Protein AF-A0A8B6GG76-F1 (afdb_monomer)

InterPro domains:
  IPR002126 Cadherin-like [PS50268] (18-123)
  IPR013320 Concanavalin A-like lectin/glucanase domain superfamily [SSF49899] (187-412)
  IPR015919 Cadherin-like superfamily [SSF49313] (5-104)
  IPR045588 Calsyntenin, C-terminal [PF19699] (426-519)

Nearest PDB structures (foldseek):
  3ppe-assembly1_B  TM=8.169E-01  e=1.247E-05  Gallus gallus
  7sgx-assembly1_A  TM=8.140E-01  e=2.370E-05  Chelonia mydas
  5czr-assembly4_D  TM=8.621E-01  e=3.088E-04  Homo sapiens
  5tpk-assembly1_A  TM=6.564E-01  e=1.121E-05  Mus musculus
  7n86-assembly2_C  TM=5.905E-01  e=3.635E-05  Homo sapiens

Foldseek 3Di:
DDDDDDDDDDLDWAWEWPDQEAEFEDEAPDKDPATDFTDTATPDPDPQQRAWQAKAWPDPPAQWGAGRRRGIIGNGGDACVVDQKDKIWMWIATNVGHIYDTRIYIYGYDYDFDFDKDQQDFEAEDEFPPFWFARRQPIATGDRPPFQFQKKKKKKFWQQQPAAQGHLQPPAALLVLCVVLVHDPLKAFQQADDDVVRPQNVPFDFDPDPDHFTKGFWAQPDDKTWRDCVRPVPDADQWKKWKWKWQADADPDPVCLVVFFKWWQKFKAFQADAGDTQWTFTDGRQKTKTFHAAAQPDPVLQVDWAFGMKIFRDCRNHPRHIWMWMWTGNPPDIWIDILLHTDDDDPVTIDTDTDGHDYDDPRGDDMIMMGQFGAGNHVRDTDNGGGTIIIRGIMGGPHGIDSSSSNSSRAHLKAKDADCPVPADPAKDWDADPNNRMIMIMHSDSVRVSNRSSRITIGRNDSFGDFAKIKMKMWMWTAGPNDIDTHDIDIHIYTYDGHDDKDKDWDFDPDDDDDPVDVQVDDDPGPPIDIDIHDPDPDPDDPLPNDADPDDKDADVQADDPVRDDDDDDVVVCVSNVHDWDWDQDPRHIMID

Sequence (593 aa):
AVVYVKVLDVDEFSPKFEKTNLFADLREGKVYDSLVKVQAIDQDESQQYGKICSYEVITPGVPFSVDNEGTVKNTRALYYNEMHSYIIQVVAKDCGGKKSKPISINIRVKEVCKNGWKDFPSAIEYLPQSGAQKIAPNARLDWCDGCVPEKVSLKMHLATKHIGKGCDRDTYSIASQRKLCGASGESIDLLPSPGVGTGWTKNLPTDDGKESDQIFFFDGKTNAVEVPKASFNHTLHKHFTISTWMKHTFSEDTEAKKKAQKEHILCNSDGDGMDRHHYSMFVHGEKFVFLLRREAEDETDMDVFKPAEWRWHIPQINDNQWHHYAVSVDFPEVRLYIDGMLLIPDTSNEEILDDWPIHNSKKVHFTKLVVGACWQGKENEFGKYFHGYLAGLSILKDKTESERVIRCLNDCKENLEFHALSEMESGTSVSFNSEMTEFSITSHNITEVERLLHEVSYINSRRYPTPGRRNVDMRTSILCKEKETILPLSESYIMVQQSTQPTLTIQGKSNIDASVKDLKAGRRVFEDIGINVDMHIQEKTVPDDALLLDRCTIKAEPPLDFHVEHMTVPVDIMTQFNMKLESSETNSGLQIT

Organism: Mytilus galloprovincialis (NCBI:txid29158)

pLDDT: mean 85.35, std 13.01, range [43.19, 98.31]

Radius of gyration: 40.09 Å; Cα contacts (8 Å, |Δi|>4): 1287; chains: 1; bounding box: 101×58×150 Å

Mean predicted aligned error: 13.46 Å

Secondary structure (DSSP, 8-state):
------PPP------EES-SEEEEEEETT---S-SEE--EE----STTTSSEEEEEE-STT-SEEE-TT-EEEESS---TTT-SEEEEEEEEEESS--BPPPEEEEEEEEPPP-SEEES--S-EEE-TT---EES-TT-EEE--S-S--SEEEEEEEEE-TTSSSSSS-TTS-HHHHHHHTT--TTEEESSPPS-SS-GGGTTS-EE---SS-PEEEEESSS--EEEPTTT------SEEEEEEEEEE-----HHHHHT--EEEEEEEEESSS---EEEEEEEETTEEEEEE-PBPSSTTGGG--EEEEEEEE-GGGSSS--EEEEEEEETTEEEEEETTEEPPP-TTTEEEEEEPPBPP-TT---EEEEESSEEETTTTEEES--EEEEEEEEEEESSPPPHHHHHHTT--SEEEE---GGGPPTT-EEEE-TTS-EEEEEES-HHHHHHHHTT-EEEE--SSPPPEEEEEEEEEEEEETTEEEEPPPEEEEEEEPPP---EEEEES-S-----HHHHHH---TTSS-EEEEE---SSS---GGG-------EE-SS---TTT------HHHHHHTT----EEEETTEEEE-

Structure (mmCIF, N/CA/C/O backbone):
data_AF-A0A8B6GG76-F1
#
_entry.id   AF-A0A8B6GG76-F1
#
loop_
_atom_site.group_PDB
_atom_site.id
_atom_site.type_symbol
_atom_site.label_atom_id
_atom_site.label_alt_id
_atom_site.label_comp_id
_atom_site.label_asym_id
_atom_site.label_entity_id
_atom_site.label_seq_id
_atom_site.pdbx_PDB_ins_code
_atom_site.Cartn_x
_atom_site.Cartn_y
_atom_site.Cartn_z
_atom_site.occupancy
_atom_site.B_iso_or_equiv
_atom_site.auth_seq_id
_atom_site.auth_comp_id
_atom_site.auth_asym_id
_atom_site.auth_atom_id
_atom_site.pdbx_PDB_model_num
ATOM 1 N N . ALA A 1 1 ? -59.629 -32.763 92.803 1.00 55.56 1 ALA A N 1
ATOM 2 C CA . ALA A 1 1 ? -58.786 -32.904 91.599 1.00 55.56 1 ALA A CA 1
ATOM 3 C C . ALA A 1 1 ? -58.404 -31.509 91.124 1.00 55.56 1 ALA A C 1
ATOM 5 O O . ALA A 1 1 ? -59.274 -30.648 91.126 1.00 55.56 1 ALA A O 1
ATOM 6 N N . VAL A 1 2 ? -57.134 -31.270 90.789 1.00 58.00 2 VAL A N 1
ATOM 7 C CA . VAL A 1 2 ? -56.667 -29.994 90.219 1.00 58.00 2 VAL A CA 1
ATOM 8 C C . VAL A 1 2 ? -56.506 -30.197 88.718 1.00 58.00 2 VAL A C 1
ATOM 10 O O . VAL A 1 2 ? -55.830 -31.135 88.302 1.00 58.00 2 VAL A O 1
ATOM 13 N N . VAL A 1 3 ? -57.156 -29.352 87.921 1.00 67.94 3 VAL A N 1
ATOM 14 C CA . VAL A 1 3 ? -57.007 -29.337 86.463 1.00 67.94 3 VAL A CA 1
ATOM 15 C C . VAL A 1 3 ? -56.025 -28.229 86.113 1.00 67.94 3 VAL A C 1
ATOM 17 O O . VAL A 1 3 ? -56.265 -27.065 86.425 1.00 67.94 3 VAL A O 1
ATOM 20 N N . TYR A 1 4 ? -54.926 -28.597 85.464 1.00 71.69 4 TYR A N 1
ATOM 21 C CA . TYR A 1 4 ? -54.005 -27.638 84.869 1.00 71.69 4 TYR A CA 1
ATOM 22 C C . TYR A 1 4 ? -54.467 -27.349 83.445 1.00 71.69 4 TYR A C 1
ATOM 24 O O . TYR A 1 4 ? -54.394 -28.215 82.575 1.00 71.69 4 TYR A O 1
ATOM 32 N N . VAL A 1 5 ? -54.959 -26.133 83.215 1.00 75.56 5 VAL A N 1
ATOM 33 C CA . VAL A 1 5 ? -55.271 -25.638 81.873 1.00 75.56 5 VAL A CA 1
ATOM 34 C C . VAL A 1 5 ? -54.051 -24.883 81.365 1.00 75.56 5 VAL A C 1
ATOM 36 O O . VAL A 1 5 ? -53.666 -23.862 81.929 1.00 75.56 5 VAL A O 1
ATOM 39 N N . LYS A 1 6 ? -53.429 -25.403 80.306 1.00 77.31 6 LYS A N 1
ATOM 40 C CA . LYS A 1 6 ? -52.373 -24.710 79.567 1.00 77.31 6 LYS A CA 1
ATOM 41 C C . LYS A 1 6 ? -53.007 -24.085 78.329 1.00 77.31 6 LYS A C 1
ATOM 43 O O . LYS A 1 6 ? -53.399 -24.809 77.419 1.00 77.31 6 LYS A O 1
ATOM 48 N N . VAL A 1 7 ? -53.126 -22.760 78.318 1.00 78.50 7 VAL A N 1
ATOM 49 C CA . VAL A 1 7 ? -53.517 -22.016 77.116 1.00 78.50 7 VAL A CA 1
ATOM 50 C C . VAL A 1 7 ? -52.309 -22.004 76.187 1.00 78.50 7 VAL A C 1
ATOM 52 O O . VAL A 1 7 ? -51.218 -21.600 76.590 1.00 78.50 7 VAL A O 1
ATOM 55 N N . LEU A 1 8 ? -52.487 -22.544 74.985 1.00 76.94 8 LEU A N 1
ATOM 56 C CA . LEU A 1 8 ? -51.490 -22.485 73.927 1.00 76.94 8 LEU A CA 1
ATOM 57 C C . LEU A 1 8 ? -51.841 -21.319 73.023 1.00 76.94 8 LEU A C 1
ATOM 59 O O . LEU A 1 8 ? -53.015 -21.096 72.735 1.00 76.94 8 LEU A O 1
ATOM 63 N N . ASP A 1 9 ? -50.815 -20.599 72.604 1.00 78.25 9 ASP A N 1
ATOM 64 C CA . ASP A 1 9 ? -50.995 -19.524 71.653 1.00 78.25 9 ASP A CA 1
ATOM 65 C C . ASP A 1 9 ? -51.284 -20.076 70.251 1.00 78.25 9 ASP A C 1
ATOM 67 O O . ASP A 1 9 ? -50.828 -21.174 69.896 1.00 78.25 9 ASP A O 1
ATOM 71 N N . VAL A 1 10 ? -52.038 -19.313 69.469 1.00 85.06 10 VAL A N 1
ATOM 72 C CA . VAL A 1 10 ? -52.389 -19.632 68.087 1.00 85.06 10 VAL A CA 1
ATOM 73 C C . VAL A 1 10 ? -51.760 -18.571 67.205 1.00 85.06 10 VAL A C 1
ATOM 75 O O . VAL A 1 10 ? -52.018 -17.392 67.384 1.00 85.06 10 VAL A O 1
ATOM 78 N N . ASP A 1 11 ? -50.966 -19.015 66.240 1.00 87.75 11 ASP A N 1
ATOM 79 C CA . ASP A 1 11 ? -50.487 -18.182 65.143 1.00 87.75 11 ASP A CA 1
ATOM 80 C C . ASP A 1 11 ? -51.722 -17.658 64.385 1.00 87.75 11 ASP A C 1
ATOM 82 O O . ASP A 1 11 ? -52.394 -18.433 63.687 1.00 87.75 11 ASP A O 1
ATOM 86 N N . GLU A 1 12 ? -52.090 -16.386 64.561 1.00 89.00 12 GLU A N 1
ATOM 87 C CA . GLU A 1 12 ? -53.291 -15.771 63.977 1.00 89.00 12 GLU A CA 1
ATOM 88 C C . GLU A 1 12 ? -52.918 -14.941 62.749 1.00 89.00 12 GLU A C 1
ATOM 90 O O . GLU A 1 12 ? -53.542 -15.079 61.687 1.00 89.00 12 GLU A O 1
ATOM 95 N N . PHE A 1 13 ? -51.846 -14.158 62.843 1.00 91.31 13 PHE A N 1
ATOM 96 C CA . PHE A 1 13 ? -51.420 -13.257 61.782 1.00 91.31 13 PHE A CA 1
ATOM 97 C C . PHE A 1 13 ? -50.419 -13.920 60.832 1.00 91.31 13 PHE A C 1
ATOM 99 O O . PHE A 1 13 ? -50.256 -15.130 60.791 1.00 91.31 13 PHE A O 1
ATOM 106 N N . SER A 1 14 ? -49.942 -13.179 59.844 1.00 92.75 14 SER A N 1
ATOM 107 C CA . SER A 1 14 ? -48.881 -13.652 58.955 1.00 92.75 14 SER A CA 1
ATOM 108 C C . SER A 1 14 ? -47.968 -12.474 58.701 1.00 92.75 14 SER A C 1
ATOM 110 O O . SER A 1 14 ? -48.481 -11.343 58.633 1.00 92.75 14 SER A O 1
ATOM 112 N N . PRO A 1 15 ? -46.671 -12.705 58.448 1.00 95.56 15 PRO A N 1
ATOM 113 C CA . PRO A 1 15 ? -45.741 -11.605 58.333 1.00 95.56 15 PRO A CA 1
ATOM 114 C C . PRO A 1 15 ? -46.148 -10.660 57.207 1.00 95.56 15 PRO A C 1
ATOM 116 O O . PRO A 1 15 ? -46.610 -11.083 56.140 1.00 95.56 15 PRO A O 1
ATOM 119 N N . LYS A 1 16 ? -45.970 -9.357 57.416 1.00 94.94 16 LYS A N 1
ATOM 120 C CA . LYS A 1 16 ? -46.259 -8.332 56.408 1.00 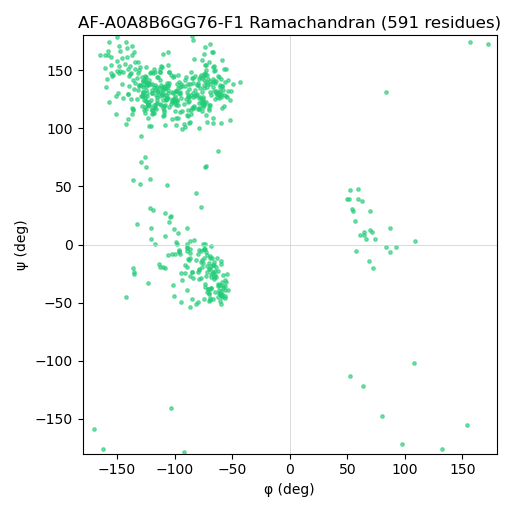94.94 16 LYS A CA 1
ATOM 121 C C . LYS A 1 16 ? -45.037 -7.466 56.169 1.00 94.94 16 LYS A C 1
ATOM 123 O O . LYS A 1 16 ? -44.405 -6.981 57.101 1.00 94.94 16 LYS A O 1
ATOM 128 N N . PHE A 1 17 ? -44.728 -7.256 54.896 1.00 95.31 17 PHE A N 1
ATOM 129 C CA . PHE A 1 17 ? -43.759 -6.252 54.478 1.00 95.31 17 PHE A CA 1
ATOM 130 C C . PHE A 1 17 ? -44.406 -4.864 54.505 1.00 95.31 17 PHE A C 1
ATOM 132 O O . PHE A 1 17 ? -45.562 -4.710 54.110 1.00 95.31 17 PHE A O 1
ATOM 139 N N . GLU A 1 18 ? -43.648 -3.843 54.904 1.00 90.75 18 GLU A N 1
ATOM 140 C CA . GLU A 1 18 ? -44.109 -2.445 54.853 1.00 90.75 18 GLU A CA 1
ATOM 141 C C . GLU A 1 18 ? -44.317 -1.947 53.414 1.00 90.75 18 GLU A C 1
ATOM 143 O O . GLU A 1 18 ? -45.153 -1.084 53.150 1.00 90.75 18 GLU A O 1
ATOM 148 N N . LYS A 1 19 ? -43.545 -2.496 52.469 1.00 91.81 19 LYS A N 1
ATOM 149 C CA . LYS A 1 19 ? -43.575 -2.146 51.045 1.00 91.81 19 LYS A CA 1
ATOM 150 C C . LYS A 1 19 ? -43.965 -3.360 50.214 1.00 91.81 19 LYS A C 1
ATOM 152 O O . LYS A 1 19 ? -43.609 -4.486 50.538 1.00 91.81 19 LYS A O 1
ATOM 157 N N . THR A 1 20 ? -44.653 -3.119 49.102 1.00 90.31 20 THR A N 1
ATOM 158 C CA . THR A 1 20 ? -45.022 -4.161 48.129 1.00 90.31 20 THR A CA 1
ATOM 159 C C . THR A 1 20 ? -43.983 -4.334 47.026 1.00 90.31 20 THR A C 1
ATOM 161 O O . THR A 1 20 ? -43.872 -5.424 46.468 1.00 90.31 20 THR A O 1
ATOM 164 N N . ASN A 1 21 ? -43.195 -3.286 46.751 1.00 94.69 21 ASN A N 1
ATOM 165 C CA . ASN A 1 21 ? -42.142 -3.282 45.742 1.00 94.69 21 ASN A CA 1
ATOM 166 C C . ASN A 1 21 ? -40.881 -2.550 46.227 1.00 94.69 21 ASN A C 1
ATOM 168 O O . ASN A 1 21 ? -40.973 -1.543 46.933 1.00 94.69 21 ASN A O 1
ATOM 172 N N . LEU A 1 22 ? -39.712 -3.019 45.791 1.00 95.75 22 LEU A N 1
ATOM 173 C CA . LEU A 1 22 ? -38.414 -2.373 46.001 1.00 95.75 22 LEU A CA 1
ATOM 174 C C . LEU A 1 22 ? -37.624 -2.290 44.695 1.00 95.75 22 LEU A C 1
ATOM 176 O O . LEU A 1 22 ? -37.840 -3.076 43.775 1.00 95.75 22 LEU A O 1
ATOM 180 N N . PHE A 1 23 ? -36.688 -1.346 44.641 1.00 96.06 23 PHE A N 1
ATOM 181 C CA . PHE A 1 23 ? -35.767 -1.174 43.524 1.00 96.06 23 PHE A CA 1
ATOM 182 C C . PHE A 1 23 ? -34.331 -1.245 44.029 1.00 96.06 23 PHE A C 1
ATOM 184 O O . PHE A 1 23 ? -34.020 -0.684 45.081 1.00 96.06 23 PHE A O 1
ATOM 191 N N . ALA A 1 24 ? -33.471 -1.917 43.273 1.00 95.12 24 ALA A N 1
ATOM 192 C CA . ALA A 1 24 ? -32.039 -1.964 43.522 1.00 95.12 24 ALA A CA 1
ATOM 193 C C . ALA A 1 24 ? -31.277 -1.838 42.201 1.00 95.12 24 ALA A C 1
ATOM 195 O O . ALA A 1 24 ? -31.728 -2.324 41.165 1.00 95.12 24 ALA A O 1
ATOM 196 N N . ASP A 1 25 ? -30.105 -1.216 42.251 1.00 94.25 25 ASP A N 1
ATOM 197 C CA . ASP A 1 25 ? -29.180 -1.159 41.126 1.00 94.25 25 ASP A CA 1
ATOM 198 C C . ASP A 1 25 ? -27.917 -1.942 41.484 1.00 94.25 25 ASP A C 1
ATOM 200 O O . ASP A 1 25 ? -27.355 -1.752 42.564 1.00 94.25 25 ASP A O 1
ATOM 204 N N . LEU A 1 26 ? -27.430 -2.766 40.560 1.00 93.50 26 LEU A N 1
ATOM 205 C CA . LEU A 1 26 ? -26.128 -3.424 40.678 1.00 93.50 26 LEU A CA 1
ATOM 206 C C . LEU A 1 26 ? -25.256 -3.076 39.479 1.00 93.50 26 LEU A C 1
ATOM 208 O O . LEU A 1 26 ? -25.733 -3.042 38.348 1.00 93.50 26 LEU A O 1
ATOM 212 N N . ARG A 1 27 ? -23.970 -2.814 39.714 1.00 92.19 27 ARG A N 1
ATOM 213 C CA . ARG A 1 27 ? -22.993 -2.675 38.628 1.00 92.19 27 ARG A CA 1
ATOM 214 C C . ARG A 1 27 ? -22.565 -4.062 38.177 1.00 92.19 27 ARG A C 1
ATOM 216 O O . ARG A 1 27 ? -22.330 -4.929 39.021 1.00 92.19 27 ARG A O 1
ATOM 223 N N . GLU A 1 28 ? -22.469 -4.261 36.869 1.00 92.94 28 GLU A N 1
ATOM 224 C CA . GLU A 1 28 ? -22.036 -5.545 36.327 1.00 92.94 28 GLU A CA 1
ATOM 225 C C . GLU A 1 28 ? -20.632 -5.964 36.801 1.00 92.94 28 GLU A C 1
ATOM 227 O O . GLU A 1 28 ? -19.823 -5.149 37.252 1.00 92.94 28 GLU A O 1
ATOM 232 N N . GLY A 1 29 ? -20.345 -7.263 36.716 1.00 90.12 29 GLY A N 1
ATOM 233 C CA . GLY A 1 29 ? -19.033 -7.830 37.037 1.00 90.12 29 GLY A CA 1
ATOM 234 C C . GLY A 1 29 ? -18.701 -7.904 38.532 1.00 90.12 29 GLY A C 1
ATOM 235 O O . GLY A 1 29 ? -17.586 -8.291 38.878 1.00 90.12 29 GLY A O 1
ATOM 236 N N . LYS A 1 30 ? -19.633 -7.554 39.430 1.00 91.50 30 LYS A N 1
ATOM 237 C CA . LYS A 1 30 ? -19.431 -7.605 40.889 1.00 91.50 30 LYS A CA 1
ATOM 238 C C . LYS A 1 30 ? -20.439 -8.506 41.597 1.00 91.50 30 LYS A C 1
ATOM 240 O O . LYS A 1 30 ? -21.601 -8.609 41.205 1.00 91.50 30 LYS A O 1
ATOM 245 N N . VAL A 1 31 ? -19.980 -9.132 42.679 1.00 93.50 31 VAL A N 1
ATOM 246 C CA . VAL A 1 31 ? -20.825 -9.793 43.680 1.00 93.50 31 VAL A CA 1
ATOM 247 C C . VAL A 1 31 ? -20.969 -8.851 44.867 1.00 93.50 31 VAL A C 1
ATOM 249 O O . VAL A 1 31 ? -19.976 -8.315 45.352 1.00 93.50 31 VAL A O 1
ATOM 252 N N . TYR A 1 32 ? -22.205 -8.598 45.276 1.00 93.88 32 TYR A N 1
ATOM 253 C CA . TYR A 1 32 ? -22.556 -7.689 46.357 1.00 93.88 32 TYR A CA 1
ATOM 254 C C . TYR A 1 32 ? -22.970 -8.491 47.584 1.00 93.88 32 TYR A C 1
ATOM 256 O O . TYR A 1 32 ? -23.861 -9.329 47.486 1.00 93.88 32 TYR A O 1
ATOM 264 N N . ASP A 1 33 ? -22.400 -8.174 48.745 1.00 91.94 33 ASP A N 1
ATOM 265 C CA . ASP A 1 33 ? -22.811 -8.785 50.017 1.00 91.94 33 ASP A CA 1
ATOM 266 C C . ASP A 1 33 ? -24.185 -8.287 50.494 1.00 91.94 33 ASP A C 1
ATOM 268 O O . ASP A 1 33 ? -24.878 -8.974 51.238 1.00 91.94 33 ASP A O 1
ATOM 272 N N . SER A 1 34 ? -24.595 -7.096 50.043 1.00 94.38 34 SER A N 1
ATOM 273 C CA . SER A 1 34 ? -25.890 -6.488 50.345 1.00 94.38 34 SER A CA 1
ATOM 274 C C . SER A 1 34 ? -26.327 -5.575 49.200 1.00 94.38 34 SER A C 1
ATOM 276 O O . SER A 1 34 ? -25.691 -4.554 48.936 1.00 94.38 34 SER A O 1
ATOM 278 N N . LEU A 1 35 ? -27.391 -5.959 48.491 1.00 94.12 35 LEU A N 1
ATOM 279 C CA . LEU A 1 35 ? -28.020 -5.152 47.436 1.00 94.12 35 LEU A CA 1
ATOM 280 C C . LEU A 1 35 ? -29.188 -4.340 47.984 1.00 94.12 35 LEU A C 1
ATOM 282 O O . LEU A 1 35 ? -29.312 -3.144 47.731 1.00 94.12 35 LEU A O 1
ATOM 286 N N . VAL A 1 36 ? -30.073 -5.013 48.713 1.00 95.06 36 VAL A N 1
ATOM 287 C CA . VAL A 1 36 ? -31.260 -4.421 49.322 1.00 95.06 36 VAL A CA 1
ATOM 288 C C . VAL A 1 36 ? -31.653 -5.249 50.534 1.00 95.06 36 VAL A C 1
ATOM 290 O O . VAL A 1 36 ? -31.500 -6.470 50.534 1.00 95.06 36 VAL A O 1
ATOM 293 N N . LYS A 1 37 ? -32.167 -4.587 51.569 1.00 94.62 37 LYS A N 1
ATOM 294 C CA . LYS A 1 37 ? -32.683 -5.246 52.765 1.00 94.62 37 LYS A CA 1
ATOM 295 C C . LYS A 1 37 ? -34.206 -5.199 52.769 1.00 94.62 37 LYS A C 1
ATOM 297 O O . LYS A 1 37 ? -34.790 -4.123 52.633 1.00 94.62 37 LYS A O 1
ATOM 302 N N . VAL A 1 38 ? -34.835 -6.358 52.915 1.00 94.69 38 VAL A N 1
ATOM 303 C CA . VAL A 1 38 ? -36.272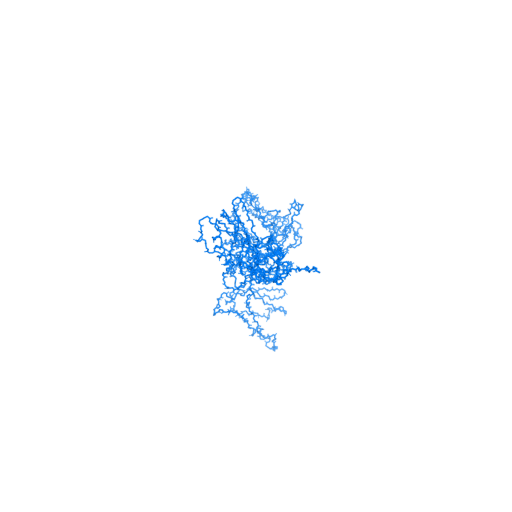 -6.496 53.150 1.00 94.69 38 VAL A CA 1
ATOM 304 C C . VAL A 1 38 ? -36.533 -6.673 54.638 1.00 94.69 38 VAL A C 1
ATOM 306 O O . VAL A 1 38 ? -35.737 -7.276 55.352 1.00 94.69 38 VAL A O 1
ATOM 309 N N . GLN A 1 39 ? -37.655 -6.140 55.110 1.00 94.25 39 GLN A N 1
ATOM 310 C CA . GLN A 1 39 ? -38.070 -6.277 56.499 1.00 94.25 39 GLN A CA 1
ATOM 311 C C . GLN A 1 39 ? -39.567 -6.560 56.550 1.00 94.25 39 GLN A C 1
ATOM 313 O O . GLN A 1 39 ? -40.367 -5.820 55.971 1.00 94.25 39 GLN A O 1
ATOM 318 N N . ALA A 1 40 ? -39.921 -7.650 57.224 1.00 94.19 40 ALA A N 1
ATOM 319 C CA . ALA A 1 40 ? -41.294 -8.002 57.546 1.00 94.19 40 ALA A CA 1
ATOM 320 C C . ALA A 1 40 ? -41.534 -7.873 59.054 1.00 94.19 40 ALA A C 1
ATOM 322 O O . ALA A 1 40 ? -40.607 -8.013 59.854 1.00 94.19 40 ALA A O 1
ATOM 323 N N . ILE A 1 41 ? -42.781 -7.602 59.423 1.00 92.94 41 ILE A N 1
ATOM 324 C CA . ILE A 1 41 ? -43.247 -7.504 60.806 1.00 92.94 41 ILE A CA 1
ATOM 325 C C . ILE A 1 41 ? -44.478 -8.402 60.933 1.00 92.94 41 ILE A C 1
ATOM 327 O O . ILE A 1 41 ? -45.328 -8.406 60.037 1.00 92.94 41 ILE A O 1
ATOM 331 N N . ASP A 1 42 ? -44.559 -9.160 62.022 1.00 92.56 42 ASP A N 1
ATOM 332 C CA . ASP A 1 42 ? -45.740 -9.937 62.391 1.00 92.56 42 ASP A CA 1
ATOM 333 C C . ASP A 1 42 ? -46.485 -9.249 63.551 1.00 92.56 42 ASP A C 1
ATOM 335 O O . ASP A 1 42 ? -45.878 -8.526 64.342 1.00 92.56 42 ASP A O 1
ATOM 339 N N . GLN A 1 43 ? -47.809 -9.392 63.585 1.00 91.81 43 GLN A N 1
ATOM 340 C CA . GLN A 1 43 ? -48.695 -8.770 64.570 1.00 91.81 43 GLN A CA 1
ATOM 341 C C . GLN A 1 43 ? -49.042 -9.709 65.737 1.00 91.81 43 GLN A C 1
ATOM 343 O O . GLN A 1 43 ? -49.677 -9.243 66.682 1.00 91.81 43 GLN A O 1
ATOM 348 N N . ASP A 1 44 ? -48.633 -10.982 65.702 1.00 88.50 44 ASP A N 1
ATOM 349 C CA . ASP A 1 44 ? -48.800 -11.898 66.834 1.00 88.50 44 ASP A CA 1
ATOM 350 C C . ASP A 1 44 ? -47.990 -11.424 68.058 1.00 88.50 44 ASP A C 1
ATOM 352 O O . ASP A 1 44 ? -46.794 -11.135 67.975 1.00 88.50 44 ASP A O 1
ATOM 356 N N . GLU A 1 45 ? -48.632 -11.353 69.229 1.00 83.06 45 GLU A N 1
ATOM 357 C CA . GLU A 1 45 ? -47.994 -10.862 70.463 1.00 83.06 45 GLU A CA 1
ATOM 358 C C . GLU A 1 45 ? -47.024 -11.877 71.087 1.00 83.06 45 GLU A C 1
ATOM 360 O O . GLU A 1 45 ? -46.202 -11.523 71.942 1.00 83.06 45 GLU A O 1
ATOM 365 N N . SER A 1 46 ? -47.095 -13.153 70.693 1.00 82.88 46 SER A N 1
ATOM 366 C CA . SER A 1 46 ? -46.196 -14.156 71.247 1.00 82.88 46 SER A CA 1
ATOM 367 C C . SER A 1 46 ? -44.788 -14.056 70.701 1.00 82.88 46 SER A C 1
ATOM 369 O O . SER A 1 46 ? -44.530 -13.784 69.532 1.00 82.88 46 SER A O 1
ATOM 371 N N . GLN A 1 47 ? -43.835 -14.397 71.565 1.00 80.00 47 GLN A N 1
ATOM 372 C CA . GLN A 1 47 ? -42.424 -14.440 71.192 1.00 80.00 47 GLN A CA 1
ATOM 373 C C . GLN A 1 47 ? -42.110 -15.493 70.122 1.00 80.00 47 GLN A C 1
ATOM 375 O O . GLN A 1 47 ? -41.053 -15.413 69.495 1.00 80.00 47 GLN A O 1
ATOM 380 N N . GLN A 1 48 ? -42.986 -16.487 69.938 1.00 83.31 48 GLN A N 1
ATOM 381 C CA . GLN A 1 48 ? -42.803 -17.529 68.938 1.00 83.31 48 GLN A CA 1
ATOM 382 C C . GLN A 1 48 ? -43.366 -17.105 67.579 1.00 83.31 48 GLN A C 1
ATOM 384 O O . GLN A 1 48 ? -42.622 -17.151 66.606 1.00 83.31 48 GLN A O 1
ATOM 389 N N . TYR A 1 49 ? -44.629 -16.686 67.491 1.00 86.69 49 TYR A N 1
ATOM 390 C CA . TYR A 1 49 ? -45.258 -16.390 66.197 1.00 86.69 49 TYR A CA 1
ATOM 391 C C . TYR A 1 49 ? -45.000 -14.949 65.732 1.00 86.69 49 TYR A C 1
ATOM 393 O O . TYR A 1 49 ? -44.809 -14.715 64.545 1.00 86.69 49 TYR A O 1
ATOM 401 N N . GLY A 1 50 ? -44.781 -14.010 66.660 1.00 85.50 50 GLY A N 1
ATOM 402 C CA . GLY A 1 50 ? -44.436 -12.619 66.343 1.00 85.50 50 GLY A CA 1
ATOM 403 C C . GLY A 1 50 ? -43.034 -12.408 65.745 1.00 85.50 50 GLY A C 1
ATOM 404 O O . GLY A 1 50 ? -42.701 -11.314 65.281 1.00 85.50 50 GLY A O 1
ATOM 405 N N . LYS A 1 51 ? -42.163 -13.430 65.770 1.00 90.50 51 LYS A N 1
ATOM 406 C CA . LYS A 1 51 ? -40.770 -13.333 65.305 1.00 90.50 51 LYS A CA 1
ATOM 407 C C . LYS A 1 51 ? -40.606 -13.889 63.889 1.00 90.50 51 LYS A C 1
ATOM 409 O O . LYS A 1 51 ? -40.962 -15.029 63.607 1.00 90.50 51 LYS A O 1
ATOM 414 N N . ILE A 1 52 ? -39.932 -13.121 63.030 1.00 93.69 52 ILE A N 1
ATOM 415 C CA . ILE A 1 52 ? -39.510 -13.581 61.701 1.00 93.69 52 ILE A CA 1
ATOM 416 C C . ILE A 1 52 ? -38.294 -14.499 61.831 1.00 93.69 52 ILE A C 1
ATOM 418 O O . ILE A 1 52 ? -37.275 -14.113 62.409 1.00 93.69 52 ILE A O 1
ATOM 422 N N . CYS A 1 53 ? -38.408 -15.712 61.294 1.00 92.31 53 CYS A N 1
ATOM 423 C CA . CYS A 1 53 ? -37.378 -16.743 61.392 1.00 92.31 53 CYS A CA 1
ATOM 424 C C . CYS A 1 53 ? -36.539 -16.874 60.118 1.00 92.31 53 CYS A C 1
ATOM 426 O O . CYS A 1 53 ? -35.348 -17.173 60.208 1.00 92.31 53 CYS A O 1
ATOM 428 N N . SER A 1 54 ? -37.133 -16.673 58.940 1.00 95.06 54 SER A N 1
ATOM 429 C CA . SER A 1 54 ? -36.390 -16.737 57.681 1.00 95.06 54 SER A CA 1
ATOM 430 C C . SER A 1 54 ? -37.034 -15.927 56.561 1.00 95.06 54 SER A C 1
ATOM 432 O O . SER A 1 54 ? -38.224 -15.603 56.588 1.00 95.06 54 SER A O 1
ATOM 434 N N . TYR A 1 55 ? -36.225 -15.641 55.546 1.00 97.12 55 TYR A N 1
ATOM 435 C CA . TYR A 1 55 ? -36.663 -15.107 54.264 1.00 97.12 55 TYR A CA 1
ATOM 436 C C . TYR A 1 55 ? -36.323 -16.110 53.160 1.00 97.12 55 TYR A C 1
ATOM 438 O O . TYR A 1 55 ? -35.367 -16.876 53.271 1.00 97.12 55 TYR A O 1
ATOM 446 N N . GLU A 1 56 ? -37.112 -16.121 52.092 1.00 96.00 56 GLU A N 1
ATOM 447 C CA . GLU A 1 56 ? -36.943 -17.055 50.978 1.00 96.00 56 GLU A CA 1
ATOM 448 C C . GLU A 1 56 ? -37.199 -16.337 49.647 1.00 96.00 56 GLU A C 1
ATOM 450 O O . GLU A 1 56 ? -38.226 -15.676 49.477 1.00 96.00 56 GLU A O 1
ATOM 455 N N . VAL A 1 57 ? -36.272 -16.471 48.691 1.00 97.19 57 VAL A N 1
ATOM 456 C CA . VAL A 1 57 ? -36.503 -16.064 47.297 1.00 97.19 57 VAL A CA 1
ATOM 457 C C . VAL A 1 57 ? -37.311 -17.169 46.623 1.00 97.19 57 VAL A C 1
ATOM 459 O O . VAL A 1 57 ? -36.825 -18.288 46.484 1.00 97.19 57 VAL A O 1
ATOM 462 N N . ILE A 1 58 ? -38.536 -16.864 46.194 1.00 96.81 58 ILE A N 1
ATOM 463 C CA . ILE A 1 58 ? -39.446 -17.854 45.588 1.00 96.81 58 ILE A CA 1
ATOM 464 C C . ILE A 1 58 ? -39.385 -17.875 44.057 1.00 96.81 58 ILE A C 1
ATOM 466 O O . ILE A 1 58 ? -39.982 -18.744 43.426 1.00 96.81 58 ILE A O 1
ATOM 470 N N . THR A 1 59 ? -38.681 -16.924 43.438 1.00 95.38 59 THR A N 1
ATOM 471 C CA . THR A 1 59 ? -38.504 -16.894 41.982 1.00 95.38 59 THR A CA 1
ATOM 472 C C . THR A 1 59 ? -37.482 -17.958 41.562 1.00 95.38 59 THR A C 1
ATOM 474 O O . THR A 1 59 ? -36.328 -17.876 41.980 1.00 95.38 59 THR A O 1
ATOM 477 N N . PRO A 1 60 ? -37.857 -18.958 40.746 1.00 93.56 60 PRO A N 1
ATOM 478 C CA . PRO A 1 60 ? -36.950 -20.039 40.372 1.00 93.56 60 PRO A CA 1
ATOM 479 C C . PRO A 1 60 ? -35.885 -19.572 39.371 1.00 93.56 60 PRO A C 1
ATOM 481 O O . PRO A 1 60 ? -36.148 -18.729 38.517 1.00 93.56 60 PRO A O 1
ATOM 484 N N . GLY A 1 61 ? -34.684 -20.155 39.451 1.00 91.69 61 GLY A N 1
ATOM 485 C CA . GLY A 1 61 ? -33.619 -19.966 38.455 1.00 91.69 61 GLY A CA 1
ATOM 486 C C . GLY A 1 61 ? -32.951 -18.588 38.448 1.00 91.69 61 GLY A C 1
ATOM 487 O O . GLY A 1 61 ? -32.193 -18.288 37.527 1.00 91.69 61 GLY A O 1
ATOM 488 N N . VAL A 1 62 ? -33.207 -17.744 39.451 1.00 95.12 62 VAL A N 1
ATOM 489 C CA . VAL A 1 62 ? -32.607 -16.407 39.531 1.00 95.12 62 VAL A CA 1
ATOM 490 C C . VAL A 1 62 ? -31.280 -16.434 40.299 1.00 95.12 62 VAL A C 1
ATOM 492 O O . VAL A 1 62 ? -31.151 -17.163 41.283 1.00 95.12 62 VAL A O 1
ATOM 495 N N . PRO A 1 63 ? -30.283 -15.624 39.906 1.00 96.12 63 PRO A N 1
ATOM 496 C CA . PRO A 1 63 ? -28.967 -15.601 40.544 1.00 96.12 63 PRO A CA 1
ATOM 497 C C . PRO A 1 63 ? -28.953 -14.744 41.826 1.00 96.12 63 PRO A C 1
ATOM 499 O O . PRO A 1 63 ? -28.037 -13.947 42.036 1.00 96.12 63 PRO A O 1
ATOM 502 N N . PHE A 1 64 ? -29.973 -14.880 42.678 1.00 97.06 64 PHE A N 1
ATOM 503 C CA . PHE A 1 64 ? -30.128 -14.112 43.915 1.00 97.06 64 PHE A CA 1
ATOM 504 C C . PHE A 1 64 ? -30.463 -15.018 45.094 1.00 97.06 64 PHE A C 1
ATOM 506 O O . PHE A 1 64 ? -31.155 -16.022 44.956 1.00 97.06 64 PHE A O 1
ATOM 513 N N . SER A 1 65 ? -29.984 -14.627 46.269 1.00 96.12 65 SER A N 1
ATOM 514 C CA . SER A 1 65 ? -30.292 -15.272 47.545 1.00 96.12 65 SER A CA 1
ATOM 515 C C . SER A 1 65 ? -30.612 -14.212 48.592 1.00 96.12 65 SER A C 1
ATOM 517 O O . SER A 1 65 ? -30.190 -13.062 48.454 1.00 96.12 65 SER A O 1
ATOM 519 N N . VAL A 1 66 ? -31.353 -14.599 49.626 1.00 97.00 66 VAL A N 1
ATOM 520 C CA . VAL A 1 66 ? -31.664 -13.757 50.784 1.00 97.00 66 VAL A CA 1
ATOM 521 C C . VAL A 1 66 ? -31.199 -14.474 52.050 1.00 97.00 66 VAL A C 1
ATOM 523 O O . VAL A 1 66 ? -31.343 -15.694 52.138 1.00 97.00 66 VAL A O 1
ATOM 526 N N . ASP A 1 67 ? -30.584 -13.751 52.984 1.00 95.25 67 ASP A N 1
ATOM 527 C CA . ASP A 1 67 ? -30.226 -14.292 54.301 1.00 95.25 67 ASP A CA 1
ATOM 528 C C . ASP A 1 67 ? -31.403 -14.231 55.297 1.00 95.25 67 ASP A C 1
ATOM 530 O O . ASP A 1 67 ? -32.488 -13.727 54.990 1.00 95.25 67 ASP A O 1
ATOM 534 N N . ASN A 1 68 ? -31.209 -14.773 56.503 1.00 93.56 68 ASN A N 1
ATOM 535 C CA . ASN A 1 68 ? -32.258 -14.809 57.528 1.00 93.56 68 ASN A CA 1
ATOM 536 C C . ASN A 1 68 ? -32.562 -13.418 58.109 1.00 93.56 68 ASN A C 1
ATOM 538 O O . ASN A 1 68 ? -33.610 -13.216 58.721 1.00 93.56 68 ASN A O 1
ATOM 542 N N . GLU A 1 69 ? -31.680 -12.450 57.887 1.00 93.50 69 GLU A N 1
ATOM 543 C CA . GLU A 1 69 ? -31.812 -11.053 58.283 1.00 93.50 69 GLU A CA 1
ATOM 544 C C . GLU A 1 69 ? -32.521 -10.196 57.217 1.00 93.50 69 GLU A C 1
ATOM 546 O O . GLU A 1 69 ? -32.761 -9.005 57.452 1.00 93.50 69 GLU A O 1
ATOM 551 N N . GLY A 1 70 ? -32.873 -10.784 56.067 1.00 93.12 70 GLY A N 1
ATOM 552 C CA . GLY A 1 70 ? -33.592 -10.132 54.972 1.00 93.12 70 GLY A CA 1
ATOM 553 C C . GLY A 1 70 ? -32.690 -9.408 53.970 1.00 93.12 70 GLY A C 1
ATOM 554 O O . GLY A 1 70 ? -33.172 -8.600 53.176 1.00 93.12 70 GLY A O 1
ATOM 555 N N . THR A 1 71 ? -31.383 -9.650 53.977 1.00 96.62 71 THR A N 1
ATOM 556 C CA . THR A 1 71 ? -30.432 -9.058 53.032 1.00 96.62 71 THR A CA 1
ATOM 557 C C . THR A 1 71 ? -30.395 -9.860 51.740 1.00 96.62 71 THR A C 1
ATOM 559 O O . THR A 1 71 ? -30.023 -11.033 51.722 1.00 96.62 71 THR A O 1
ATOM 562 N N . VAL A 1 72 ? -30.752 -9.215 50.634 1.00 96.62 72 VAL A N 1
ATOM 563 C CA . VAL A 1 72 ? -30.679 -9.793 49.292 1.00 96.62 72 VAL A CA 1
ATOM 564 C C . VAL A 1 72 ? -29.295 -9.551 48.699 1.00 96.62 72 VAL A C 1
ATOM 566 O O . VAL A 1 72 ? -28.794 -8.425 48.716 1.00 96.62 72 VAL A O 1
ATOM 569 N N . LYS A 1 73 ? -28.712 -10.594 48.107 1.00 96.31 73 LYS A N 1
ATOM 570 C CA . LYS A 1 73 ? -27.409 -10.583 47.428 1.00 96.31 73 LYS A CA 1
ATOM 571 C C . LYS A 1 73 ? -27.443 -11.391 46.136 1.00 96.31 73 LYS A C 1
ATOM 573 O O . LYS A 1 73 ? -28.235 -12.329 46.012 1.00 96.31 73 LYS A O 1
ATOM 578 N N . ASN A 1 74 ? -26.578 -11.060 45.180 1.00 96.38 74 ASN A N 1
ATOM 579 C CA . ASN A 1 74 ? -26.385 -11.888 43.989 1.00 96.38 74 ASN A CA 1
ATOM 580 C C . ASN A 1 74 ? -25.428 -13.053 44.276 1.00 96.38 74 ASN A C 1
ATOM 582 O O . ASN A 1 74 ? -24.483 -12.920 45.045 1.00 96.38 74 ASN A O 1
ATOM 586 N N . THR A 1 75 ? -25.673 -14.207 43.659 1.00 95.44 75 THR A N 1
ATOM 587 C CA . THR A 1 75 ? -24.883 -15.433 43.883 1.00 95.44 75 THR A CA 1
ATOM 588 C C . THR A 1 75 ? -23.679 -15.554 42.949 1.00 95.44 75 THR A C 1
ATOM 590 O O . THR A 1 75 ? -22.746 -16.298 43.237 1.00 95.44 75 THR A O 1
ATOM 593 N N . ARG A 1 76 ? -23.686 -14.815 41.834 1.00 95.25 76 ARG A N 1
ATOM 594 C CA . ARG A 1 76 ? -22.596 -14.711 40.855 1.00 95.25 76 ARG A CA 1
ATOM 595 C C . ARG A 1 76 ? -22.546 -13.306 40.262 1.00 95.25 76 ARG A C 1
ATOM 597 O O . ARG A 1 76 ? -23.542 -12.583 40.322 1.00 95.25 76 ARG A O 1
ATOM 604 N N . ALA A 1 77 ? -21.411 -12.926 39.676 1.00 94.38 77 ALA A N 1
ATOM 605 C CA . ALA A 1 77 ? -21.313 -11.693 38.901 1.00 94.38 77 ALA A CA 1
ATOM 606 C C . ALA A 1 77 ? -22.322 -11.722 37.740 1.00 94.38 77 ALA A C 1
ATOM 608 O O . ALA A 1 77 ? -22.490 -12.754 37.091 1.00 94.38 77 ALA A O 1
ATOM 609 N N . LEU A 1 78 ? -23.010 -10.603 37.523 1.00 94.00 78 LEU A N 1
ATOM 610 C CA . LEU A 1 78 ? -24.012 -10.434 36.467 1.00 94.00 78 LEU A CA 1
ATOM 611 C C . LEU A 1 78 ? -23.490 -9.437 35.438 1.00 94.00 78 LEU A C 1
ATOM 613 O O . LEU A 1 78 ? -22.765 -8.517 35.818 1.00 94.00 78 LEU A O 1
ATOM 617 N N . TYR A 1 79 ? -23.875 -9.600 34.174 1.00 91.00 79 TYR A N 1
ATOM 618 C CA . TYR A 1 79 ? -23.441 -8.739 33.074 1.00 91.00 79 TYR A CA 1
ATOM 619 C C . TYR A 1 79 ? -24.626 -8.104 32.358 1.00 91.00 79 TYR A C 1
ATOM 621 O O . TYR A 1 79 ? -25.673 -8.734 32.190 1.00 91.00 79 TYR A O 1
ATOM 629 N N . TYR A 1 80 ? -24.464 -6.843 31.961 1.00 89.56 80 TYR A N 1
ATOM 630 C CA . TYR A 1 80 ? -25.530 -6.060 31.341 1.00 89.56 80 TYR A CA 1
ATOM 631 C C . TYR A 1 80 ? -25.995 -6.686 30.021 1.00 89.56 80 TYR A C 1
ATOM 633 O O . TYR A 1 80 ? -27.193 -6.770 29.776 1.00 89.56 80 TYR A O 1
ATOM 641 N N . ASN A 1 81 ? -25.056 -7.206 29.225 1.00 85.50 81 ASN A N 1
ATOM 642 C CA . ASN A 1 81 ? -25.317 -7.866 27.943 1.00 85.50 81 ASN A CA 1
ATOM 643 C C . ASN A 1 81 ? -26.058 -9.215 28.054 1.00 85.50 81 ASN A C 1
ATOM 645 O O . ASN A 1 81 ? -26.613 -9.672 27.058 1.00 85.50 81 ASN A O 1
ATOM 649 N N . GLU A 1 82 ? -26.071 -9.856 29.228 1.00 90.44 82 GLU A N 1
ATOM 650 C CA . GLU A 1 82 ? -26.853 -11.074 29.469 1.00 90.44 82 GLU A CA 1
ATOM 651 C C . GLU A 1 82 ? -28.312 -10.729 29.785 1.00 90.44 82 GLU A C 1
ATOM 653 O O . GLU A 1 82 ? -29.236 -11.285 29.193 1.00 90.44 82 GLU A O 1
ATOM 658 N N . MET A 1 83 ? -28.529 -9.824 30.747 1.00 90.50 83 MET A N 1
ATOM 659 C CA . MET A 1 83 ? -29.867 -9.420 31.176 1.00 90.50 83 MET A CA 1
ATOM 660 C C . MET A 1 83 ? -29.838 -8.036 31.838 1.00 90.50 83 MET A C 1
ATOM 662 O O . MET A 1 83 ? -29.177 -7.829 32.855 1.00 90.50 83 MET A O 1
ATOM 666 N N . HIS A 1 84 ? -30.612 -7.092 31.295 1.00 92.81 84 HIS A N 1
ATOM 667 C CA . HIS A 1 84 ? -30.628 -5.696 31.754 1.00 92.81 84 HIS A CA 1
ATOM 668 C C . HIS A 1 84 ? -31.321 -5.492 33.115 1.00 92.81 84 HIS A C 1
ATOM 670 O O . HIS A 1 84 ? -31.025 -4.537 33.840 1.00 92.81 84 HIS A O 1
ATOM 676 N N . SER A 1 85 ? -32.266 -6.363 33.478 1.00 94.69 85 SER A N 1
ATOM 677 C CA . SER A 1 85 ? -32.982 -6.296 34.753 1.00 94.69 85 SER A CA 1
ATOM 678 C C . SER A 1 85 ? -33.538 -7.651 35.184 1.00 94.69 85 SER A C 1
ATOM 680 O O . SER A 1 85 ? -33.833 -8.515 34.363 1.00 94.69 85 SER A O 1
ATOM 682 N N . TYR A 1 86 ? -33.717 -7.808 36.493 1.00 95.94 86 TYR A N 1
ATOM 683 C CA . TYR A 1 86 ? -34.318 -8.970 37.132 1.00 95.94 86 TYR A CA 1
ATOM 684 C C . TYR A 1 86 ? -35.488 -8.532 38.009 1.00 95.94 86 TYR A C 1
ATOM 686 O O . TYR A 1 86 ? -35.428 -7.494 38.667 1.00 95.94 86 TYR A O 1
ATOM 694 N N . ILE A 1 87 ? -36.535 -9.352 38.058 1.00 96.19 87 ILE A N 1
ATOM 695 C CA . ILE A 1 87 ? -37.644 -9.189 38.999 1.00 96.19 87 ILE A CA 1
ATOM 696 C C . ILE A 1 87 ? -37.677 -10.434 39.870 1.00 96.19 87 ILE A C 1
ATOM 698 O O . ILE A 1 87 ? -37.958 -11.524 39.374 1.00 96.19 87 ILE A O 1
ATOM 702 N N . ILE A 1 88 ? -37.377 -10.274 41.156 1.00 96.69 88 ILE A N 1
ATOM 703 C CA . ILE A 1 88 ? -37.421 -11.374 42.125 1.00 96.69 88 ILE A CA 1
ATOM 704 C C . ILE A 1 88 ? -38.534 -11.151 43.141 1.00 96.69 88 ILE A C 1
ATOM 706 O O . ILE A 1 88 ? -38.878 -10.016 43.464 1.00 96.69 88 ILE A O 1
ATOM 710 N N . GLN A 1 89 ? -39.082 -12.240 43.660 1.00 97.19 89 GLN A N 1
ATOM 711 C CA . GLN A 1 89 ? -40.088 -12.241 44.709 1.00 97.19 89 GLN A CA 1
ATOM 712 C C . GLN A 1 89 ? -39.518 -12.879 45.970 1.00 97.19 89 GLN A C 1
ATOM 714 O O . GLN A 1 89 ? -38.935 -13.965 45.914 1.00 97.19 89 GLN A O 1
ATOM 719 N N . VAL A 1 90 ? -39.702 -12.202 47.101 1.00 97.00 90 VAL A N 1
ATOM 720 C CA . VAL A 1 90 ? -39.238 -12.657 48.416 1.00 97.00 90 VAL A CA 1
ATOM 721 C C . VAL A 1 90 ? -40.431 -12.815 49.349 1.00 97.00 90 VAL A C 1
ATOM 723 O O . VAL A 1 90 ? -41.333 -11.977 49.362 1.00 97.00 90 VAL A O 1
ATOM 726 N N . VAL A 1 91 ? -40.440 -13.885 50.138 1.00 97.06 91 VAL A N 1
ATOM 727 C CA . VAL A 1 91 ? -41.414 -14.112 51.215 1.00 97.06 91 VAL A CA 1
ATOM 728 C C . VAL A 1 91 ? -40.695 -14.163 52.557 1.00 97.06 91 VAL A C 1
ATOM 730 O O . VAL A 1 91 ? -39.542 -14.585 52.635 1.00 97.06 91 VAL A O 1
ATOM 733 N N . ALA A 1 92 ? -41.373 -13.717 53.608 1.00 96.62 92 ALA A N 1
ATOM 734 C CA . ALA A 1 92 ? -40.935 -13.853 54.989 1.00 96.62 92 ALA A CA 1
ATOM 735 C C . ALA A 1 92 ? -41.721 -14.986 55.649 1.00 96.62 92 ALA A C 1
ATOM 737 O O . ALA A 1 92 ? -42.898 -15.187 55.331 1.00 96.62 92 ALA A O 1
ATOM 738 N N . LYS A 1 93 ? -41.069 -15.712 56.552 1.00 95.19 93 LYS A N 1
ATOM 739 C CA . LYS A 1 93 ? -41.658 -16.813 57.307 1.00 95.19 93 LYS A CA 1
ATOM 740 C C . LYS A 1 93 ? -41.468 -16.560 58.799 1.00 95.19 93 LYS A C 1
ATOM 742 O O . LYS A 1 93 ? -40.334 -16.358 59.249 1.00 95.19 93 LYS A O 1
ATOM 747 N N . ASP A 1 94 ? -42.558 -16.546 59.553 1.00 93.31 94 ASP A N 1
ATOM 748 C CA . ASP A 1 94 ? -42.491 -16.543 61.016 1.00 93.31 94 ASP A CA 1
ATOM 749 C C . ASP A 1 94 ? -41.963 -17.891 61.540 1.00 93.31 94 ASP A C 1
ATOM 751 O O . ASP A 1 94 ? -41.743 -18.855 60.794 1.00 93.31 94 ASP A O 1
ATOM 755 N N . CYS A 1 95 ? -41.717 -17.969 62.845 1.00 89.38 95 CYS A N 1
ATOM 756 C CA . CYS A 1 95 ? -41.245 -19.203 63.465 1.00 89.38 95 CYS A CA 1
ATOM 757 C C . CYS A 1 95 ? -42.352 -20.263 63.679 1.00 89.38 95 CYS A C 1
ATOM 759 O O . CYS A 1 95 ? -42.027 -21.381 64.087 1.00 89.38 95 CYS A O 1
ATOM 761 N N . GLY A 1 96 ? -43.627 -19.954 63.402 1.00 87.94 96 GLY A N 1
ATOM 762 C CA . GLY A 1 96 ? -44.753 -20.906 63.350 1.00 87.94 96 GLY A CA 1
ATOM 763 C C . GLY A 1 96 ? -44.897 -21.597 61.990 1.00 87.94 96 GLY A C 1
ATOM 764 O O . GLY A 1 96 ? -45.363 -22.733 61.888 1.00 87.94 96 GLY A O 1
ATOM 765 N N . GLY A 1 97 ? -44.379 -20.960 60.948 1.00 88.25 97 GLY A N 1
ATOM 766 C CA . GLY A 1 97 ? -44.253 -21.455 59.599 1.00 88.25 97 GLY A CA 1
ATOM 767 C C . GLY A 1 97 ? -45.185 -20.821 58.571 1.00 88.25 97 GLY A C 1
ATOM 768 O O . GLY A 1 97 ? -45.116 -21.253 57.409 1.00 88.25 97 GLY A O 1
ATOM 769 N N . LYS A 1 98 ? -46.004 -19.824 58.927 1.00 93.00 98 LYS A N 1
ATOM 770 C CA . LYS A 1 98 ? -46.804 -19.103 57.929 1.00 93.00 98 LYS A CA 1
ATOM 771 C C . LYS A 1 98 ? -45.919 -18.189 57.084 1.00 93.00 98 LYS A C 1
ATOM 773 O O . LYS A 1 98 ? -44.811 -17.806 57.450 1.00 93.00 98 LYS A O 1
ATOM 778 N N . LYS A 1 99 ? -46.388 -17.915 55.864 1.00 95.19 99 LYS A N 1
ATOM 779 C CA . LYS A 1 99 ? -45.664 -17.123 54.861 1.00 95.19 99 LYS A CA 1
ATOM 780 C C . LYS A 1 99 ? -46.385 -15.808 54.600 1.00 95.19 99 LYS A C 1
ATOM 782 O O . LYS A 1 99 ? -47.611 -15.776 54.488 1.00 95.19 99 LYS A O 1
ATOM 787 N N . SER A 1 100 ? -45.615 -14.742 54.424 1.00 96.06 100 SER A N 1
ATOM 788 C CA . SER A 1 100 ? -46.132 -13.455 53.969 1.00 96.06 100 SER A CA 1
ATOM 789 C C . SER A 1 100 ? -46.638 -13.496 52.524 1.00 96.06 100 SER A C 1
ATOM 791 O O . SER A 1 100 ? -46.306 -14.384 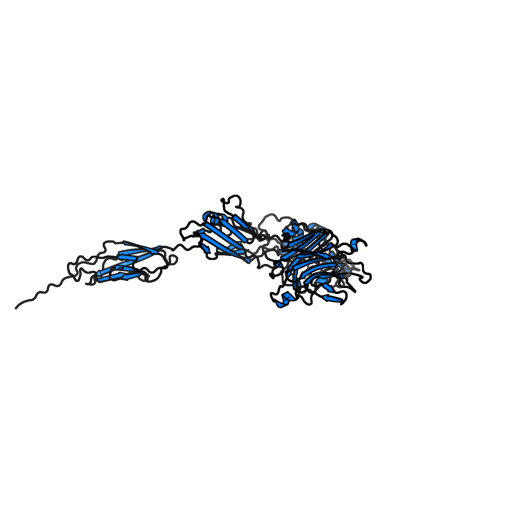51.733 1.00 96.06 100 SER A O 1
ATOM 793 N N . LYS A 1 101 ? -47.387 -12.454 52.136 1.00 95.81 101 LYS A N 1
ATOM 794 C CA . LYS A 1 101 ? -47.525 -12.112 50.714 1.00 95.81 101 LYS A CA 1
ATOM 795 C C . LYS A 1 101 ? -46.151 -11.707 50.153 1.00 95.81 101 LYS A C 1
ATOM 797 O O . LYS A 1 101 ? -45.415 -11.001 50.846 1.00 95.81 101 LYS A O 1
ATOM 802 N N . PRO A 1 102 ? -45.813 -12.103 48.914 1.00 96.12 102 PRO A N 1
ATOM 803 C CA . PRO A 1 102 ? -44.507 -11.812 48.340 1.00 96.12 102 PRO A CA 1
ATOM 804 C C . PRO A 1 102 ? -44.306 -10.313 48.093 1.00 96.12 102 PRO A C 1
ATOM 806 O O . PRO A 1 102 ? -45.213 -9.626 47.618 1.00 96.12 102 PRO A O 1
ATOM 809 N N . ILE A 1 103 ? -43.096 -9.828 48.370 1.00 96.50 103 ILE A N 1
ATOM 810 C CA . ILE A 1 103 ? -42.610 -8.512 47.936 1.00 96.50 103 ILE A CA 1
ATOM 811 C C . ILE A 1 103 ? -41.846 -8.672 46.619 1.00 96.50 103 ILE A C 1
ATOM 813 O O . ILE A 1 103 ? -41.050 -9.604 46.492 1.00 96.50 103 ILE A O 1
ATOM 817 N N . SER A 1 104 ? -42.068 -7.786 45.641 1.00 97.12 104 SER A N 1
ATOM 818 C CA . SER A 1 104 ? -41.314 -7.818 44.375 1.00 97.12 104 SER A CA 1
ATOM 819 C C . SER A 1 104 ? -40.143 -6.839 44.399 1.00 97.12 104 SER A C 1
ATOM 821 O O . SER A 1 104 ? -40.282 -5.684 44.792 1.00 97.12 104 SER A O 1
ATOM 823 N N . ILE A 1 105 ? -38.976 -7.274 43.946 1.00 97.19 105 ILE A N 1
ATOM 824 C CA . ILE A 1 105 ? -37.760 -6.464 43.907 1.00 97.19 105 ILE A CA 1
ATOM 825 C C . ILE A 1 105 ? -37.308 -6.364 42.453 1.00 97.19 105 ILE A C 1
ATOM 827 O O . ILE A 1 105 ? -36.966 -7.369 41.832 1.00 97.19 105 ILE A O 1
ATOM 831 N N . ASN A 1 106 ? -37.322 -5.145 41.917 1.00 96.81 106 ASN A N 1
ATOM 832 C CA . ASN A 1 106 ? -36.811 -4.815 40.593 1.00 96.81 106 ASN A CA 1
ATOM 833 C C . ASN A 1 106 ? -35.331 -4.458 40.697 1.00 96.81 106 ASN A C 1
ATOM 835 O O . ASN A 1 106 ? -34.965 -3.418 41.247 1.00 96.81 106 ASN A O 1
ATOM 839 N N . ILE A 1 107 ? -34.484 -5.317 40.153 1.00 96.81 107 ILE A N 1
ATOM 840 C CA . ILE A 1 107 ? -33.038 -5.184 40.210 1.00 96.81 107 ILE A CA 1
ATOM 841 C C . ILE A 1 107 ? -32.536 -4.825 38.814 1.00 96.81 107 ILE A C 1
ATOM 843 O O . ILE A 1 107 ? -32.646 -5.630 37.892 1.00 96.81 107 ILE A O 1
ATOM 847 N N . ARG A 1 108 ? -31.991 -3.623 38.633 1.00 95.94 108 ARG A N 1
ATOM 848 C CA . ARG A 1 108 ? -31.430 -3.177 37.353 1.00 95.94 108 ARG A CA 1
ATOM 849 C C . ARG A 1 108 ? -29.928 -3.429 37.327 1.00 95.94 108 ARG A C 1
ATOM 851 O O . ARG A 1 108 ? -29.207 -3.014 38.236 1.00 95.94 108 ARG A O 1
ATOM 858 N N . VAL A 1 109 ? -29.454 -4.075 36.268 1.00 95.00 109 VAL A N 1
ATOM 859 C CA . VAL A 1 109 ? -28.021 -4.192 35.997 1.00 95.00 109 VAL A CA 1
ATOM 860 C C . VAL A 1 109 ? -27.584 -2.909 35.300 1.00 95.00 109 VAL A C 1
ATOM 862 O O . VAL A 1 109 ? -28.211 -2.469 34.339 1.00 95.00 109 VAL A O 1
ATOM 865 N N . LYS A 1 110 ? -26.539 -2.266 35.813 1.00 91.06 110 LYS A N 1
ATOM 866 C CA . LYS A 1 110 ? -25.906 -1.095 35.205 1.00 91.06 110 LYS A CA 1
ATOM 867 C C . LYS A 1 110 ? -24.625 -1.538 34.516 1.00 91.06 110 LYS A C 1
ATOM 869 O O . LYS A 1 110 ? -23.748 -2.099 35.177 1.00 91.06 110 LYS A O 1
ATOM 874 N N . GLU A 1 111 ? -24.541 -1.269 33.216 1.00 87.38 111 GLU A N 1
ATOM 875 C CA . GLU A 1 111 ? -23.323 -1.446 32.426 1.00 87.38 111 GLU A CA 1
ATOM 876 C C . GLU A 1 111 ? -22.173 -0.641 33.045 1.00 87.38 111 GLU A C 1
ATOM 878 O O . GLU A 1 111 ? -22.367 0.481 33.534 1.00 87.38 111 GLU A O 1
ATOM 883 N N . VAL A 1 112 ? -20.974 -1.220 33.059 1.00 85.06 112 VAL A N 1
ATOM 884 C CA . VAL A 1 112 ? -19.761 -0.502 33.438 1.00 85.06 112 VAL A CA 1
ATOM 885 C C . VAL A 1 112 ? -19.171 0.067 32.156 1.00 85.06 112 VAL A C 1
ATOM 887 O O . VAL A 1 112 ? -18.845 -0.681 31.241 1.00 85.06 112 VAL A O 1
ATOM 890 N N . CYS A 1 113 ? -19.026 1.391 32.098 1.00 82.06 113 CYS A N 1
ATOM 891 C CA . CYS A 1 113 ? -18.356 2.067 30.991 1.00 82.06 113 CYS A CA 1
ATOM 892 C C . CYS A 1 113 ? -16.950 1.468 30.803 1.00 82.06 113 CYS A C 1
ATOM 894 O O . CYS A 1 113 ? -16.178 1.384 31.764 1.00 82.06 113 CYS A O 1
ATOM 896 N N . LYS A 1 114 ? -16.630 1.046 29.575 1.00 86.62 114 LYS A N 1
ATOM 897 C CA . LYS A 1 114 ? -15.313 0.531 29.181 1.00 86.62 114 LYS A CA 1
ATOM 898 C C . LYS A 1 114 ? -14.721 1.452 28.127 1.00 86.62 114 LYS A C 1
ATOM 900 O O . LYS A 1 114 ? -15.404 1.777 27.163 1.00 86.62 114 LYS A O 1
ATOM 905 N N . ASN A 1 115 ? -13.456 1.827 28.307 1.00 90.75 115 ASN A N 1
ATOM 906 C CA . ASN A 1 115 ? -12.756 2.661 27.338 1.00 90.75 115 ASN A CA 1
ATOM 907 C C . ASN A 1 115 ? -12.631 1.915 25.999 1.00 90.75 115 ASN A C 1
ATOM 909 O O . ASN A 1 115 ? -12.116 0.792 25.975 1.00 90.75 115 ASN A O 1
ATOM 913 N N . GLY A 1 116 ? -13.060 2.531 24.900 1.00 93.31 116 GLY A N 1
ATOM 914 C CA . GLY A 1 116 ? -12.952 1.937 23.567 1.00 93.31 116 GLY A CA 1
ATOM 915 C C . GLY A 1 116 ? -13.955 2.493 22.563 1.00 93.31 116 GLY A C 1
ATOM 916 O O . GLY A 1 116 ? -14.840 3.275 22.903 1.00 93.31 116 GLY A O 1
ATOM 917 N N . TRP A 1 117 ? -13.808 2.068 21.312 1.00 95.25 117 TRP A N 1
ATOM 918 C CA . TRP A 1 117 ? -14.718 2.448 20.238 1.00 95.25 117 TRP A CA 1
ATOM 919 C C . TRP A 1 117 ? -15.980 1.579 20.242 1.00 95.25 117 TRP A C 1
ATOM 921 O O . TRP A 1 117 ? -15.912 0.351 20.309 1.00 95.25 117 TRP A O 1
ATOM 931 N N . LYS A 1 118 ? -17.136 2.231 20.141 1.00 93.25 118 LYS A N 1
ATOM 932 C CA . LYS A 1 118 ? -18.449 1.649 19.857 1.00 93.25 118 LYS A CA 1
ATOM 933 C C . LYS A 1 118 ? -18.848 1.970 18.424 1.00 93.25 118 LYS A C 1
ATOM 935 O O . LYS A 1 118 ? -18.398 2.962 17.859 1.00 93.25 118 LYS A O 1
ATOM 940 N N . ASP A 1 119 ? -19.698 1.126 17.847 1.00 94.44 119 ASP A N 1
ATOM 941 C CA . ASP A 1 119 ? -20.230 1.290 16.487 1.00 94.44 119 ASP A CA 1
ATOM 942 C C . ASP A 1 119 ? -19.141 1.389 15.389 1.00 94.44 119 ASP A C 1
ATOM 944 O O . ASP A 1 119 ? -19.403 1.856 14.281 1.00 94.44 119 ASP A O 1
ATOM 948 N N . PHE A 1 120 ? -17.919 0.919 15.674 1.00 95.56 120 PHE A N 1
ATOM 949 C CA . PHE A 1 120 ? -16.893 0.691 14.658 1.00 95.56 120 PHE A CA 1
ATOM 950 C C . PHE A 1 120 ? -17.244 -0.600 13.900 1.00 95.56 120 PHE A C 1
ATOM 952 O O . PHE A 1 120 ? -17.391 -1.650 14.536 1.00 95.56 120 PHE A O 1
ATOM 959 N N . PRO A 1 121 ? -17.452 -0.553 12.574 1.00 95.94 121 PRO A N 1
ATOM 960 C CA . PRO A 1 121 ? -17.959 -1.705 11.839 1.00 95.94 121 PRO A CA 1
ATOM 961 C C . PRO A 1 121 ? -16.920 -2.821 11.782 1.00 95.94 121 PRO A C 1
ATOM 963 O O . PRO A 1 121 ? -15.745 -2.567 11.551 1.00 95.94 121 PRO A O 1
ATOM 966 N N . SER A 1 122 ? -17.357 -4.073 11.918 1.00 94.62 122 SER A N 1
ATOM 967 C CA . SER A 1 122 ? -16.478 -5.244 11.786 1.00 94.62 122 SER A CA 1
ATOM 968 C C . SER A 1 122 ? -16.174 -5.615 10.331 1.00 94.62 122 SER A C 1
ATOM 970 O O . SER A 1 122 ? -15.190 -6.306 10.072 1.00 94.62 122 SER A O 1
ATOM 972 N N . ALA A 1 123 ? -17.019 -5.179 9.393 1.00 96.25 123 ALA A N 1
ATOM 973 C CA . ALA A 1 123 ? -16.886 -5.416 7.963 1.00 96.25 123 ALA A CA 1
ATOM 974 C C . ALA A 1 123 ? -17.572 -4.301 7.162 1.00 96.25 123 ALA A C 1
ATOM 976 O O . ALA A 1 123 ? -18.618 -3.793 7.572 1.00 96.25 123 ALA A O 1
ATOM 977 N N . ILE A 1 124 ? -17.010 -3.962 6.005 1.00 96.62 124 ILE A N 1
ATOM 978 C CA . ILE A 1 124 ? -17.543 -2.982 5.055 1.00 96.62 124 ILE A CA 1
ATOM 979 C C . ILE A 1 124 ? -17.581 -3.642 3.680 1.00 96.62 124 ILE A C 1
ATOM 981 O O . ILE A 1 124 ? -16.578 -4.181 3.220 1.00 96.62 124 ILE A O 1
ATOM 985 N N . GLU A 1 125 ? -18.725 -3.607 3.011 1.00 95.50 125 GLU A N 1
ATOM 986 C CA . GLU A 1 125 ? -18.834 -4.065 1.628 1.00 95.50 125 GLU A CA 1
ATOM 987 C C . GLU A 1 125 ? -18.517 -2.912 0.672 1.00 95.50 125 GLU A C 1
ATOM 989 O O . GLU A 1 125 ? -19.077 -1.823 0.806 1.00 95.50 125 GLU A O 1
ATOM 994 N N . TYR A 1 126 ? -17.616 -3.145 -0.283 1.00 94.62 126 TYR A N 1
ATOM 995 C CA . TYR A 1 126 ? -17.261 -2.172 -1.310 1.00 94.62 126 TYR A CA 1
ATOM 996 C C . TYR A 1 126 ? -17.640 -2.692 -2.693 1.00 94.62 126 TYR A C 1
ATOM 998 O O . TYR A 1 126 ? -17.102 -3.701 -3.161 1.00 94.62 126 TYR A O 1
ATOM 1006 N N . LEU A 1 127 ? -18.557 -1.986 -3.351 1.00 91.56 127 LEU A N 1
ATOM 1007 C CA . LEU A 1 127 ? -18.984 -2.294 -4.709 1.00 91.56 127 LEU A CA 1
ATOM 1008 C C . LEU A 1 127 ? -18.079 -1.559 -5.710 1.00 91.56 127 LEU A C 1
ATOM 1010 O O . LEU A 1 127 ? -17.866 -0.355 -5.566 1.00 91.56 127 LEU A O 1
ATOM 1014 N N . PRO A 1 128 ? -17.549 -2.238 -6.742 1.00 86.44 128 PRO A N 1
ATOM 1015 C CA . PRO A 1 128 ? -16.809 -1.577 -7.811 1.00 86.44 128 PRO A CA 1
ATOM 1016 C C . PRO A 1 128 ? -17.566 -0.366 -8.366 1.00 86.44 128 PRO A C 1
ATOM 1018 O O . PRO A 1 128 ? -18.773 -0.433 -8.581 1.00 86.44 128 PRO A O 1
ATOM 1021 N N . GLN A 1 129 ? -16.844 0.730 -8.613 1.00 82.25 129 GLN A N 1
ATOM 1022 C CA . GLN A 1 129 ? -17.389 1.987 -9.145 1.00 82.25 129 GLN A CA 1
ATOM 1023 C C . GLN A 1 129 ? -18.397 2.722 -8.238 1.00 82.25 129 GLN A C 1
ATOM 1025 O O . GLN A 1 129 ? -18.984 3.709 -8.676 1.00 82.25 129 GLN A O 1
ATOM 1030 N N . SER A 1 130 ? -18.569 2.329 -6.970 1.00 89.12 130 SER A N 1
ATOM 1031 C CA . SER A 1 130 ? -19.441 3.062 -6.036 1.00 89.12 130 SER A CA 1
ATOM 1032 C C . SER A 1 130 ? -18.866 4.405 -5.565 1.00 89.12 130 SER A C 1
ATOM 1034 O O . SER A 1 130 ? -19.552 5.148 -4.868 1.00 89.12 130 SER A O 1
ATOM 1036 N N . GLY A 1 131 ? -17.615 4.722 -5.918 1.00 90.75 131 GLY A N 1
ATOM 1037 C CA . GLY A 1 131 ? -16.907 5.914 -5.448 1.00 90.75 131 GLY A CA 1
ATOM 1038 C C . GLY A 1 131 ? -16.329 5.732 -4.043 1.00 90.75 131 GLY A C 1
ATOM 1039 O O . GLY A 1 131 ? -15.907 4.632 -3.684 1.00 90.75 131 GLY A O 1
ATOM 1040 N N . ALA A 1 132 ? -16.269 6.817 -3.270 1.00 94.38 132 ALA A N 1
ATOM 1041 C CA . ALA A 1 132 ? -15.771 6.814 -1.897 1.00 94.38 132 ALA A CA 1
ATOM 1042 C C . ALA A 1 132 ? -16.804 6.216 -0.926 1.00 94.38 132 ALA A C 1
ATOM 1044 O O . ALA A 1 132 ? -17.970 6.610 -0.923 1.00 94.38 132 ALA A O 1
ATOM 1045 N N . GLN A 1 133 ? -16.367 5.288 -0.076 1.00 95.62 133 GLN A N 1
ATOM 1046 C CA . GLN A 1 133 ? -17.191 4.596 0.913 1.00 95.62 133 GLN A CA 1
ATOM 1047 C C . GLN A 1 133 ? -16.682 4.899 2.324 1.00 95.62 133 GLN A C 1
ATOM 1049 O O . GLN A 1 133 ? -15.564 4.525 2.678 1.00 95.62 133 GLN A O 1
ATOM 1054 N N . LYS A 1 134 ? -17.509 5.536 3.159 1.00 95.88 134 LYS A N 1
ATOM 1055 C CA . LYS A 1 134 ? -17.143 5.867 4.547 1.00 95.88 134 LYS A CA 1
ATOM 1056 C C . LYS A 1 134 ? -16.840 4.612 5.367 1.00 95.88 134 LYS A C 1
ATOM 1058 O O . LYS A 1 134 ? -17.634 3.671 5.370 1.00 95.88 134 LYS A O 1
ATOM 1063 N N . ILE A 1 135 ? -15.719 4.626 6.092 1.00 96.19 135 ILE A N 1
ATOM 1064 C CA . ILE A 1 135 ? -15.250 3.470 6.872 1.00 96.19 135 ILE A CA 1
ATOM 1065 C C . ILE A 1 135 ? -15.994 3.365 8.198 1.00 96.19 135 ILE A C 1
ATOM 1067 O O . ILE A 1 135 ? -16.498 2.303 8.531 1.00 96.19 135 ILE A O 1
ATOM 1071 N N . ALA A 1 136 ? -16.080 4.455 8.959 1.00 96.12 136 ALA A N 1
ATOM 1072 C CA . ALA A 1 136 ? -16.611 4.430 10.322 1.00 96.12 136 ALA A CA 1
ATOM 1073 C C . ALA A 1 136 ? -17.575 5.602 10.605 1.00 96.12 136 ALA A C 1
ATOM 1075 O O . ALA A 1 136 ? -17.370 6.337 11.566 1.00 96.12 136 ALA A O 1
ATOM 1076 N N . PRO A 1 137 ? -18.649 5.789 9.809 1.00 95.62 137 PRO A N 1
ATOM 1077 C CA . PRO A 1 137 ? -19.504 6.984 9.866 1.00 95.62 137 PRO A CA 1
ATOM 1078 C C . PRO A 1 137 ? -20.298 7.157 11.170 1.00 95.62 137 PRO A C 1
ATOM 1080 O O . PRO A 1 137 ? -20.843 8.227 11.405 1.00 95.62 137 PRO A O 1
ATOM 1083 N N . ASN A 1 138 ? -20.409 6.110 11.991 1.00 96.06 138 ASN A N 1
ATOM 1084 C CA . ASN A 1 138 ? -21.188 6.121 13.233 1.00 96.06 138 ASN A CA 1
ATOM 1085 C C . ASN A 1 138 ? -20.339 5.817 14.476 1.00 96.06 138 ASN A C 1
ATOM 1087 O O . ASN A 1 138 ? -20.898 5.683 15.565 1.00 96.06 138 ASN A O 1
ATOM 1091 N N . ALA A 1 139 ? -19.019 5.671 14.324 1.00 96.81 139 ALA A N 1
ATOM 1092 C CA . ALA A 1 139 ? -18.155 5.242 15.414 1.00 96.81 139 ALA A CA 1
ATOM 1093 C C . ALA A 1 139 ? -18.095 6.302 16.521 1.00 96.81 139 ALA A C 1
ATOM 1095 O O . ALA A 1 139 ? -17.954 7.493 16.246 1.00 96.81 139 ALA A O 1
ATOM 1096 N N . ARG A 1 140 ? -18.197 5.861 17.775 1.00 95.88 140 ARG A N 1
ATOM 1097 C CA . ARG A 1 140 ? -18.130 6.723 18.963 1.00 95.88 140 ARG A CA 1
ATOM 1098 C C . ARG A 1 140 ? -17.113 6.189 19.954 1.00 95.88 140 ARG A C 1
ATOM 1100 O O . ARG A 1 140 ? -16.975 4.978 20.105 1.00 95.88 140 ARG A O 1
ATOM 1107 N N . LEU A 1 141 ? -16.416 7.079 20.632 1.00 94.75 141 LEU A N 1
ATOM 1108 C CA . LEU A 1 141 ? -15.370 6.773 21.584 1.00 94.75 141 LEU A CA 1
ATOM 1109 C C . LEU A 1 141 ? -15.901 6.919 23.012 1.00 94.75 141 LEU A C 1
ATOM 1111 O O . LEU A 1 141 ? -16.074 8.023 23.527 1.00 94.75 141 LEU A O 1
ATOM 1115 N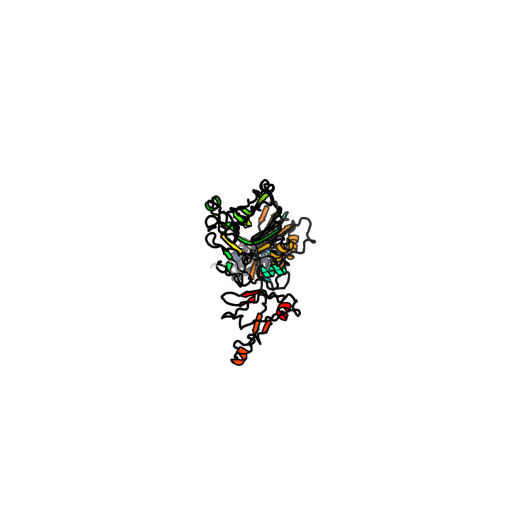 N . ASP A 1 142 ? -16.094 5.788 23.689 1.00 92.25 142 ASP A N 1
ATOM 1116 C CA . ASP A 1 142 ? -16.414 5.785 25.112 1.00 92.25 142 ASP A CA 1
ATOM 1117 C C . ASP A 1 142 ? -15.129 6.023 25.918 1.00 92.25 142 ASP A C 1
ATOM 1119 O O . ASP A 1 142 ? -14.190 5.222 25.882 1.00 92.25 142 ASP A O 1
ATOM 1123 N N . TRP A 1 143 ? -15.093 7.128 26.669 1.00 91.88 143 TRP A N 1
ATOM 1124 C CA . TRP A 1 143 ? -14.011 7.477 27.593 1.00 91.88 143 TRP A CA 1
ATOM 1125 C C . TRP A 1 143 ? -14.535 7.609 29.024 1.00 91.88 143 TRP A C 1
ATOM 1127 O O . TRP A 1 143 ? -15.292 8.520 29.362 1.00 91.88 143 TRP A O 1
ATOM 1137 N N . CYS A 1 144 ? -14.123 6.681 29.883 1.00 87.25 144 CYS A N 1
ATOM 1138 C CA . CYS A 1 144 ? -14.728 6.436 31.191 1.00 87.25 144 CYS A CA 1
ATOM 1139 C C . CYS A 1 144 ? -13.887 6.948 32.369 1.00 87.25 144 CYS A C 1
ATOM 1141 O O . CYS A 1 144 ? -14.373 6.968 33.499 1.00 87.25 144 CYS A O 1
ATOM 1143 N N . ASP A 1 145 ? -12.644 7.379 32.130 1.00 79.88 145 ASP A N 1
ATOM 1144 C CA . ASP A 1 145 ? -11.710 7.841 33.172 1.00 79.88 145 ASP A CA 1
ATOM 1145 C C . ASP A 1 145 ? -12.060 9.232 33.747 1.00 79.88 145 ASP A C 1
ATOM 1147 O O . ASP A 1 145 ? -11.379 9.739 34.644 1.00 79.88 145 ASP A O 1
ATOM 1151 N N . GLY A 1 146 ? -13.145 9.858 33.269 1.00 75.81 146 GLY A N 1
ATOM 1152 C CA . GLY A 1 146 ? -13.749 11.066 33.850 1.00 75.81 146 GLY A CA 1
ATOM 1153 C C . GLY A 1 146 ? -12.868 12.318 33.804 1.00 75.81 146 GLY A C 1
ATOM 1154 O O . GLY A 1 146 ? -13.199 13.333 34.415 1.00 75.81 146 GLY A O 1
ATOM 1155 N N . CYS A 1 147 ? -11.734 12.251 33.112 1.00 88.50 147 CYS A N 1
ATOM 1156 C CA . CYS A 1 147 ? -10.813 13.355 32.931 1.00 88.50 147 CYS A CA 1
ATOM 1157 C C . CYS A 1 147 ? -10.928 13.928 31.515 1.00 88.50 147 CYS A C 1
ATOM 1159 O O . CYS A 1 147 ? -11.227 13.196 30.571 1.00 88.50 147 CYS A O 1
ATOM 1161 N N . VAL A 1 148 ? -10.688 15.232 31.376 1.00 89.94 148 VAL A N 1
ATOM 1162 C CA . VAL A 1 148 ? -10.641 15.894 30.067 1.00 89.94 148 VAL A CA 1
ATOM 1163 C C . VAL A 1 148 ? -9.313 15.525 29.398 1.00 89.94 148 VAL A C 1
ATOM 1165 O O . VAL A 1 148 ? -8.271 15.774 30.009 1.00 89.94 148 VAL A O 1
ATOM 1168 N N . PRO A 1 149 ? -9.322 14.908 28.204 1.00 92.19 149 PRO A N 1
ATOM 1169 C CA . PRO A 1 149 ? -8.098 14.544 27.501 1.00 92.19 149 PRO A CA 1
ATOM 1170 C C . PRO A 1 149 ? -7.206 15.750 27.212 1.00 92.19 149 PRO A C 1
ATOM 1172 O O . PRO A 1 149 ? -7.672 16.785 26.746 1.00 92.19 149 PRO A O 1
ATOM 1175 N N . GLU A 1 150 ? -5.907 15.588 27.439 1.00 94.44 150 GLU A N 1
ATOM 1176 C CA . GLU A 1 150 ? -4.889 16.544 26.998 1.00 94.44 150 GLU A CA 1
ATOM 1177 C C . GLU A 1 150 ? -4.490 16.289 25.552 1.00 94.44 150 GLU A C 1
ATOM 1179 O O . GLU A 1 150 ? -4.067 17.211 24.873 1.00 94.44 150 GLU A O 1
ATOM 1184 N N . LYS A 1 151 ? -4.584 15.048 25.072 1.00 95.69 151 LYS A N 1
ATOM 1185 C CA . LYS A 1 151 ? -4.331 14.683 23.676 1.00 95.69 151 LYS A CA 1
ATOM 1186 C C . LYS A 1 151 ? -5.001 13.351 23.369 1.00 95.69 151 LYS A C 1
ATOM 1188 O O . LYS A 1 151 ? -4.876 12.400 24.134 1.00 95.69 151 LYS A O 1
ATOM 1193 N N . VAL A 1 152 ? -5.665 13.273 22.229 1.00 96.56 152 VAL A N 1
ATOM 1194 C CA . VAL A 1 152 ? -6.230 12.059 21.647 1.00 96.56 152 VAL A CA 1
ATOM 1195 C C . VAL A 1 152 ? -5.499 11.825 20.336 1.00 96.56 152 VAL A C 1
ATOM 1197 O O . VAL A 1 152 ? -5.495 12.696 19.466 1.00 96.56 152 VAL A O 1
ATOM 1200 N N . SER A 1 153 ? -4.850 10.671 20.215 1.00 97.56 153 SER A N 1
ATOM 1201 C CA . SER A 1 153 ? -4.129 10.265 19.010 1.00 97.56 153 SER A CA 1
ATOM 1202 C C . SER A 1 153 ? -4.819 9.048 18.421 1.00 97.56 153 SER A C 1
ATOM 1204 O O . SER A 1 153 ? -4.949 8.025 19.094 1.00 97.56 153 SER A O 1
ATOM 1206 N N . LEU A 1 154 ? -5.255 9.147 17.173 1.00 97.44 154 LEU A N 1
ATOM 1207 C CA . LEU A 1 154 ? -5.835 8.051 16.410 1.00 97.44 154 LEU A CA 1
ATOM 1208 C C . LEU A 1 154 ? -4.950 7.771 15.207 1.00 97.44 154 LEU A C 1
ATOM 1210 O O . LEU A 1 154 ? -4.505 8.696 14.533 1.00 97.44 154 LEU A O 1
ATOM 1214 N N . LYS A 1 155 ? -4.719 6.492 14.931 1.00 98.00 155 LYS A N 1
ATOM 1215 C CA . LYS A 1 155 ? -3.970 6.025 13.773 1.00 98.00 155 LYS A CA 1
ATOM 1216 C C . LYS A 1 155 ? -4.697 4.845 13.139 1.00 98.00 155 LYS A C 1
ATOM 1218 O O . LYS A 1 155 ? -4.851 3.809 13.784 1.00 98.00 155 LYS A O 1
ATOM 1223 N N . MET A 1 156 ? -5.141 5.010 11.899 1.00 97.25 156 MET A N 1
ATOM 1224 C CA . MET A 1 156 ? -5.788 3.987 11.081 1.00 97.25 156 MET A CA 1
ATOM 1225 C C . MET A 1 156 ? -4.821 3.493 10.004 1.00 97.25 156 MET A C 1
ATOM 1227 O O . MET A 1 156 ? -4.141 4.295 9.366 1.00 97.25 156 MET A O 1
ATOM 1231 N N . HIS A 1 157 ? -4.775 2.182 9.796 1.00 95.19 157 HIS A N 1
ATOM 1232 C CA . HIS A 1 157 ? -3.947 1.528 8.792 1.00 95.19 157 HIS A CA 1
ATOM 1233 C C . HIS A 1 157 ? -4.799 0.617 7.907 1.00 95.19 157 HIS A C 1
ATOM 1235 O O . HIS A 1 157 ? -5.479 -0.275 8.411 1.00 95.19 157 HIS A O 1
ATOM 1241 N N . LEU A 1 158 ? -4.737 0.836 6.595 1.00 92.69 158 LEU A N 1
ATOM 1242 C CA . LEU A 1 158 ? -5.324 -0.008 5.561 1.00 92.69 158 LEU A CA 1
ATOM 1243 C C . LEU A 1 158 ? -4.258 -0.979 5.038 1.00 92.69 158 LEU A C 1
ATOM 1245 O O . LEU A 1 158 ? -3.290 -0.579 4.389 1.00 92.69 158 LEU A O 1
ATOM 1249 N N . ALA A 1 159 ? -4.452 -2.270 5.288 1.00 87.50 159 ALA A N 1
ATOM 1250 C CA . ALA A 1 159 ? -3.574 -3.319 4.797 1.00 87.50 159 ALA A CA 1
ATOM 1251 C C . ALA A 1 159 ? -3.879 -3.628 3.324 1.00 87.50 159 ALA A C 1
ATOM 1253 O O . ALA A 1 159 ? -4.818 -4.363 3.006 1.00 87.50 159 ALA A O 1
ATOM 1254 N N . THR A 1 160 ? -3.057 -3.081 2.428 1.00 75.81 160 THR A N 1
ATOM 1255 C CA . THR A 1 160 ? -3.164 -3.287 0.974 1.00 75.81 160 THR A CA 1
ATOM 1256 C C . THR A 1 160 ? -2.142 -4.284 0.413 1.00 75.81 160 THR A C 1
ATOM 1258 O O . THR A 1 160 ? -2.284 -4.686 -0.732 1.00 75.81 160 THR A O 1
ATOM 1261 N N . LYS A 1 161 ? -1.168 -4.728 1.229 1.00 64.31 161 LYS A N 1
ATOM 1262 C CA . LYS A 1 161 ? 0.066 -5.449 0.835 1.00 64.31 161 LYS A CA 1
ATOM 1263 C C . LYS A 1 161 ? -0.086 -6.879 0.278 1.00 64.31 161 LYS A C 1
ATOM 1265 O O . LYS A 1 161 ? 0.919 -7.511 -0.033 1.00 64.31 161 LYS A O 1
ATOM 1270 N N . HIS A 1 162 ? -1.288 -7.445 0.181 1.00 54.84 162 HIS A N 1
ATOM 1271 C CA . HIS A 1 162 ? -1.513 -8.848 -0.225 1.00 54.84 162 HIS A CA 1
ATOM 1272 C C . HIS A 1 162 ? -1.676 -9.045 -1.745 1.00 54.84 162 HIS A C 1
ATOM 1274 O O . HIS A 1 162 ? -2.100 -10.122 -2.165 1.00 54.84 162 HIS A O 1
ATOM 1280 N N . ILE A 1 163 ? -1.334 -8.049 -2.573 1.00 51.41 163 ILE A N 1
ATOM 1281 C CA . ILE A 1 163 ? -1.429 -8.113 -4.042 1.00 51.41 163 ILE A CA 1
ATOM 1282 C C . ILE A 1 163 ? -0.092 -7.673 -4.651 1.00 51.41 163 ILE A C 1
ATOM 1284 O O . ILE A 1 163 ? 0.139 -6.486 -4.848 1.00 51.41 163 ILE A O 1
ATOM 1288 N N . GLY A 1 164 ? 0.808 -8.618 -4.933 1.00 58.84 164 GLY A N 1
ATOM 1289 C CA . GLY A 1 164 ? 1.993 -8.352 -5.760 1.00 58.84 164 GLY A CA 1
ATOM 1290 C C . GLY A 1 164 ? 2.835 -7.153 -5.295 1.00 58.84 164 GLY A C 1
ATOM 1291 O O . GLY A 1 164 ? 3.449 -7.195 -4.228 1.00 58.84 164 GLY A O 1
ATOM 1292 N N . LYS A 1 165 ? 2.873 -6.090 -6.107 1.00 65.56 165 LYS A N 1
ATOM 1293 C CA . LYS A 1 165 ? 3.730 -4.896 -5.950 1.00 65.56 165 LYS A CA 1
ATOM 1294 C C . LYS A 1 165 ? 3.262 -3.892 -4.876 1.00 65.56 165 LYS A C 1
ATOM 1296 O O . LYS A 1 165 ? 3.456 -2.684 -5.028 1.00 65.56 165 LYS A O 1
ATOM 1301 N N . GLY A 1 166 ? 2.635 -4.347 -3.793 1.00 62.88 166 GLY A N 1
ATOM 1302 C CA . GLY A 1 166 ? 2.147 -3.491 -2.706 1.00 62.88 166 GLY A CA 1
ATOM 1303 C C . GLY A 1 166 ? 0.625 -3.382 -2.703 1.00 62.88 166 GLY A C 1
ATOM 1304 O O . GLY A 1 166 ? -0.015 -4.295 -2.205 1.00 62.88 166 GLY A O 1
ATOM 1305 N N . CYS A 1 167 ? 0.055 -2.277 -3.201 1.00 68.19 167 CYS A N 1
ATOM 1306 C CA . CYS A 1 167 ? -1.398 -2.045 -3.258 1.00 68.19 167 CYS A CA 1
ATOM 1307 C C . CYS A 1 167 ? -2.054 -2.655 -4.514 1.00 68.19 167 CYS A C 1
ATOM 1309 O O . CYS A 1 167 ? -1.365 -3.239 -5.346 1.00 68.19 167 CYS A O 1
ATOM 1311 N N . ASP A 1 168 ? -3.381 -2.511 -4.676 1.00 66.88 168 ASP A N 1
ATOM 1312 C CA . ASP A 1 168 ? -4.104 -2.860 -5.911 1.00 66.88 168 ASP A CA 1
ATOM 1313 C C . ASP A 1 168 ? -3.582 -1.976 -7.067 1.00 66.88 168 ASP A C 1
ATOM 1315 O O . ASP A 1 168 ? -4.142 -0.921 -7.379 1.00 66.88 168 ASP A O 1
ATOM 1319 N N . ARG A 1 169 ? -2.429 -2.377 -7.629 1.00 67.38 169 ARG A N 1
ATOM 1320 C CA . ARG A 1 169 ? -1.664 -1.772 -8.738 1.00 67.38 169 ARG A CA 1
ATOM 1321 C C . ARG A 1 169 ? -1.767 -2.613 -10.017 1.00 67.38 169 ARG A C 1
ATOM 1323 O O . ARG A 1 169 ? -1.726 -2.053 -11.108 1.00 67.38 169 ARG A O 1
ATOM 1330 N N . ASP A 1 170 ? -2.120 -3.892 -9.920 1.00 60.25 170 ASP A N 1
ATOM 1331 C CA . ASP A 1 170 ? -1.909 -4.874 -10.997 1.00 60.25 170 ASP A CA 1
ATOM 1332 C C . ASP A 1 170 ? -3.194 -5.298 -11.752 1.00 60.25 170 ASP A C 1
ATOM 1334 O O . ASP A 1 170 ? -3.484 -6.479 -11.885 1.00 60.25 170 ASP A O 1
ATOM 1338 N N . THR A 1 171 ? -4.005 -4.347 -12.246 1.00 58.38 171 THR A N 1
ATOM 1339 C CA . THR A 1 171 ? -5.119 -4.682 -13.177 1.00 58.38 171 THR A CA 1
ATOM 1340 C C . THR A 1 171 ? -4.689 -4.551 -14.638 1.00 58.38 171 THR A C 1
ATOM 1342 O O . THR A 1 171 ? -5.208 -5.246 -15.503 1.00 58.38 171 THR A O 1
ATOM 1345 N N . TYR A 1 172 ? -3.758 -3.638 -14.921 1.00 65.94 172 TYR A N 1
ATOM 1346 C CA . TYR A 1 172 ? -3.247 -3.373 -16.264 1.00 65.94 172 TYR A CA 1
ATOM 1347 C C . TYR A 1 172 ? -1.787 -3.790 -16.346 1.00 65.94 172 TYR A C 1
ATOM 1349 O O . TYR A 1 172 ? -1.058 -3.618 -15.367 1.00 65.94 172 TYR A O 1
ATOM 1357 N N . SER A 1 173 ? -1.358 -4.239 -17.526 1.00 72.56 173 SER A N 1
ATOM 1358 C CA . SER A 1 173 ? 0.062 -4.430 -17.822 1.00 72.56 173 SER A CA 1
ATOM 1359 C C . SER A 1 173 ? 0.838 -3.124 -17.613 1.00 72.56 173 SER A C 1
ATOM 1361 O O . SER A 1 173 ? 0.292 -2.033 -17.811 1.00 72.56 173 SER A O 1
ATOM 1363 N N . ILE A 1 174 ? 2.119 -3.194 -17.258 1.00 76.19 174 ILE A N 1
ATOM 1364 C CA . ILE A 1 174 ? 3.029 -2.049 -17.130 1.00 76.19 174 ILE A CA 1
ATOM 1365 C C . ILE A 1 174 ? 3.009 -1.250 -18.436 1.00 76.19 174 ILE A C 1
ATOM 1367 O O . ILE A 1 174 ? 2.975 -0.020 -18.411 1.00 76.19 174 ILE A O 1
ATOM 1371 N N . ALA A 1 175 ? 2.958 -1.936 -19.582 1.00 76.56 175 ALA A N 1
ATOM 1372 C CA . ALA A 1 175 ? 2.837 -1.305 -20.892 1.00 76.56 175 ALA A CA 1
ATOM 1373 C C . ALA A 1 175 ? 1.562 -0.447 -21.014 1.00 76.56 175 ALA A C 1
ATOM 1375 O O . ALA A 1 175 ? 1.625 0.695 -21.481 1.00 76.56 175 ALA A O 1
ATOM 1376 N N . SER A 1 176 ? 0.414 -0.952 -20.562 1.00 76.56 176 SER A N 1
ATOM 1377 C CA . SER A 1 176 ? -0.858 -0.219 -20.600 1.00 76.56 176 SER A CA 1
ATOM 1378 C C . SER A 1 176 ? -0.925 0.894 -19.556 1.00 76.56 176 SER A C 1
ATOM 1380 O O . SER A 1 176 ? -1.394 1.990 -19.866 1.00 76.56 176 SER A O 1
ATOM 1382 N N . GLN A 1 177 ? -0.362 0.693 -18.363 1.00 78.56 177 GLN A N 1
ATOM 1383 C CA . GLN A 1 177 ? -0.225 1.755 -17.356 1.00 78.56 177 GLN A CA 1
ATOM 1384 C C . GLN A 1 177 ? 0.616 2.923 -17.877 1.00 78.56 177 GLN A C 1
ATOM 1386 O O . GLN A 1 177 ? 0.227 4.081 -17.727 1.00 78.56 177 GLN A O 1
ATOM 1391 N N . ARG A 1 178 ? 1.728 2.633 -18.565 1.00 85.12 178 ARG A N 1
ATOM 1392 C CA . ARG A 1 178 ? 2.557 3.642 -19.240 1.00 85.12 178 ARG A CA 1
ATOM 1393 C C . ARG A 1 178 ? 1.746 4.463 -20.238 1.00 85.12 178 ARG A C 1
ATOM 1395 O O . ARG A 1 178 ? 1.816 5.689 -20.193 1.00 85.12 178 ARG A O 1
ATOM 1402 N N . LYS A 1 179 ? 0.925 3.823 -21.078 1.00 83.38 179 LYS A N 1
ATOM 1403 C CA . LYS A 1 179 ? 0.033 4.533 -22.014 1.00 83.38 179 LYS A CA 1
ATOM 1404 C C . LYS A 1 179 ? -0.972 5.429 -21.278 1.00 83.38 179 LYS A C 1
ATOM 1406 O O . LYS A 1 179 ? -1.078 6.606 -21.610 1.00 83.38 179 LYS A O 1
ATOM 1411 N N . LEU A 1 180 ? -1.651 4.906 -20.254 1.00 80.44 180 LEU A N 1
ATOM 1412 C CA . LEU A 1 180 ? -2.647 5.648 -19.464 1.00 80.44 180 LEU A CA 1
ATOM 1413 C C . LEU A 1 180 ? -2.046 6.855 -18.729 1.00 80.44 180 LEU A C 1
ATOM 1415 O O . LEU A 1 180 ? -2.688 7.896 -18.612 1.00 80.44 180 LEU A O 1
ATOM 1419 N N . CYS A 1 181 ? -0.806 6.734 -18.260 1.00 85.62 181 CYS A N 1
ATOM 1420 C CA . CYS A 1 181 ? -0.089 7.820 -17.600 1.00 85.62 181 CYS A CA 1
ATOM 1421 C C . CYS A 1 181 ? 0.509 8.850 -18.569 1.00 85.62 181 CYS A C 1
ATOM 1423 O O . CYS A 1 181 ? 1.060 9.851 -18.112 1.00 85.62 181 CYS A O 1
ATOM 1425 N N . GLY A 1 182 ? 0.409 8.634 -19.886 1.00 87.88 182 GLY A N 1
ATOM 1426 C CA . GLY A 1 182 ? 1.038 9.494 -20.889 1.00 87.88 182 GLY A CA 1
ATOM 1427 C C . GLY A 1 182 ? 2.563 9.374 -20.911 1.00 87.88 182 GLY A C 1
ATOM 1428 O O . GLY A 1 182 ? 3.248 10.341 -21.238 1.00 87.88 182 GLY A O 1
ATOM 1429 N N . ALA A 1 183 ? 3.097 8.211 -20.531 1.00 90.12 183 ALA A N 1
ATOM 1430 C CA . ALA A 1 183 ? 4.524 7.929 -20.589 1.00 90.12 183 ALA A CA 1
ATOM 1431 C C . ALA A 1 183 ? 5.024 7.894 -22.036 1.00 90.12 183 ALA A C 1
ATOM 1433 O O . ALA A 1 183 ? 4.285 7.554 -22.966 1.00 90.12 183 ALA A O 1
ATOM 1434 N N . SER A 1 184 ? 6.309 8.186 -22.232 1.00 90.06 184 SER A N 1
ATOM 1435 C CA . SER A 1 184 ? 6.907 8.117 -23.566 1.00 90.06 184 SER A CA 1
ATOM 1436 C C . SER A 1 184 ? 6.832 6.695 -24.141 1.00 90.06 184 SER A C 1
ATOM 1438 O O . SER A 1 184 ? 7.286 5.730 -23.515 1.00 90.06 184 SER A O 1
ATOM 1440 N N . GLY A 1 185 ? 6.315 6.582 -25.369 1.00 86.06 185 GLY A N 1
ATOM 1441 C CA . GLY A 1 185 ? 6.266 5.332 -26.139 1.00 86.06 185 GLY A CA 1
ATOM 1442 C C . GLY A 1 185 ? 7.613 4.889 -26.723 1.00 86.06 185 GLY A C 1
ATOM 1443 O O . GLY A 1 185 ? 7.688 3.825 -27.319 1.00 86.06 185 GLY A O 1
ATOM 1444 N N . GLU A 1 186 ? 8.666 5.694 -26.561 1.00 90.19 186 GLU A N 1
ATOM 1445 C CA . GLU A 1 186 ? 10.044 5.360 -26.962 1.00 90.19 186 GLU A CA 1
ATOM 1446 C C . GLU A 1 186 ? 10.841 4.644 -25.859 1.00 90.19 186 GLU A C 1
ATOM 1448 O O . GLU A 1 186 ? 12.019 4.352 -26.048 1.00 90.19 186 GLU A O 1
ATOM 1453 N N . SER A 1 187 ? 10.236 4.392 -24.691 1.00 91.88 187 SER A N 1
ATOM 1454 C C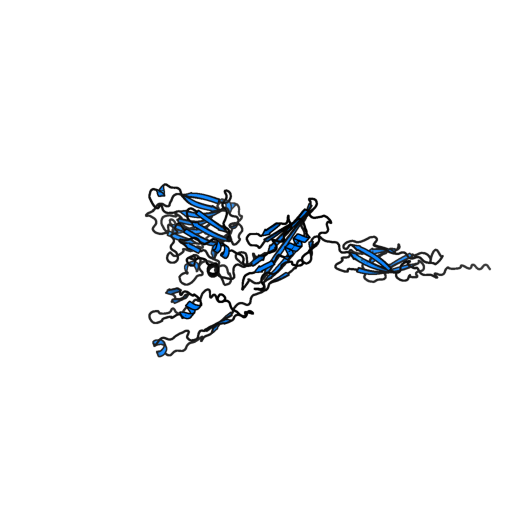A . SER A 1 187 ? 10.893 3.572 -23.671 1.00 91.88 187 SER A CA 1
ATOM 1455 C C . SER A 1 187 ? 10.974 2.125 -24.142 1.00 91.88 187 SER A C 1
ATOM 1457 O O . SER A 1 187 ? 9.975 1.562 -24.592 1.00 91.88 187 SER A O 1
ATOM 1459 N N . ILE A 1 188 ? 12.157 1.532 -24.027 1.00 92.62 188 ILE A N 1
ATOM 1460 C CA . ILE A 1 188 ? 12.431 0.165 -24.464 1.00 92.62 188 ILE A CA 1
ATOM 1461 C C . ILE A 1 188 ? 12.430 -0.746 -23.241 1.00 92.62 188 ILE A C 1
ATOM 1463 O O . ILE A 1 188 ? 13.185 -0.521 -22.295 1.00 92.62 188 ILE A O 1
ATOM 1467 N N . ASP A 1 189 ? 11.584 -1.774 -23.271 1.00 91.44 189 ASP A N 1
ATOM 1468 C CA . ASP A 1 189 ? 11.536 -2.823 -22.254 1.00 91.44 189 ASP A CA 1
ATOM 1469 C C . ASP A 1 189 ? 12.698 -3.807 -22.457 1.00 91.44 189 ASP A C 1
ATOM 1471 O O . ASP A 1 189 ? 12.868 -4.389 -23.532 1.00 91.44 189 ASP A O 1
ATOM 1475 N N . LEU A 1 190 ? 13.522 -3.972 -21.425 1.00 94.69 190 LEU A N 1
ATOM 1476 C CA . LEU A 1 190 ? 14.659 -4.892 -21.410 1.00 94.69 190 LEU A CA 1
ATOM 1477 C C . LEU A 1 190 ? 14.278 -6.277 -20.873 1.00 94.69 190 LEU A C 1
ATOM 1479 O O . LEU A 1 190 ? 15.009 -7.244 -21.112 1.00 94.69 190 LEU A O 1
ATOM 1483 N N . LEU A 1 191 ? 13.138 -6.380 -20.182 1.00 91.75 191 LEU A N 1
ATOM 1484 C CA . LEU A 1 191 ? 12.547 -7.621 -19.684 1.00 91.75 191 LEU A CA 1
ATOM 1485 C C . LEU A 1 191 ? 11.123 -7.828 -20.247 1.00 91.75 191 LEU A C 1
ATOM 1487 O O . LEU A 1 191 ? 10.178 -7.998 -19.475 1.00 91.75 191 LEU A O 1
ATOM 1491 N N . PRO A 1 192 ? 10.940 -7.848 -21.581 1.00 88.56 192 PRO A N 1
ATOM 1492 C CA . PRO A 1 192 ? 9.629 -8.067 -22.173 1.00 88.56 192 PRO A CA 1
ATOM 1493 C C . PRO A 1 192 ? 9.157 -9.509 -21.980 1.00 88.56 192 PRO A C 1
ATOM 1495 O O . PRO A 1 192 ? 9.954 -10.450 -21.882 1.00 88.56 192 PRO A O 1
ATOM 1498 N N . SER A 1 193 ? 7.839 -9.702 -22.042 1.00 83.19 193 SER A N 1
ATOM 1499 C CA . SER A 1 193 ? 7.265 -11.043 -22.175 1.00 83.19 193 SER A CA 1
ATOM 1500 C C . SER A 1 193 ? 7.810 -11.734 -23.442 1.00 83.19 193 SER A C 1
ATOM 1502 O O . SER A 1 193 ? 7.798 -11.117 -24.516 1.00 83.19 193 SER A O 1
ATOM 1504 N N . PRO A 1 194 ? 8.249 -13.006 -23.363 1.00 81.44 194 PRO A N 1
ATOM 1505 C CA . PRO A 1 194 ? 8.764 -13.754 -24.498 1.00 81.44 194 PRO A CA 1
ATOM 1506 C C . PRO A 1 194 ? 7.764 -13.792 -25.652 1.00 81.44 194 PRO A C 1
ATOM 1508 O O . PRO A 1 194 ? 6.600 -14.167 -25.491 1.00 81.44 194 PRO A O 1
ATOM 1511 N N . GLY A 1 195 ? 8.230 -13.415 -26.834 1.00 74.25 195 GLY A N 1
ATOM 1512 C CA . GLY A 1 195 ? 7.417 -13.300 -28.034 1.00 74.25 195 GLY A CA 1
ATOM 1513 C C . GLY A 1 195 ? 8.272 -13.080 -29.276 1.00 74.25 195 GLY A C 1
ATOM 1514 O O . GLY A 1 195 ? 9.461 -13.409 -29.311 1.00 74.25 195 GLY A O 1
ATOM 1515 N N . VAL A 1 196 ? 7.641 -12.536 -30.313 1.00 67.19 196 VAL A N 1
ATOM 1516 C CA . VAL A 1 196 ? 8.294 -12.193 -31.581 1.00 67.19 196 VAL A CA 1
ATOM 1517 C C . VAL A 1 196 ? 9.370 -11.158 -31.349 1.00 67.19 196 VAL A C 1
ATOM 1519 O O . VAL A 1 196 ? 9.095 -10.122 -30.762 1.00 67.19 196 VAL A O 1
ATOM 1522 N N . GLY A 1 197 ? 10.596 -11.420 -31.796 1.00 72.06 197 GLY A N 1
ATOM 1523 C CA . GLY A 1 197 ? 11.697 -10.474 -31.615 1.00 72.06 197 GLY A CA 1
ATOM 1524 C C . GLY A 1 197 ? 12.163 -10.311 -30.163 1.00 72.06 197 GLY A C 1
ATOM 1525 O O . GLY A 1 197 ? 13.273 -9.838 -29.970 1.00 72.06 197 GLY A O 1
ATOM 1526 N N . THR A 1 198 ? 11.407 -10.781 -29.161 1.00 82.25 198 THR A N 1
ATOM 1527 C CA . THR A 1 198 ? 11.683 -10.657 -27.717 1.00 82.25 198 THR A CA 1
ATOM 1528 C C . THR A 1 198 ? 12.098 -11.970 -27.047 1.00 82.25 198 THR A C 1
ATOM 1530 O O . THR A 1 198 ? 11.896 -12.188 -25.857 1.00 82.25 198 THR A O 1
ATOM 1533 N N . GLY A 1 199 ? 12.699 -12.889 -27.806 1.00 83.69 199 GLY A N 1
ATOM 1534 C CA . GLY A 1 199 ? 13.003 -14.245 -27.335 1.00 83.69 199 GLY A CA 1
ATOM 1535 C C . GLY A 1 199 ? 14.095 -14.365 -26.259 1.00 83.69 199 GLY A C 1
ATOM 1536 O O . GLY A 1 199 ? 14.261 -15.455 -25.711 1.00 83.69 199 GLY A O 1
ATOM 1537 N N . TRP A 1 200 ? 14.841 -13.298 -25.943 1.00 92.00 200 TRP A N 1
ATOM 1538 C CA . TRP A 1 200 ? 15.977 -13.365 -25.006 1.00 92.00 200 TRP A CA 1
ATOM 1539 C C . TRP A 1 200 ? 15.557 -13.604 -23.548 1.00 92.00 200 TRP A C 1
ATOM 1541 O O . TRP A 1 200 ? 16.353 -14.121 -22.770 1.00 92.00 200 TRP A O 1
ATOM 1551 N N . THR A 1 201 ? 14.305 -13.311 -23.183 1.00 91.19 201 THR A N 1
ATOM 1552 C CA . THR A 1 201 ? 13.754 -13.547 -21.836 1.00 91.19 201 THR A CA 1
ATOM 1553 C C . THR A 1 201 ? 13.126 -14.931 -21.658 1.00 91.19 201 THR A C 1
ATOM 1555 O O . THR A 1 201 ? 12.768 -15.299 -20.544 1.00 91.19 201 THR A O 1
ATOM 1558 N N . LYS A 1 202 ? 13.026 -15.746 -22.721 1.00 87.25 202 LYS A N 1
ATOM 1559 C CA . LYS A 1 202 ? 12.277 -17.021 -22.733 1.00 87.25 202 LYS A CA 1
ATOM 1560 C C . LYS A 1 202 ? 12.681 -18.020 -21.643 1.00 87.25 202 LYS A C 1
ATOM 1562 O O . LYS A 1 202 ? 11.847 -18.806 -21.208 1.00 87.25 202 LYS A O 1
ATOM 1567 N N . ASN A 1 203 ? 13.953 -18.024 -21.251 1.00 88.44 203 ASN A N 1
ATOM 1568 C CA . ASN A 1 203 ? 14.502 -19.000 -20.307 1.00 88.44 203 ASN A CA 1
ATOM 1569 C C . ASN A 1 203 ? 14.577 -18.475 -18.867 1.00 88.44 203 ASN A C 1
ATOM 1571 O O . ASN A 1 203 ? 15.069 -19.189 -17.994 1.00 88.44 203 ASN A O 1
ATOM 1575 N N . LEU A 1 204 ? 14.149 -17.235 -18.616 1.00 90.25 204 LEU A N 1
ATOM 1576 C CA . LEU A 1 204 ? 14.110 -16.709 -17.259 1.00 90.25 204 LEU A CA 1
ATOM 1577 C C . LEU A 1 204 ? 12.941 -17.340 -16.488 1.00 90.25 204 LEU A C 1
ATOM 1579 O O . LEU A 1 204 ? 11.833 -17.405 -17.023 1.00 90.25 204 LEU A O 1
ATOM 1583 N N . PRO A 1 205 ? 13.157 -17.785 -15.237 1.00 89.56 205 PRO A N 1
ATOM 1584 C CA . PRO A 1 205 ? 12.067 -18.213 -14.372 1.00 89.56 205 PRO A CA 1
ATOM 1585 C C . PRO A 1 205 ? 11.091 -17.059 -14.127 1.00 89.56 205 PRO A C 1
ATOM 1587 O O . PRO A 1 205 ? 11.517 -15.940 -13.830 1.00 89.56 205 PRO A O 1
ATOM 1590 N N . THR A 1 206 ? 9.794 -17.342 -14.214 1.00 84.31 206 THR A N 1
ATOM 1591 C CA . THR A 1 206 ? 8.727 -16.389 -13.897 1.00 84.31 206 THR A CA 1
ATOM 1592 C C . THR A 1 206 ? 7.941 -16.844 -12.678 1.00 84.31 206 THR A C 1
ATOM 1594 O O . THR A 1 206 ? 7.731 -18.043 -12.502 1.00 84.31 206 THR A O 1
ATOM 1597 N N . ASP A 1 207 ? 7.502 -15.900 -11.850 1.00 70.31 207 ASP A N 1
ATOM 1598 C CA . ASP A 1 207 ? 6.506 -16.172 -10.808 1.00 70.31 207 ASP A CA 1
ATOM 1599 C C . ASP A 1 207 ? 5.105 -16.238 -11.448 1.00 70.31 207 ASP A C 1
ATOM 1601 O O . ASP A 1 207 ? 4.833 -15.505 -12.405 1.00 70.31 207 ASP A O 1
ATOM 1605 N N . ASP A 1 208 ? 4.230 -17.117 -10.952 1.00 52.19 208 ASP A N 1
ATOM 1606 C CA . ASP A 1 208 ? 2.874 -17.356 -11.477 1.00 52.19 208 ASP A CA 1
ATOM 1607 C C . ASP A 1 208 ? 1.934 -16.179 -11.121 1.00 52.19 208 ASP A C 1
ATOM 1609 O O . ASP A 1 208 ? 1.003 -16.287 -10.320 1.00 52.19 208 ASP A O 1
ATOM 1613 N N . GLY A 1 209 ? 2.186 -15.011 -11.716 1.00 49.66 209 GLY A N 1
ATOM 1614 C CA . GLY A 1 209 ? 1.322 -13.834 -11.658 1.00 49.66 209 GLY A CA 1
ATOM 1615 C C . GLY A 1 209 ? 0.277 -13.867 -12.771 1.00 49.66 209 GLY A C 1
ATOM 1616 O O . GLY A 1 209 ? 0.611 -13.951 -13.952 1.00 49.66 209 GLY A O 1
ATOM 1617 N N . LYS A 1 210 ? -1.009 -13.803 -12.408 1.00 50.66 210 LYS A N 1
ATOM 1618 C CA . LYS A 1 210 ? -2.117 -13.761 -13.372 1.00 50.66 210 LYS A CA 1
ATOM 1619 C C . LYS A 1 210 ? -2.025 -12.539 -14.305 1.00 50.66 210 LYS A C 1
ATOM 1621 O O . LYS A 1 210 ? -1.980 -11.402 -13.860 1.00 50.66 210 LYS A O 1
ATOM 1626 N N . GLU A 1 211 ? -2.080 -12.839 -15.600 1.00 51.25 211 GLU A N 1
ATOM 1627 C CA . GLU A 1 211 ? -2.662 -12.089 -16.727 1.00 51.25 211 GLU A CA 1
ATOM 1628 C C . GLU A 1 211 ? -2.234 -10.656 -17.094 1.00 51.25 211 GLU A C 1
ATOM 1630 O O . GLU A 1 211 ? -2.652 -10.242 -18.174 1.00 51.25 211 GLU A O 1
ATOM 1635 N N . SER A 1 212 ? -1.378 -9.918 -16.371 1.00 55.53 212 SER A N 1
ATOM 1636 C CA . SER A 1 212 ? -1.001 -8.571 -16.863 1.00 55.53 212 SER A CA 1
ATOM 1637 C C . SER A 1 212 ? 0.491 -8.274 -17.072 1.00 55.53 212 SER A C 1
ATOM 1639 O O . SER A 1 212 ? 0.789 -7.603 -18.051 1.00 55.53 212 SER A O 1
ATOM 1641 N N . ASP A 1 213 ? 1.446 -8.811 -16.299 1.00 63.16 213 ASP A N 1
ATOM 1642 C CA . ASP A 1 213 ? 2.892 -8.692 -16.605 1.00 63.16 213 ASP A CA 1
ATOM 1643 C C . ASP A 1 213 ? 3.709 -9.881 -16.095 1.00 63.16 213 ASP A C 1
ATOM 1645 O O . ASP A 1 213 ? 3.416 -10.442 -15.040 1.00 63.16 213 ASP A O 1
ATOM 1649 N N . GLN A 1 214 ? 4.793 -10.217 -16.801 1.00 77.50 214 GLN A N 1
ATOM 1650 C CA . GLN A 1 214 ? 5.748 -11.212 -16.317 1.00 77.50 214 GLN A CA 1
ATOM 1651 C C . GLN A 1 214 ? 6.641 -10.642 -15.213 1.00 77.50 214 GLN A C 1
ATOM 1653 O O . GLN A 1 214 ? 7.302 -9.615 -15.375 1.00 77.50 214 GLN A O 1
ATOM 1658 N N . ILE A 1 215 ? 6.672 -11.352 -14.089 1.00 86.31 215 ILE A N 1
ATOM 1659 C CA . ILE A 1 215 ? 7.610 -11.135 -12.992 1.00 86.31 215 ILE A CA 1
ATOM 1660 C C . ILE A 1 215 ? 8.744 -12.135 -13.174 1.00 86.31 215 ILE A C 1
ATOM 1662 O O . ILE A 1 215 ? 8.496 -13.338 -13.149 1.00 86.31 215 ILE A O 1
ATOM 1666 N N . PHE A 1 216 ? 9.975 -11.653 -13.330 1.00 90.62 216 PHE A N 1
ATOM 1667 C CA . PHE A 1 216 ? 11.149 -12.503 -13.518 1.00 90.62 216 PHE A CA 1
ATOM 1668 C C . PHE A 1 216 ? 11.903 -12.686 -12.206 1.00 90.62 216 PHE A C 1
ATOM 1670 O O . PHE A 1 216 ? 12.199 -11.709 -11.515 1.00 90.62 216 PHE A O 1
ATOM 1677 N N . PHE A 1 217 ? 12.237 -13.933 -11.885 1.00 93.62 217 PHE A N 1
ATOM 1678 C CA . PHE A 1 217 ? 13.018 -14.296 -10.709 1.00 93.62 217 PHE A CA 1
ATOM 1679 C C . PHE A 1 217 ? 14.493 -14.516 -11.065 1.00 93.62 217 PHE A C 1
ATOM 1681 O O . PHE A 1 217 ? 14.820 -15.266 -11.988 1.00 93.62 217 PHE A O 1
ATOM 1688 N N . PHE A 1 218 ? 15.381 -13.907 -10.283 1.00 95.38 218 PHE A N 1
ATOM 1689 C CA . PHE A 1 218 ? 16.832 -14.022 -10.373 1.00 95.38 218 PHE A CA 1
ATOM 1690 C C . PHE A 1 218 ? 17.388 -14.671 -9.101 1.00 95.38 218 PHE A C 1
ATOM 1692 O O . PHE A 1 218 ? 17.075 -14.246 -7.989 1.00 95.38 218 PHE A O 1
ATOM 1699 N N . ASP A 1 219 ? 18.198 -15.717 -9.256 1.00 93.50 219 ASP A N 1
ATOM 1700 C CA . ASP A 1 219 ? 18.609 -16.635 -8.185 1.00 93.50 219 ASP A CA 1
ATOM 1701 C C . ASP A 1 219 ? 19.885 -16.205 -7.439 1.00 93.50 219 ASP A C 1
ATOM 1703 O O . ASP A 1 219 ? 20.335 -16.899 -6.521 1.00 93.50 219 ASP A O 1
ATOM 1707 N N . GLY A 1 220 ? 20.500 -15.092 -7.849 1.00 93.56 220 GLY A N 1
ATOM 1708 C CA . GLY A 1 220 ? 21.770 -14.611 -7.309 1.00 93.56 220 GLY A CA 1
ATOM 1709 C C . GLY A 1 220 ? 22.983 -15.467 -7.672 1.00 93.56 220 GLY A C 1
ATOM 1710 O O . GLY A 1 220 ? 24.035 -15.310 -7.047 1.00 93.56 220 GLY A O 1
ATOM 1711 N N . LYS A 1 221 ? 22.873 -16.402 -8.628 1.00 93.06 221 LYS A N 1
ATOM 1712 C CA . LYS A 1 221 ? 23.932 -17.391 -8.904 1.00 93.06 221 LYS A CA 1
ATOM 1713 C C . LYS A 1 221 ? 24.150 -17.736 -10.370 1.00 93.06 221 LYS A C 1
ATOM 1715 O O . LYS A 1 221 ? 25.305 -17.901 -10.753 1.00 93.06 221 LYS A O 1
ATOM 1720 N N . THR A 1 222 ? 23.093 -17.962 -11.145 1.00 92.88 222 THR A N 1
ATOM 1721 C CA . THR A 1 222 ? 23.207 -18.615 -12.458 1.00 92.88 222 THR A CA 1
ATOM 1722 C C . THR A 1 222 ? 22.405 -17.957 -13.565 1.00 92.88 222 THR A C 1
ATOM 1724 O O . THR A 1 222 ? 22.778 -18.106 -14.730 1.00 92.88 222 THR A O 1
ATOM 1727 N N . ASN A 1 223 ? 21.329 -17.235 -13.253 1.00 94.38 223 ASN A N 1
ATOM 1728 C CA . ASN A 1 223 ? 20.447 -16.705 -14.284 1.00 94.38 223 ASN A CA 1
ATOM 1729 C C . ASN A 1 223 ? 20.675 -15.210 -14.556 1.00 94.38 223 ASN A C 1
ATOM 1731 O O . ASN A 1 223 ? 20.751 -14.371 -13.666 1.00 94.38 223 ASN A O 1
ATOM 1735 N N . ALA A 1 224 ? 20.800 -14.889 -15.840 1.00 96.75 224 ALA A N 1
ATOM 1736 C CA . ALA A 1 224 ? 20.942 -13.544 -16.377 1.00 96.75 224 ALA A CA 1
ATOM 1737 C C . ALA A 1 224 ? 20.578 -13.575 -17.866 1.00 96.75 224 ALA A C 1
ATOM 1739 O O . ALA A 1 224 ? 20.567 -14.645 -18.483 1.00 96.75 224 ALA A O 1
ATOM 1740 N N . VAL A 1 225 ? 20.308 -12.413 -18.457 1.00 96.12 225 VAL A N 1
ATOM 1741 C CA . VAL A 1 225 ? 20.043 -12.300 -19.899 1.00 96.12 225 VAL A CA 1
ATOM 1742 C C . VAL A 1 225 ? 20.870 -11.195 -20.530 1.00 96.12 225 VAL A C 1
ATOM 1744 O O . VAL A 1 225 ? 20.987 -10.099 -19.988 1.00 96.12 225 VAL A O 1
ATOM 1747 N N . GLU A 1 226 ? 21.435 -11.488 -21.699 1.00 96.56 226 GLU A N 1
ATOM 1748 C CA . GLU A 1 226 ? 22.055 -10.486 -22.562 1.00 96.56 226 GLU A CA 1
ATOM 1749 C C . GLU A 1 226 ? 20.967 -9.823 -23.411 1.00 96.56 226 GLU A C 1
ATOM 1751 O O . GLU A 1 226 ? 20.198 -10.505 -24.092 1.00 96.56 226 GLU A O 1
ATOM 1756 N N . VAL A 1 227 ? 20.908 -8.493 -23.375 1.00 96.44 227 VAL A N 1
ATOM 1757 C CA . VAL A 1 227 ? 19.993 -7.724 -24.218 1.00 96.44 227 VAL A CA 1
ATOM 1758 C C . VAL A 1 227 ? 20.591 -7.626 -25.626 1.00 96.44 227 VAL A C 1
ATOM 1760 O O . VAL A 1 227 ? 21.735 -7.191 -25.770 1.00 96.44 227 VAL A O 1
ATOM 1763 N N . PRO A 1 228 ? 19.857 -8.008 -26.686 1.00 94.56 228 PRO A N 1
ATOM 1764 C CA . PRO A 1 228 ? 20.369 -7.902 -28.046 1.00 94.56 228 PRO A CA 1
ATOM 1765 C C . PRO A 1 228 ? 20.502 -6.447 -28.512 1.00 94.56 228 PRO A C 1
ATOM 1767 O O . PRO A 1 228 ? 19.568 -5.654 -28.390 1.00 94.56 228 PRO A O 1
ATOM 1770 N N . LYS A 1 229 ? 21.611 -6.128 -29.196 1.00 90.81 229 LYS A N 1
ATOM 1771 C CA . LYS A 1 229 ? 21.833 -4.806 -29.820 1.00 90.81 229 LYS A CA 1
ATOM 1772 C C . LYS A 1 229 ? 20.760 -4.406 -30.839 1.00 90.81 229 LYS A C 1
ATOM 1774 O O . LYS A 1 229 ? 20.563 -3.221 -31.086 1.00 90.81 229 LYS A O 1
ATOM 1779 N N . ALA A 1 230 ? 20.109 -5.393 -31.457 1.00 88.06 230 ALA A N 1
ATOM 1780 C CA . ALA A 1 230 ? 19.003 -5.172 -32.385 1.00 88.06 230 ALA A CA 1
ATOM 1781 C C . ALA A 1 230 ? 17.749 -4.626 -31.679 1.00 88.06 230 ALA A C 1
ATOM 1783 O O . ALA A 1 230 ? 16.974 -3.908 -32.300 1.00 88.06 230 ALA A O 1
ATOM 1784 N N . SER A 1 231 ? 17.578 -4.946 -30.394 1.00 88.69 231 SER A N 1
ATOM 1785 C CA . SER A 1 231 ? 16.449 -4.498 -29.575 1.00 88.69 231 SER A CA 1
ATOM 1786 C C . SER A 1 231 ? 16.742 -3.166 -28.892 1.00 88.69 231 SER A C 1
ATOM 1788 O O . SER A 1 231 ? 15.872 -2.307 -28.804 1.00 88.69 231 SER A O 1
ATOM 1790 N N . PHE A 1 232 ? 17.976 -2.977 -28.417 1.00 91.75 232 PHE A N 1
ATOM 1791 C CA . PHE A 1 232 ? 18.392 -1.755 -27.741 1.00 91.75 232 PHE A CA 1
ATOM 1792 C C . PHE A 1 232 ? 19.812 -1.364 -28.148 1.00 91.75 232 PHE A C 1
ATOM 1794 O O . PHE A 1 232 ? 20.745 -2.156 -28.043 1.00 91.75 232 PHE A O 1
ATOM 1801 N N . ASN A 1 233 ? 20.013 -0.111 -28.560 1.00 91.44 233 ASN A N 1
ATOM 1802 C CA . ASN A 1 233 ? 21.364 0.416 -28.719 1.00 91.44 233 ASN A CA 1
ATOM 1803 C C . ASN A 1 233 ? 21.972 0.663 -27.333 1.00 91.44 233 ASN A C 1
ATOM 1805 O O . ASN A 1 233 ? 21.576 1.596 -26.640 1.00 91.44 233 ASN A O 1
ATOM 1809 N N . HIS A 1 234 ? 22.977 -0.140 -26.987 1.00 92.12 234 HIS A N 1
ATOM 1810 C CA . HIS A 1 234 ? 23.600 -0.171 -25.667 1.00 92.12 234 HIS A CA 1
ATOM 1811 C C . HIS A 1 234 ? 24.224 1.155 -25.211 1.00 92.12 234 HIS A C 1
ATOM 1813 O O . HIS A 1 234 ? 24.495 1.291 -24.023 1.00 92.12 234 HIS A O 1
ATOM 1819 N N . THR A 1 235 ? 24.475 2.121 -26.097 1.00 88.50 235 THR A N 1
ATOM 1820 C CA . THR A 1 235 ? 25.067 3.412 -25.723 1.00 88.50 235 THR A CA 1
ATOM 1821 C C . THR A 1 235 ? 24.034 4.344 -25.088 1.00 88.50 235 THR A C 1
ATOM 1823 O O . THR A 1 235 ? 23.007 4.641 -25.703 1.00 88.50 235 THR A O 1
ATOM 1826 N N . LEU A 1 236 ? 24.357 4.869 -23.902 1.00 90.75 236 LEU A N 1
ATOM 1827 C CA . LEU A 1 236 ? 23.615 5.929 -23.218 1.00 90.75 236 LEU A CA 1
ATOM 1828 C C . LEU A 1 236 ? 24.383 7.256 -23.286 1.00 90.75 236 LEU A C 1
ATOM 1830 O O . LEU A 1 236 ? 25.607 7.279 -23.16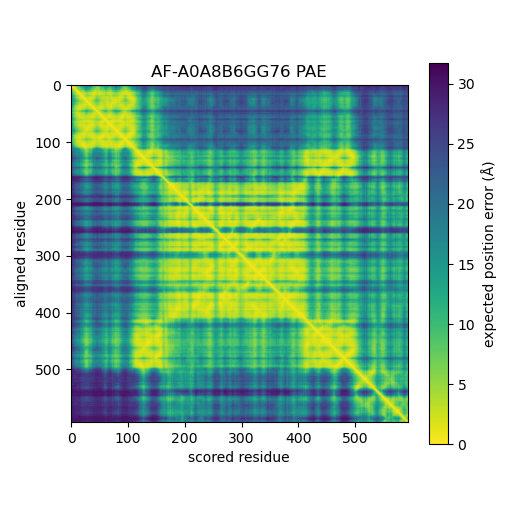0 1.00 90.75 236 LEU A O 1
ATOM 1834 N N . HIS A 1 237 ? 23.658 8.353 -23.510 1.00 84.38 237 HIS A N 1
ATOM 1835 C CA . HIS A 1 237 ? 24.217 9.704 -23.607 1.00 84.38 237 HIS A CA 1
ATOM 1836 C C . HIS A 1 237 ? 23.960 10.500 -22.315 1.00 84.38 237 HIS A C 1
ATOM 1838 O O . HIS A 1 237 ? 24.105 9.961 -21.223 1.00 84.38 237 HIS A O 1
ATOM 1844 N N . LYS A 1 238 ? 23.638 11.797 -22.415 1.00 90.19 238 LYS A N 1
ATOM 1845 C CA . LYS A 1 238 ? 23.482 12.694 -21.256 1.00 90.19 238 LYS A CA 1
ATOM 1846 C C . LYS A 1 238 ? 22.092 12.648 -20.620 1.00 90.19 238 LYS A C 1
ATOM 1848 O O . LYS A 1 238 ? 21.976 12.971 -19.445 1.00 90.19 238 LYS A O 1
ATOM 1853 N N . HIS A 1 239 ? 21.078 12.238 -21.382 1.00 95.81 239 HIS A N 1
ATOM 1854 C CA . HIS A 1 239 ? 19.679 12.266 -20.964 1.00 95.81 239 HIS A CA 1
ATOM 1855 C C . HIS A 1 239 ? 19.075 10.876 -21.119 1.00 95.81 239 HIS A C 1
ATOM 1857 O O . HIS A 1 239 ? 19.057 10.343 -22.229 1.00 95.81 239 HIS A O 1
ATOM 1863 N N . PHE A 1 240 ? 18.626 10.271 -20.025 1.00 97.31 240 PHE A N 1
ATOM 1864 C CA . PHE A 1 240 ? 17.885 9.009 -20.055 1.00 97.31 240 PHE A CA 1
ATOM 1865 C C . PHE A 1 240 ? 17.182 8.744 -18.721 1.00 97.31 240 PHE A C 1
ATOM 1867 O O . PHE A 1 240 ? 17.542 9.305 -17.686 1.00 97.31 240 PHE A O 1
ATOM 1874 N N . THR A 1 241 ? 16.211 7.836 -18.723 1.00 98.00 241 THR A N 1
ATOM 1875 C CA . THR A 1 241 ? 15.616 7.291 -17.496 1.00 98.00 241 THR A CA 1
ATOM 1876 C C . THR A 1 241 ? 15.650 5.773 -17.531 1.00 98.00 241 THR A C 1
ATOM 1878 O O . THR A 1 241 ? 15.238 5.171 -18.518 1.00 98.00 241 THR A O 1
ATOM 1881 N N . ILE A 1 242 ? 16.116 5.152 -16.450 1.00 98.06 242 ILE A N 1
ATOM 1882 C CA . ILE A 1 242 ? 16.012 3.708 -16.219 1.00 98.06 242 ILE A CA 1
ATOM 1883 C C . ILE A 1 242 ? 14.963 3.494 -15.134 1.00 98.06 242 ILE A C 1
ATOM 1885 O O . ILE A 1 242 ? 15.070 4.113 -14.078 1.00 98.06 242 ILE A O 1
ATOM 1889 N N . SER A 1 243 ? 13.978 2.628 -15.359 1.00 96.12 243 SER A N 1
ATOM 1890 C CA . SER A 1 243 ? 12.953 2.312 -14.357 1.00 96.12 243 SER A CA 1
ATOM 1891 C C . SER A 1 243 ? 12.728 0.814 -14.223 1.00 96.12 243 SER A C 1
ATOM 1893 O O . SER A 1 243 ? 12.738 0.113 -15.229 1.00 96.12 243 SER A O 1
ATOM 1895 N N . THR A 1 244 ? 12.479 0.320 -13.012 1.00 94.69 244 THR A N 1
ATOM 1896 C CA . THR A 1 244 ? 12.082 -1.075 -12.774 1.00 94.69 244 THR A CA 1
ATOM 1897 C C . THR A 1 244 ? 11.306 -1.208 -11.474 1.00 94.69 244 THR A C 1
ATOM 1899 O O . THR A 1 244 ? 11.605 -0.534 -10.487 1.00 94.69 244 THR A O 1
ATOM 1902 N N . TRP A 1 245 ? 10.362 -2.144 -11.441 1.00 91.00 245 TRP A N 1
ATOM 1903 C CA . TRP A 1 245 ? 9.913 -2.726 -10.182 1.00 91.00 245 TRP A CA 1
ATOM 1904 C C . TRP A 1 245 ? 10.948 -3.745 -9.730 1.00 91.00 245 TRP A C 1
ATOM 1906 O O . TRP A 1 245 ? 11.414 -4.550 -10.541 1.00 91.00 245 TRP A O 1
ATOM 1916 N N . MET A 1 246 ? 11.309 -3.708 -8.454 1.00 93.62 246 MET A N 1
ATOM 1917 C CA . MET A 1 246 ? 12.281 -4.617 -7.869 1.00 93.62 246 MET A CA 1
ATOM 1918 C C . MET A 1 246 ? 11.837 -5.053 -6.476 1.00 93.62 246 MET A C 1
ATOM 1920 O O . MET A 1 246 ? 11.434 -4.231 -5.657 1.00 93.62 246 MET A O 1
ATOM 1924 N N . LYS A 1 247 ? 11.974 -6.350 -6.205 1.00 92.44 247 LYS A N 1
ATOM 1925 C CA . LYS A 1 247 ? 11.971 -6.922 -4.859 1.00 92.44 247 LYS A CA 1
ATOM 1926 C C . LYS A 1 247 ? 13.300 -7.629 -4.644 1.00 92.44 247 LYS A C 1
ATOM 1928 O O . LYS A 1 247 ? 13.518 -8.718 -5.174 1.00 92.44 247 LYS A O 1
ATOM 1933 N N . HIS A 1 248 ? 14.200 -6.985 -3.912 1.00 94.00 248 HIS A N 1
ATOM 1934 C CA . HIS A 1 248 ? 15.514 -7.539 -3.598 1.00 94.00 248 HIS A CA 1
ATOM 1935 C C . HIS A 1 248 ? 15.403 -8.550 -2.451 1.00 94.00 248 HIS A C 1
ATOM 1937 O O . HIS A 1 248 ? 14.673 -8.316 -1.486 1.00 94.00 248 HIS A O 1
ATOM 1943 N N . THR A 1 249 ? 16.099 -9.684 -2.563 1.00 90.81 249 THR A N 1
ATOM 1944 C CA . THR A 1 249 ? 16.111 -10.704 -1.508 1.00 90.81 249 THR A CA 1
ATOM 1945 C C . THR A 1 249 ? 17.295 -10.471 -0.583 1.00 90.81 249 THR A C 1
ATOM 1947 O O . THR A 1 249 ? 18.423 -10.869 -0.872 1.00 90.81 249 THR A O 1
ATOM 1950 N N . PHE A 1 250 ? 17.025 -9.848 0.557 1.00 84.88 250 PHE A N 1
ATOM 1951 C CA . PHE A 1 250 ? 18.031 -9.491 1.546 1.00 84.88 250 PHE A CA 1
ATOM 1952 C C . PHE A 1 250 ? 18.130 -10.542 2.659 1.00 84.88 250 PHE A C 1
ATOM 1954 O O . PHE A 1 250 ? 17.124 -10.919 3.262 1.00 84.88 250 PHE A O 1
ATOM 1961 N N . SER A 1 251 ? 19.357 -10.983 2.962 1.00 77.25 251 SER A N 1
ATOM 1962 C CA . SER A 1 251 ? 19.655 -11.865 4.098 1.00 77.25 251 SER A CA 1
ATOM 1963 C C . SER A 1 251 ? 20.248 -11.074 5.266 1.00 77.25 251 SER A C 1
ATOM 1965 O O . SER A 1 251 ? 21.224 -10.342 5.101 1.00 77.25 251 SER A O 1
ATOM 1967 N N . GLU A 1 252 ? 19.697 -11.263 6.468 1.00 69.50 252 GLU A N 1
ATOM 1968 C CA . GLU A 1 252 ? 20.177 -10.613 7.697 1.00 69.50 252 GLU A CA 1
ATOM 1969 C C . GLU A 1 252 ? 21.491 -11.208 8.246 1.00 69.50 252 GLU A C 1
ATOM 1971 O O . GLU A 1 252 ? 22.046 -10.678 9.213 1.00 69.50 252 GLU A O 1
ATOM 1976 N N . ASP A 1 253 ? 22.028 -12.271 7.633 1.00 70.75 253 ASP A N 1
ATOM 1977 C CA . ASP A 1 253 ? 23.247 -12.935 8.100 1.00 70.75 253 ASP A CA 1
ATOM 1978 C C . ASP A 1 253 ? 24.454 -11.979 8.142 1.00 70.75 253 ASP A C 1
ATOM 1980 O O . ASP A 1 253 ? 24.959 -11.478 7.134 1.00 70.75 253 ASP A O 1
ATOM 1984 N N . THR A 1 254 ? 24.983 -11.770 9.347 1.00 57.25 254 THR A N 1
ATOM 1985 C CA . THR A 1 254 ? 26.043 -10.789 9.642 1.00 57.25 254 THR A CA 1
ATOM 1986 C C . THR A 1 254 ? 27.376 -11.095 8.953 1.00 57.25 254 THR A C 1
ATOM 1988 O O . THR A 1 254 ? 28.143 -10.176 8.664 1.00 57.25 254 THR A O 1
ATOM 1991 N N . GLU A 1 255 ? 27.657 -12.362 8.641 1.00 54.41 255 GLU A N 1
ATOM 1992 C CA . GLU A 1 255 ? 28.844 -12.760 7.870 1.00 54.41 255 GLU A CA 1
ATOM 1993 C C . GLU A 1 255 ? 28.674 -12.521 6.359 1.00 54.41 255 GLU A C 1
ATOM 1995 O O . GLU A 1 255 ? 29.650 -12.191 5.680 1.00 54.41 255 GLU A O 1
ATOM 2000 N N . ALA A 1 256 ? 27.442 -12.590 5.836 1.00 57.81 256 ALA A N 1
ATOM 2001 C CA . ALA A 1 256 ? 27.132 -12.207 4.458 1.00 57.81 256 ALA A CA 1
ATOM 2002 C C . ALA A 1 256 ? 27.258 -10.684 4.266 1.00 57.81 256 ALA A C 1
ATOM 2004 O O . ALA A 1 256 ? 27.847 -10.241 3.277 1.00 57.81 256 ALA A O 1
ATOM 2005 N N . LYS A 1 257 ? 26.844 -9.882 5.263 1.00 57.59 257 LYS A N 1
ATOM 2006 C CA . LYS A 1 257 ? 27.011 -8.413 5.258 1.00 57.59 257 LYS A CA 1
ATOM 2007 C C . LYS A 1 257 ? 28.476 -7.963 5.134 1.00 57.59 257 LYS A C 1
ATOM 2009 O O . LYS A 1 257 ? 28.764 -6.998 4.434 1.00 57.59 257 LYS A O 1
ATOM 2014 N N . LYS A 1 258 ? 29.427 -8.670 5.762 1.00 52.16 258 LYS A N 1
ATOM 2015 C CA . LYS A 1 258 ? 30.869 -8.324 5.727 1.00 52.16 258 LYS A CA 1
ATOM 2016 C C . LYS A 1 258 ? 31.552 -8.597 4.381 1.00 52.16 258 LYS A C 1
ATOM 2018 O O . LYS A 1 258 ? 32.627 -8.058 4.130 1.00 52.16 258 LYS A O 1
ATOM 2023 N N . LYS A 1 259 ? 30.958 -9.436 3.526 1.00 58.34 259 LYS A N 1
ATOM 2024 C CA . LYS A 1 259 ? 31.452 -9.779 2.180 1.00 58.34 259 LYS A CA 1
ATOM 2025 C C . LYS A 1 259 ? 30.452 -9.386 1.092 1.00 58.34 259 LYS A C 1
ATOM 2027 O O . LYS A 1 259 ? 30.402 -10.065 0.067 1.00 58.34 259 LYS A O 1
ATOM 2032 N N . ALA A 1 260 ? 29.650 -8.342 1.323 1.00 68.06 260 ALA A N 1
ATOM 2033 C CA . ALA A 1 260 ? 28.579 -7.951 0.417 1.00 68.06 260 ALA A CA 1
ATOM 2034 C C . ALA A 1 260 ? 29.112 -7.813 -1.015 1.00 68.06 260 ALA A C 1
ATOM 2036 O O . ALA A 1 260 ? 29.892 -6.912 -1.334 1.00 68.06 260 ALA A O 1
ATOM 2037 N N . GLN A 1 261 ? 28.756 -8.770 -1.870 1.00 84.25 261 GLN A N 1
ATOM 2038 C CA . GLN A 1 261 ? 29.148 -8.723 -3.268 1.00 84.25 261 GLN A CA 1
ATOM 2039 C C . GLN A 1 261 ? 28.298 -7.672 -3.981 1.00 84.25 261 GLN A C 1
ATOM 2041 O O . GLN A 1 261 ? 27.312 -7.174 -3.446 1.00 84.25 261 GLN A O 1
ATOM 2046 N N . LYS A 1 262 ? 28.732 -7.268 -5.174 1.00 92.94 262 LYS A N 1
ATOM 2047 C CA . LYS A 1 262 ? 27.871 -6.482 -6.055 1.00 92.94 262 LYS A CA 1
ATOM 2048 C C . LYS A 1 262 ? 26.819 -7.418 -6.640 1.00 92.94 262 LYS A C 1
ATOM 2050 O O . LYS A 1 262 ? 27.174 -8.523 -7.050 1.00 92.94 262 LYS A O 1
ATOM 2055 N N . GLU A 1 263 ? 25.581 -6.958 -6.688 1.00 95.50 263 GLU A N 1
ATOM 2056 C CA . GLU A 1 263 ? 24.438 -7.667 -7.262 1.00 95.50 263 GLU A CA 1
ATOM 2057 C C . GLU A 1 263 ? 23.832 -6.789 -8.355 1.00 95.50 263 GLU A C 1
ATOM 2059 O O . GLU A 1 263 ? 23.179 -5.782 -8.074 1.00 95.50 263 GLU A O 1
ATOM 2064 N N . HIS A 1 264 ? 24.128 -7.107 -9.616 1.00 97.69 264 HIS A N 1
ATOM 2065 C CA . HIS A 1 264 ? 23.804 -6.233 -10.741 1.00 97.69 264 HIS A CA 1
ATOM 2066 C C . HIS A 1 264 ? 22.382 -6.451 -11.249 1.00 97.69 264 HIS A C 1
ATOM 2068 O O . HIS A 1 264 ? 22.067 -7.490 -11.822 1.00 97.69 264 HIS A O 1
ATOM 2074 N N . ILE A 1 265 ? 21.555 -5.413 -11.122 1.00 98.31 265 ILE A N 1
ATOM 2075 C CA . ILE A 1 265 ? 20.222 -5.353 -11.726 1.00 98.31 265 ILE A CA 1
ATOM 2076 C C . ILE A 1 265 ? 20.378 -5.229 -13.244 1.00 98.31 265 ILE A C 1
ATOM 2078 O O . ILE A 1 265 ? 19.792 -6.002 -13.997 1.00 98.31 265 ILE A O 1
ATOM 2082 N N . LEU A 1 266 ? 21.231 -4.301 -13.693 1.00 98.06 266 LEU A N 1
ATOM 2083 C CA . LEU A 1 266 ? 21.676 -4.199 -15.084 1.00 98.06 266 LEU A CA 1
ATOM 2084 C C . LEU A 1 266 ? 23.132 -3.736 -15.170 1.00 98.06 266 LEU A C 1
ATOM 2086 O O . LEU A 1 266 ? 23.600 -2.939 -14.350 1.00 98.06 266 LEU A O 1
ATOM 2090 N N . CYS A 1 267 ? 23.853 -4.191 -16.186 1.00 98.00 267 CYS A N 1
ATOM 2091 C CA . CYS A 1 267 ? 25.247 -3.830 -16.406 1.00 98.00 267 CYS A CA 1
ATOM 2092 C C . CYS A 1 267 ? 25.558 -3.720 -17.895 1.00 98.00 267 CYS A C 1
ATOM 2094 O O . CYS A 1 267 ? 25.365 -4.679 -18.641 1.00 98.00 267 CYS A O 1
ATOM 2096 N N . ASN A 1 268 ? 26.105 -2.583 -18.318 1.00 97.19 268 ASN A N 1
ATOM 2097 C CA . ASN A 1 268 ? 26.818 -2.477 -19.579 1.00 97.19 268 ASN A CA 1
ATOM 2098 C C . ASN A 1 268 ? 28.322 -2.481 -19.329 1.00 97.19 268 ASN A C 1
ATOM 2100 O O . ASN A 1 268 ? 28.841 -1.667 -18.563 1.00 97.19 268 ASN A O 1
ATOM 2104 N N . SER A 1 269 ? 29.015 -3.406 -19.976 1.00 95.50 269 SER A N 1
ATOM 2105 C CA . SER A 1 269 ? 30.451 -3.617 -19.804 1.00 95.50 269 SER A CA 1
ATOM 2106 C C . SER A 1 269 ? 31.123 -3.934 -21.133 1.00 95.50 269 SER A C 1
ATOM 2108 O O . SER A 1 269 ? 30.456 -4.292 -22.110 1.00 95.50 269 SER A O 1
ATOM 2110 N N . ASP A 1 270 ? 32.443 -3.775 -21.172 1.00 93.94 270 ASP A N 1
ATOM 2111 C CA . ASP A 1 270 ? 33.276 -4.251 -22.275 1.00 93.94 270 ASP A CA 1
ATOM 2112 C C . ASP A 1 270 ? 32.979 -5.729 -22.577 1.00 93.94 270 ASP A C 1
ATOM 2114 O O . ASP A 1 270 ? 32.906 -6.569 -21.684 1.00 93.94 270 ASP A O 1
ATOM 2118 N N . GLY A 1 271 ? 32.788 -6.046 -23.852 1.00 91.12 271 GLY A N 1
ATOM 2119 C CA . GLY A 1 271 ? 32.413 -7.379 -24.306 1.00 91.12 271 GLY A CA 1
ATOM 2120 C C . GLY A 1 271 ? 33.583 -8.356 -24.380 1.00 91.12 271 GLY A C 1
ATOM 2121 O O . GLY A 1 271 ? 33.359 -9.563 -24.298 1.00 91.12 271 GLY A O 1
ATOM 2122 N N . ASP A 1 272 ? 34.807 -7.851 -24.516 1.00 92.19 272 ASP A N 1
ATOM 2123 C CA . ASP A 1 272 ? 36.021 -8.638 -24.680 1.00 92.19 272 ASP A CA 1
ATOM 2124 C C . ASP A 1 272 ? 37.257 -7.966 -24.063 1.00 92.19 272 ASP A C 1
ATOM 2126 O O . ASP A 1 272 ? 37.389 -6.745 -24.016 1.00 92.19 272 ASP A O 1
ATOM 2130 N N . GLY A 1 273 ? 38.185 -8.785 -23.563 1.00 87.75 273 GLY A N 1
ATOM 2131 C CA . GLY A 1 273 ? 39.541 -8.386 -23.171 1.00 87.75 273 GLY A CA 1
ATOM 2132 C C . GLY A 1 273 ? 39.669 -7.543 -21.894 1.00 87.75 273 GLY A C 1
ATOM 2133 O O . GLY A 1 273 ? 40.761 -7.491 -21.319 1.00 87.75 273 GLY A O 1
ATOM 2134 N N . MET A 1 274 ? 38.600 -6.885 -21.444 1.00 90.31 274 MET A N 1
ATOM 2135 C CA . MET A 1 274 ? 38.538 -6.045 -20.243 1.00 90.31 274 MET A CA 1
ATOM 2136 C C . MET A 1 274 ? 37.150 -6.116 -19.581 1.00 90.31 274 MET A C 1
ATOM 2138 O O . MET A 1 274 ? 36.199 -6.578 -20.195 1.00 90.31 274 MET A O 1
ATOM 2142 N N . ASP A 1 275 ? 37.043 -5.622 -18.339 1.00 90.81 275 ASP A N 1
ATOM 2143 C CA . ASP A 1 275 ? 35.812 -5.670 -17.521 1.00 90.81 275 ASP A CA 1
ATOM 2144 C C . ASP A 1 275 ? 35.348 -4.261 -17.123 1.00 90.81 275 ASP A C 1
ATOM 2146 O O . ASP A 1 275 ? 34.845 -4.020 -16.021 1.00 90.81 275 ASP A O 1
ATOM 2150 N N . ARG A 1 276 ? 35.598 -3.253 -17.968 1.00 91.69 276 ARG A N 1
ATOM 2151 C CA . ARG A 1 276 ? 35.202 -1.883 -17.621 1.00 91.69 276 ARG A CA 1
ATOM 2152 C C . ARG A 1 276 ? 33.692 -1.768 -17.788 1.00 91.69 276 ARG A C 1
ATOM 2154 O O . ARG A 1 276 ? 33.158 -1.964 -18.871 1.00 91.69 276 ARG A O 1
ATOM 2161 N N . HIS A 1 277 ? 33.006 -1.441 -16.700 1.00 93.44 277 HIS A N 1
ATOM 2162 C CA . HIS A 1 277 ? 31.592 -1.073 -16.705 1.00 93.44 277 HIS A CA 1
ATOM 2163 C C . HIS A 1 277 ? 31.418 0.348 -17.256 1.00 93.44 277 HIS A C 1
ATOM 2165 O O . HIS A 1 277 ? 32.033 1.276 -16.728 1.00 93.44 277 HIS A O 1
ATOM 2171 N N . HIS A 1 278 ? 30.590 0.517 -18.278 1.00 93.25 278 HIS A N 1
ATOM 2172 C CA . HIS A 1 278 ? 30.244 1.818 -18.859 1.00 93.25 278 HIS A CA 1
ATOM 2173 C C . HIS A 1 278 ? 29.097 2.442 -18.070 1.00 93.25 278 HIS A C 1
ATOM 2175 O O . HIS A 1 278 ? 29.188 3.575 -17.623 1.00 93.25 278 HIS A O 1
ATOM 2181 N N . TYR A 1 279 ? 28.052 1.667 -17.790 1.00 96.12 279 TYR A N 1
ATOM 2182 C CA . TYR A 1 279 ? 27.031 2.033 -16.814 1.00 96.12 279 TYR A CA 1
ATOM 2183 C C . TYR A 1 279 ? 26.469 0.794 -16.136 1.00 96.12 279 TYR A C 1
ATOM 2185 O O . TYR A 1 279 ? 26.492 -0.303 -16.697 1.00 96.12 279 TYR A O 1
ATOM 2193 N N . SER A 1 280 ? 25.966 0.947 -14.917 1.00 97.31 280 SER A N 1
ATOM 2194 C CA . SER A 1 280 ? 25.342 -0.152 -14.195 1.00 97.31 280 SER A CA 1
ATOM 2195 C C . SER A 1 280 ? 24.443 0.334 -13.066 1.00 97.31 280 SER A C 1
ATOM 2197 O O . SER A 1 280 ? 24.692 1.377 -12.476 1.00 97.31 280 SER A O 1
ATOM 2199 N N . MET A 1 281 ? 23.428 -0.462 -12.747 1.00 98.06 281 MET A N 1
ATOM 2200 C CA . MET A 1 281 ? 22.568 -0.299 -11.581 1.00 98.06 281 MET A CA 1
ATOM 2201 C C . MET A 1 281 ? 22.685 -1.576 -10.749 1.00 98.06 281 MET A C 1
ATOM 2203 O O . MET A 1 281 ? 22.431 -2.667 -11.269 1.00 98.06 281 MET A O 1
ATOM 2207 N N . PHE A 1 282 ? 23.140 -1.472 -9.502 1.00 97.56 282 PHE A N 1
ATOM 2208 C CA . PHE A 1 282 ? 23.436 -2.637 -8.666 1.00 97.56 282 PHE A CA 1
ATOM 2209 C C . PHE A 1 282 ? 23.228 -2.357 -7.179 1.00 97.56 282 PHE A C 1
ATOM 2211 O O . PHE A 1 282 ? 23.281 -1.213 -6.729 1.00 97.56 282 PHE A O 1
ATOM 2218 N N . VAL A 1 283 ? 23.022 -3.420 -6.408 1.00 95.81 283 VAL A N 1
ATOM 2219 C CA . VAL A 1 283 ? 23.026 -3.374 -4.944 1.00 95.81 283 VAL A CA 1
ATOM 2220 C C . VAL A 1 283 ? 24.421 -3.740 -4.443 1.00 95.81 283 VAL A C 1
ATOM 2222 O O . VAL A 1 283 ? 25.080 -4.638 -4.978 1.00 95.81 283 VAL A O 1
ATOM 2225 N N . HIS A 1 284 ? 24.907 -3.019 -3.434 1.00 92.06 284 HIS A N 1
ATOM 2226 C CA . HIS A 1 284 ? 26.162 -3.327 -2.760 1.00 92.06 284 HIS A CA 1
ATOM 2227 C C . HIS A 1 284 ? 26.047 -3.062 -1.260 1.00 92.06 284 HIS A C 1
ATOM 2229 O O . HIS A 1 284 ? 26.078 -1.918 -0.802 1.00 92.06 284 HIS A O 1
ATOM 2235 N N . GLY A 1 285 ? 25.919 -4.140 -0.486 1.00 86.50 285 GLY A N 1
ATOM 2236 C CA . GLY A 1 285 ? 25.633 -4.042 0.942 1.00 86.50 285 GLY A CA 1
ATOM 2237 C C . GLY A 1 285 ? 24.267 -3.402 1.158 1.00 86.50 285 GLY A C 1
ATOM 2238 O O . GLY A 1 285 ? 23.272 -3.895 0.648 1.00 86.50 285 GLY A O 1
ATOM 2239 N N . GLU A 1 286 ? 24.234 -2.287 1.881 1.00 88.38 286 GLU A N 1
ATOM 2240 C CA . GLU A 1 286 ? 23.009 -1.526 2.163 1.00 88.38 286 GLU A CA 1
ATOM 2241 C C . GLU A 1 286 ? 22.907 -0.265 1.286 1.00 88.38 286 GLU A C 1
ATOM 2243 O O . GLU A 1 286 ? 22.288 0.725 1.678 1.00 88.38 286 GLU A O 1
ATOM 2248 N N . LYS A 1 287 ? 23.564 -0.268 0.117 1.00 93.00 287 LYS A N 1
ATOM 2249 C CA . LYS A 1 287 ? 23.541 0.839 -0.843 1.00 93.00 287 LYS A CA 1
ATOM 2250 C C . LYS A 1 287 ? 22.969 0.390 -2.185 1.00 93.00 287 LYS A C 1
ATOM 2252 O O . LYS A 1 287 ? 23.394 -0.624 -2.741 1.00 93.00 287 LYS A O 1
ATOM 2257 N N . PHE A 1 288 ? 22.048 1.183 -2.718 1.00 96.94 288 PHE A N 1
ATOM 2258 C CA . PHE A 1 288 ? 21.649 1.148 -4.119 1.00 96.94 288 PHE A CA 1
ATOM 2259 C C . PHE A 1 288 ? 22.609 2.039 -4.901 1.00 96.94 288 PHE A C 1
ATOM 2261 O O . PHE A 1 288 ? 22.854 3.176 -4.500 1.00 96.94 288 PHE A O 1
ATOM 2268 N N . VAL A 1 289 ? 23.198 1.526 -5.976 1.00 97.56 289 VAL A N 1
ATOM 2269 C CA . VAL A 1 289 ? 24.280 2.215 -6.678 1.00 97.56 289 VAL A CA 1
ATOM 2270 C C . VAL A 1 289 ? 23.976 2.330 -8.158 1.00 97.56 289 VAL A C 1
ATOM 2272 O O . VAL A 1 289 ? 23.694 1.335 -8.830 1.00 97.56 289 VAL A O 1
ATOM 2275 N N . PHE A 1 290 ? 24.106 3.549 -8.669 1.00 97.88 290 PHE A N 1
ATOM 2276 C CA . PHE A 1 290 ? 24.150 3.824 -10.093 1.00 97.88 290 PHE A CA 1
ATOM 2277 C C . PHE A 1 290 ? 25.560 4.258 -10.492 1.00 97.88 290 PHE A C 1
ATOM 2279 O O . PHE A 1 290 ? 26.114 5.202 -9.936 1.00 97.88 290 PHE A O 1
ATOM 2286 N N . LEU A 1 291 ? 26.143 3.560 -11.461 1.00 96.31 291 LEU A N 1
ATOM 2287 C CA . LEU A 1 291 ? 27.430 3.882 -12.062 1.00 96.31 291 LEU A CA 1
ATOM 2288 C C . LEU A 1 291 ? 27.199 4.354 -13.495 1.00 96.31 291 LEU A C 1
ATOM 2290 O O . LEU A 1 291 ? 26.517 3.673 -14.260 1.00 96.31 291 LEU A O 1
ATOM 2294 N N . LEU A 1 292 ? 27.819 5.468 -13.873 1.00 95.38 292 LEU A N 1
ATOM 2295 C CA . LEU A 1 292 ? 27.891 5.972 -15.240 1.00 95.38 292 LEU A CA 1
ATOM 2296 C C . LEU A 1 292 ? 29.286 6.540 -15.493 1.00 95.38 292 LEU A C 1
ATOM 2298 O O . LEU A 1 292 ? 29.636 7.616 -15.022 1.00 95.38 292 LEU A O 1
ATOM 2302 N N . ARG A 1 293 ? 30.071 5.827 -16.291 1.00 90.38 293 ARG A N 1
ATOM 2303 C CA . ARG A 1 293 ? 31.387 6.253 -16.751 1.00 90.38 293 ARG A CA 1
ATOM 2304 C C . ARG A 1 293 ? 31.331 6.536 -18.238 1.00 90.38 293 ARG A C 1
ATOM 2306 O O . ARG A 1 293 ? 30.865 5.719 -19.028 1.00 90.38 293 ARG A O 1
ATOM 2313 N N . ARG A 1 294 ? 31.807 7.716 -18.616 1.00 80.44 294 ARG A N 1
ATOM 2314 C CA . ARG A 1 294 ? 31.799 8.184 -20.002 1.00 80.44 294 ARG A CA 1
ATOM 2315 C C . ARG A 1 294 ? 33.181 7.993 -20.609 1.00 80.44 294 ARG A C 1
ATOM 2317 O O . ARG A 1 294 ? 34.181 8.135 -19.911 1.00 80.44 294 ARG A O 1
ATOM 2324 N N . GLU A 1 295 ? 33.231 7.665 -21.893 1.00 76.94 295 GLU A N 1
ATOM 2325 C CA . GLU A 1 295 ? 34.477 7.762 -22.651 1.00 76.94 295 GLU A CA 1
ATOM 2326 C C . GLU A 1 295 ? 34.877 9.235 -22.771 1.00 76.94 295 GLU A C 1
ATOM 2328 O O . GLU A 1 295 ? 34.007 10.104 -22.893 1.00 76.94 295 GLU A O 1
ATOM 2333 N N . ALA A 1 296 ? 36.178 9.512 -22.694 1.00 74.06 296 ALA A N 1
ATOM 2334 C CA . ALA A 1 296 ? 36.692 10.869 -22.828 1.00 74.06 296 ALA A CA 1
ATOM 2335 C C . ALA A 1 296 ? 36.366 11.442 -24.216 1.00 74.06 296 ALA A C 1
ATOM 2337 O O . ALA A 1 296 ? 36.612 10.788 -25.233 1.00 74.06 296 ALA A O 1
ATOM 2338 N N . GLU A 1 297 ? 35.819 12.660 -24.255 1.00 73.88 297 GLU A N 1
ATOM 2339 C CA . GLU A 1 297 ? 35.505 13.345 -25.519 1.00 73.88 297 GLU A CA 1
ATOM 2340 C C . GLU A 1 297 ? 36.784 13.846 -26.222 1.00 73.88 297 GLU A C 1
ATOM 2342 O O . GLU A 1 297 ? 36.868 13.807 -27.451 1.00 73.88 297 GLU A O 1
ATOM 2347 N N . ASP A 1 298 ? 37.799 14.255 -25.452 1.00 75.56 298 ASP A N 1
ATOM 2348 C CA . ASP A 1 298 ? 39.116 14.683 -25.934 1.00 75.56 298 ASP A CA 1
ATOM 2349 C C . ASP A 1 298 ? 40.241 14.397 -24.910 1.00 75.56 298 ASP A C 1
ATOM 2351 O O . ASP A 1 298 ? 40.002 13.861 -23.826 1.00 75.56 298 ASP A O 1
ATOM 2355 N N . GLU A 1 299 ? 41.494 14.723 -25.260 1.00 72.81 299 GLU A N 1
ATOM 2356 C CA . GLU A 1 299 ? 42.662 14.510 -24.384 1.00 72.81 299 GLU A CA 1
ATOM 2357 C C . GLU A 1 299 ? 42.608 15.341 -23.097 1.00 72.81 299 GLU A C 1
ATOM 2359 O O . GLU A 1 299 ? 43.156 14.916 -22.085 1.00 72.81 299 GLU A O 1
ATOM 2364 N N . THR A 1 300 ? 41.937 16.495 -23.107 1.00 73.69 300 THR A N 1
ATOM 2365 C CA . THR A 1 300 ? 41.789 17.325 -21.903 1.00 73.69 300 THR A CA 1
ATOM 2366 C C . THR A 1 300 ? 40.741 16.759 -20.955 1.00 73.69 300 THR A C 1
ATOM 2368 O O . THR A 1 300 ? 40.873 16.889 -19.740 1.00 73.69 300 THR A O 1
ATOM 2371 N N . ASP A 1 301 ? 39.745 16.062 -21.500 1.00 75.56 301 ASP A N 1
ATOM 2372 C CA . ASP A 1 301 ? 38.704 15.388 -20.739 1.00 75.56 301 ASP A CA 1
ATOM 2373 C C . ASP A 1 301 ? 39.259 14.231 -19.902 1.00 75.56 301 ASP A C 1
ATOM 2375 O O . ASP A 1 301 ? 38.735 13.934 -18.831 1.00 75.56 301 ASP A O 1
ATOM 2379 N N . MET A 1 302 ? 40.357 13.614 -20.353 1.00 74.56 302 MET A N 1
ATOM 2380 C CA . MET A 1 302 ? 41.034 12.525 -19.643 1.00 74.56 302 MET A CA 1
ATOM 2381 C C . MET A 1 302 ? 41.637 12.949 -18.301 1.00 74.56 302 MET A C 1
ATOM 2383 O O . MET A 1 302 ? 41.817 12.087 -17.446 1.00 74.56 302 MET A O 1
ATOM 2387 N N . ASP A 1 303 ? 41.917 14.242 -18.119 1.00 79.19 303 ASP A N 1
ATOM 2388 C CA . ASP A 1 303 ? 42.567 14.802 -16.929 1.00 79.19 303 ASP A CA 1
ATOM 2389 C C . ASP A 1 303 ? 41.567 15.467 -15.952 1.00 79.19 303 ASP A C 1
ATOM 2391 O O . ASP A 1 303 ? 41.970 16.113 -14.980 1.00 79.19 303 ASP A O 1
ATOM 2395 N N . VAL A 1 304 ? 40.259 15.236 -16.135 1.00 82.44 304 VAL A N 1
ATOM 2396 C CA . VAL A 1 304 ? 39.195 15.772 -15.271 1.00 82.44 304 VAL A CA 1
ATOM 2397 C C . VAL A 1 304 ? 38.404 14.656 -14.582 1.00 82.44 304 VAL A C 1
ATOM 2399 O O . VAL A 1 304 ? 37.734 13.852 -15.229 1.00 82.44 304 VAL A O 1
ATOM 2402 N N . PHE A 1 305 ? 38.418 14.658 -13.245 1.00 84.56 305 PHE A N 1
ATOM 2403 C CA . PHE A 1 305 ? 37.509 13.850 -12.427 1.00 84.56 305 PHE A CA 1
ATOM 2404 C C . PHE A 1 305 ? 36.062 14.299 -12.634 1.00 84.56 305 PHE A C 1
ATOM 2406 O O . PHE A 1 305 ? 35.760 15.495 -12.578 1.00 84.56 305 PHE A O 1
ATOM 2413 N N . LYS A 1 306 ? 35.164 13.340 -12.865 1.00 86.06 306 LYS A N 1
ATOM 2414 C CA . LYS A 1 306 ? 33.732 13.601 -13.036 1.00 86.06 306 LYS A CA 1
ATOM 2415 C C . LYS A 1 306 ? 32.906 12.665 -12.161 1.00 86.06 306 LYS A C 1
ATOM 2417 O O . LYS A 1 306 ? 33.318 11.514 -11.998 1.00 86.06 306 LYS A O 1
ATOM 2422 N N . PRO A 1 307 ? 31.713 13.099 -11.715 1.00 91.19 307 PRO A N 1
ATOM 2423 C CA . PRO A 1 307 ? 30.761 12.228 -11.042 1.00 91.19 307 PRO A CA 1
ATOM 2424 C C . PRO A 1 307 ? 30.502 10.974 -11.870 1.00 91.19 307 PRO A C 1
ATOM 2426 O O . PRO A 1 307 ? 30.142 11.068 -13.049 1.00 91.19 307 PRO A O 1
ATOM 2429 N N . ALA A 1 308 ? 30.720 9.814 -11.261 1.00 93.25 308 ALA A N 1
ATOM 2430 C CA . ALA A 1 308 ? 30.668 8.531 -11.950 1.00 93.25 308 ALA A CA 1
ATOM 2431 C C . ALA A 1 308 ? 29.895 7.461 -11.180 1.00 93.25 308 ALA A C 1
ATOM 2433 O O . ALA A 1 308 ? 29.407 6.508 -11.789 1.00 93.25 308 ALA A O 1
ATOM 2434 N N . GLU A 1 309 ? 29.779 7.590 -9.859 1.00 95.19 309 GLU A N 1
ATOM 2435 C CA . GLU A 1 309 ? 29.063 6.637 -9.020 1.00 95.19 309 GLU A CA 1
ATOM 2436 C C . GLU A 1 309 ? 28.206 7.376 -7.989 1.00 95.19 309 GLU A C 1
ATOM 2438 O O . GLU A 1 309 ? 28.728 8.073 -7.123 1.00 95.19 309 GLU A O 1
ATOM 2443 N N . TRP A 1 310 ? 26.890 7.196 -8.073 1.00 96.75 310 TRP A N 1
ATOM 2444 C CA . TRP A 1 310 ? 25.910 7.703 -7.118 1.00 96.75 310 TRP A CA 1
ATOM 2445 C C . TRP A 1 310 ? 25.462 6.546 -6.240 1.00 96.75 310 TRP A C 1
ATOM 2447 O O . TRP A 1 310 ? 24.983 5.523 -6.738 1.00 96.75 310 TRP A O 1
ATOM 2457 N N . ARG A 1 311 ? 25.659 6.685 -4.933 1.00 96.62 311 ARG A N 1
ATOM 2458 C CA . ARG A 1 311 ? 25.389 5.642 -3.947 1.00 96.62 311 ARG A CA 1
ATOM 2459 C C . ARG A 1 311 ? 24.357 6.139 -2.954 1.00 96.62 311 ARG A C 1
ATOM 2461 O O . ARG A 1 311 ? 24.649 7.037 -2.169 1.00 96.62 311 ARG A O 1
ATOM 2468 N N . TRP A 1 312 ? 23.197 5.497 -2.934 1.00 96.94 312 TRP A N 1
ATOM 2469 C CA . TRP A 1 312 ? 22.117 5.833 -2.015 1.00 96.94 312 TRP A CA 1
ATOM 2470 C C . TRP A 1 312 ? 21.967 4.774 -0.927 1.00 96.94 312 TRP A C 1
ATOM 2472 O O . TRP A 1 312 ? 21.801 3.589 -1.222 1.00 96.94 312 TRP A O 1
ATOM 2482 N N . HIS A 1 313 ? 22.013 5.189 0.335 1.00 94.81 313 HIS A N 1
ATOM 2483 C CA . HIS A 1 313 ? 21.667 4.343 1.471 1.00 94.81 313 HIS A CA 1
ATOM 2484 C C . HIS A 1 313 ? 20.158 4.417 1.709 1.00 94.81 313 HIS A C 1
ATOM 2486 O O . HIS A 1 313 ? 19.647 5.428 2.191 1.00 94.81 313 HIS A O 1
ATOM 2492 N N . ILE A 1 314 ? 19.444 3.355 1.331 1.00 93.31 314 ILE A N 1
ATOM 2493 C CA . ILE A 1 314 ? 17.978 3.317 1.348 1.00 93.31 314 ILE A CA 1
ATOM 2494 C C . ILE A 1 314 ? 17.479 2.027 2.018 1.00 93.31 314 ILE A C 1
ATOM 2496 O O . ILE A 1 314 ? 17.977 0.948 1.700 1.00 93.31 314 ILE A O 1
ATOM 2500 N N . PRO A 1 315 ? 16.505 2.089 2.943 1.00 92.00 315 PRO A N 1
ATOM 2501 C CA . PRO A 1 315 ? 16.004 0.897 3.633 1.00 92.00 315 PRO A CA 1
ATOM 2502 C C . PRO A 1 315 ? 15.233 -0.068 2.717 1.00 92.00 315 PRO A C 1
ATOM 2504 O O . PRO A 1 315 ? 15.218 -1.268 2.979 1.00 92.00 315 PRO A O 1
ATOM 2507 N N . GLN A 1 316 ? 14.648 0.433 1.626 1.00 92.06 316 GLN A N 1
ATOM 2508 C CA . GLN A 1 316 ? 13.787 -0.309 0.693 1.00 92.06 316 GLN A CA 1
ATOM 2509 C C . GLN A 1 316 ? 14.496 -1.475 -0.012 1.00 92.06 316 GLN A C 1
ATOM 2511 O O . GLN A 1 316 ? 13.855 -2.410 -0.468 1.00 92.06 316 GLN A O 1
ATOM 2516 N N . ILE A 1 317 ? 15.828 -1.452 -0.122 1.00 92.94 317 ILE A N 1
ATOM 2517 C CA . ILE A 1 317 ? 16.561 -2.596 -0.690 1.00 92.94 317 ILE A CA 1
ATOM 2518 C C . ILE A 1 317 ? 16.746 -3.737 0.321 1.00 92.94 317 ILE A C 1
ATOM 2520 O O . ILE A 1 317 ? 17.189 -4.811 -0.067 1.00 92.94 317 ILE A O 1
ATOM 2524 N N . ASN A 1 318 ? 16.402 -3.545 1.598 1.00 90.94 318 ASN A N 1
ATOM 2525 C CA . ASN A 1 318 ? 16.667 -4.512 2.669 1.00 90.94 318 ASN A CA 1
ATOM 2526 C C . ASN A 1 318 ? 15.396 -5.068 3.335 1.00 90.94 318 ASN A C 1
ATOM 2528 O O . ASN A 1 318 ? 15.499 -5.870 4.261 1.00 90.94 318 ASN A O 1
ATOM 2532 N N . ASP A 1 319 ? 14.202 -4.663 2.901 1.00 89.38 319 ASP A N 1
ATOM 2533 C CA . ASP A 1 319 ? 12.935 -5.007 3.565 1.00 89.38 319 ASP A CA 1
ATOM 2534 C C . ASP A 1 319 ? 12.176 -6.180 2.912 1.00 89.38 319 ASP A C 1
ATOM 2536 O O . ASP A 1 319 ? 11.097 -6.576 3.371 1.00 89.38 319 ASP A O 1
ATOM 2540 N N . ASN A 1 320 ? 12.756 -6.771 1.861 1.00 88.69 320 ASN A N 1
ATOM 2541 C CA . ASN A 1 320 ? 12.156 -7.844 1.069 1.00 88.69 320 ASN A CA 1
ATOM 2542 C C . ASN A 1 320 ? 10.760 -7.475 0.516 1.00 88.69 320 ASN A C 1
ATOM 2544 O O . ASN A 1 320 ? 9.913 -8.360 0.336 1.00 88.69 320 ASN A O 1
ATOM 2548 N N . GLN A 1 321 ? 10.490 -6.191 0.264 1.00 86.81 321 GLN A N 1
ATOM 2549 C CA . GLN A 1 321 ? 9.253 -5.702 -0.345 1.00 86.81 321 GLN A CA 1
ATOM 2550 C C . GLN A 1 321 ? 9.470 -5.279 -1.802 1.00 86.81 321 GLN A C 1
ATOM 2552 O O . GLN A 1 321 ? 10.593 -5.161 -2.291 1.00 86.81 321 GLN A O 1
ATOM 2557 N N . TRP A 1 322 ? 8.363 -5.113 -2.525 1.00 87.38 322 TRP A N 1
ATOM 2558 C CA . TRP A 1 322 ? 8.375 -4.542 -3.867 1.00 87.38 322 TRP A CA 1
ATOM 2559 C C . TRP A 1 322 ? 8.446 -3.024 -3.795 1.00 87.38 322 TRP A C 1
ATOM 2561 O O . TRP A 1 322 ? 7.597 -2.404 -3.158 1.00 87.38 322 TRP A O 1
ATOM 2571 N N . HIS A 1 323 ? 9.388 -2.458 -4.540 1.00 89.81 323 HIS A N 1
ATOM 2572 C CA . HIS A 1 323 ? 9.531 -1.023 -4.733 1.00 89.81 323 HIS A CA 1
ATOM 2573 C C . HIS A 1 323 ? 9.758 -0.704 -6.206 1.00 89.81 323 HIS A C 1
ATOM 2575 O O . HIS A 1 323 ? 10.323 -1.508 -6.957 1.00 89.81 323 HIS A O 1
ATOM 2581 N N . HIS A 1 324 ? 9.322 0.474 -6.630 1.00 91.81 324 HIS A N 1
ATOM 2582 C CA . HIS A 1 324 ? 9.636 1.000 -7.949 1.00 91.81 324 HIS A CA 1
ATOM 2583 C C . HIS A 1 324 ? 10.809 1.967 -7.859 1.00 91.81 324 HIS A C 1
ATOM 2585 O O . HIS A 1 324 ? 10.735 2.982 -7.167 1.00 91.81 324 HIS A O 1
ATOM 2591 N N . TYR A 1 325 ? 11.856 1.696 -8.629 1.00 96.31 325 TYR A N 1
ATOM 2592 C CA . TYR A 1 325 ? 13.031 2.552 -8.731 1.00 96.31 325 TYR A CA 1
ATOM 2593 C C . TYR A 1 325 ? 13.067 3.191 -10.111 1.00 96.31 325 TYR A C 1
ATOM 2595 O O . TYR A 1 325 ? 12.982 2.484 -11.116 1.00 96.31 325 TYR A O 1
ATOM 2603 N N . ALA A 1 326 ? 13.229 4.512 -10.169 1.00 97.56 326 ALA A N 1
ATOM 2604 C CA . ALA A 1 326 ? 13.547 5.218 -11.405 1.00 97.56 326 ALA A CA 1
ATOM 2605 C C . ALA A 1 326 ? 14.768 6.122 -11.223 1.00 97.56 326 ALA A C 1
ATOM 2607 O O . ALA A 1 326 ? 14.748 7.054 -10.423 1.00 97.56 326 ALA A O 1
ATOM 2608 N N . VAL A 1 327 ? 15.822 5.853 -11.990 1.00 98.19 327 VAL A N 1
ATOM 2609 C CA . VAL A 1 327 ? 17.022 6.689 -12.077 1.00 98.19 327 VAL A CA 1
ATOM 2610 C C . VAL A 1 327 ? 16.865 7.583 -13.299 1.00 98.19 327 VAL A C 1
ATOM 2612 O O . VAL A 1 327 ? 16.917 7.108 -14.435 1.00 98.19 327 VAL A O 1
ATOM 2615 N N . SER A 1 328 ? 16.645 8.874 -13.068 1.00 97.81 328 SER A N 1
ATOM 2616 C CA . SER A 1 328 ? 16.578 9.889 -14.117 1.00 97.81 328 SER A CA 1
ATOM 2617 C C . SER A 1 328 ? 17.906 10.627 -14.199 1.00 97.81 328 SER A C 1
ATOM 2619 O O . SER A 1 328 ? 18.336 11.241 -13.224 1.00 97.81 328 SER A O 1
ATOM 2621 N N . VAL A 1 329 ? 18.536 10.589 -15.368 1.00 97.56 329 VAL A N 1
ATOM 2622 C CA . VAL A 1 329 ? 19.859 11.161 -15.611 1.00 97.56 329 VAL A CA 1
ATOM 2623 C C . VAL A 1 329 ? 19.730 12.334 -16.566 1.00 97.56 329 VAL A C 1
ATOM 2625 O O . VAL A 1 329 ? 19.258 12.178 -17.691 1.00 97.56 329 VAL A O 1
ATOM 2628 N N . ASP A 1 330 ? 20.171 13.494 -16.099 1.00 95.69 330 ASP A N 1
ATOM 2629 C CA . ASP A 1 330 ? 20.361 14.720 -16.863 1.00 95.69 330 ASP A CA 1
ATOM 2630 C C . ASP A 1 330 ? 21.783 15.225 -16.566 1.00 95.69 330 ASP A C 1
ATOM 2632 O O . ASP A 1 330 ? 22.009 16.140 -15.774 1.00 95.69 330 ASP A O 1
ATOM 2636 N N . PHE A 1 331 ? 22.772 14.490 -17.089 1.00 91.50 331 PHE A N 1
ATOM 2637 C CA . PHE A 1 331 ? 24.155 14.525 -16.604 1.00 91.50 331 PHE A CA 1
ATOM 2638 C C . PHE A 1 331 ? 24.730 15.958 -16.569 1.00 91.50 331 PHE A C 1
ATOM 2640 O O . PHE A 1 331 ? 24.685 16.652 -17.592 1.00 91.50 331 PHE A O 1
ATOM 2647 N N . PRO A 1 332 ? 25.369 16.385 -15.458 1.00 90.81 332 PRO A N 1
ATOM 2648 C CA . PRO A 1 332 ? 25.833 15.571 -14.323 1.00 90.81 332 PRO A CA 1
ATOM 2649 C C . PRO A 1 332 ? 24.792 15.318 -13.222 1.00 90.81 332 PRO A C 1
ATOM 2651 O O . PRO A 1 332 ? 25.120 14.692 -12.218 1.00 90.81 332 PRO A O 1
ATOM 2654 N N . GLU A 1 333 ? 23.556 15.787 -13.380 1.00 93.44 333 GLU A N 1
ATOM 2655 C CA . GLU A 1 333 ? 22.511 15.594 -12.380 1.00 93.44 333 GLU A CA 1
ATOM 2656 C C . GLU A 1 333 ? 21.880 14.200 -12.507 1.00 93.44 333 GLU A C 1
ATOM 2658 O O . GLU A 1 333 ? 21.456 13.777 -13.585 1.00 93.44 333 GLU A O 1
ATOM 2663 N N . VAL A 1 334 ? 21.810 13.476 -11.391 1.00 96.00 334 VAL A N 1
ATOM 2664 C CA . VAL A 1 334 ? 21.172 12.159 -11.302 1.00 96.00 334 VAL A CA 1
ATOM 2665 C C . VAL A 1 334 ? 20.169 12.198 -10.165 1.00 96.00 334 VAL A C 1
ATOM 2667 O O . VAL A 1 334 ? 20.498 12.590 -9.051 1.00 96.00 334 VAL A O 1
ATOM 2670 N N . ARG A 1 335 ? 18.933 11.797 -10.456 1.00 96.94 335 ARG A N 1
ATOM 2671 C CA . ARG A 1 335 ? 17.828 11.782 -9.497 1.00 96.94 335 ARG A CA 1
ATOM 2672 C C . ARG A 1 335 ? 17.314 10.362 -9.338 1.00 96.94 335 ARG A C 1
ATOM 2674 O O . ARG A 1 335 ? 17.016 9.702 -10.336 1.00 96.94 335 ARG A O 1
ATOM 2681 N N . LEU A 1 336 ? 17.181 9.914 -8.094 1.00 97.56 336 LEU A N 1
ATOM 2682 C CA . LEU A 1 336 ? 16.547 8.645 -7.757 1.00 97.56 336 LEU A CA 1
ATOM 2683 C C . LEU A 1 336 ? 15.113 8.899 -7.292 1.00 97.56 336 LEU A C 1
ATOM 2685 O O . LEU A 1 336 ? 14.885 9.645 -6.344 1.00 97.56 336 LEU A O 1
ATOM 2689 N N . TYR A 1 337 ? 14.154 8.249 -7.940 1.00 96.69 337 TYR A N 1
ATOM 2690 C CA . TYR A 1 337 ? 12.770 8.182 -7.493 1.00 96.69 337 TYR A CA 1
ATOM 2691 C C . TYR A 1 337 ? 12.490 6.794 -6.923 1.00 96.69 337 TYR A C 1
ATOM 2693 O O . TYR A 1 337 ? 12.822 5.790 -7.559 1.00 96.69 337 TYR A O 1
ATOM 2701 N N . ILE A 1 338 ? 11.854 6.749 -5.755 1.00 93.88 338 ILE A N 1
ATOM 2702 C CA . ILE A 1 338 ? 11.419 5.523 -5.082 1.00 93.88 338 ILE A CA 1
ATOM 2703 C C . ILE A 1 338 ? 9.910 5.629 -4.886 1.00 93.88 338 ILE A C 1
ATOM 2705 O O . ILE A 1 338 ? 9.428 6.603 -4.308 1.00 93.88 338 ILE A O 1
ATOM 2709 N N . ASP A 1 339 ? 9.163 4.665 -5.421 1.00 88.88 339 ASP A N 1
ATOM 2710 C CA . ASP A 1 339 ? 7.697 4.594 -5.328 1.00 88.88 339 ASP A CA 1
ATOM 2711 C C . ASP A 1 339 ? 6.993 5.895 -5.757 1.00 88.88 339 ASP A C 1
ATOM 2713 O O . ASP A 1 339 ? 6.018 6.346 -5.160 1.00 88.88 339 ASP A O 1
ATOM 2717 N N . GLY A 1 340 ? 7.512 6.527 -6.812 1.00 89.19 340 GLY A N 1
ATOM 2718 C CA . GLY A 1 340 ? 6.953 7.756 -7.381 1.00 89.19 340 GLY A CA 1
ATOM 2719 C C . GLY A 1 340 ? 7.453 9.052 -6.745 1.00 89.19 340 GLY A C 1
ATOM 2720 O O . GLY A 1 340 ? 7.148 10.125 -7.262 1.00 89.19 340 GLY A O 1
ATOM 2721 N N . MET A 1 341 ? 8.234 8.971 -5.667 1.00 90.88 341 MET A N 1
ATOM 2722 C CA . MET A 1 341 ? 8.723 10.125 -4.911 1.00 90.88 341 MET A CA 1
ATOM 2723 C C . MET A 1 341 ? 10.213 10.352 -5.156 1.00 90.88 341 MET A C 1
ATOM 2725 O O . MET A 1 341 ? 11.001 9.411 -5.112 1.00 90.88 341 MET A O 1
ATOM 2729 N N . LEU A 1 342 ? 10.609 11.606 -5.384 1.00 94.31 342 LEU A N 1
ATOM 2730 C CA . LEU A 1 342 ? 12.018 11.988 -5.470 1.00 94.31 342 LEU A CA 1
ATOM 2731 C C . LEU A 1 342 ? 12.704 11.763 -4.114 1.00 94.31 342 LEU A C 1
ATOM 2733 O O . LEU A 1 342 ? 12.258 12.302 -3.098 1.00 94.31 342 LEU A O 1
ATOM 2737 N N . LEU A 1 343 ? 13.800 11.003 -4.100 1.00 94.25 343 LEU A N 1
ATOM 2738 C CA . LEU A 1 343 ? 14.680 10.914 -2.942 1.00 94.25 343 LEU A CA 1
ATOM 2739 C C . LEU A 1 343 ? 15.399 12.255 -2.778 1.00 94.25 343 LEU A C 1
ATOM 2741 O O . LEU A 1 343 ? 16.106 12.701 -3.680 1.00 94.25 343 LEU A O 1
ATOM 2745 N N . ILE A 1 344 ? 15.208 12.899 -1.628 1.00 92.06 344 ILE A N 1
ATOM 2746 C CA . ILE A 1 344 ? 15.890 14.153 -1.309 1.00 92.06 344 ILE A CA 1
ATOM 2747 C C . ILE A 1 344 ? 17.281 13.805 -0.760 1.00 92.06 344 ILE A C 1
ATOM 2749 O O . ILE A 1 344 ? 17.357 13.143 0.280 1.00 92.06 344 ILE A O 1
ATOM 2753 N N . PRO A 1 345 ? 18.367 14.223 -1.432 1.00 86.12 345 PRO A N 1
ATOM 2754 C CA . PRO A 1 345 ? 19.715 13.872 -1.016 1.00 86.12 345 PRO A CA 1
ATOM 2755 C C . PRO A 1 345 ? 20.121 14.613 0.262 1.00 86.12 345 PRO A C 1
ATOM 2757 O O . PRO A 1 345 ? 19.868 15.811 0.423 1.00 86.12 345 PRO A O 1
ATOM 2760 N N . ASP A 1 346 ? 20.784 13.895 1.161 1.00 87.62 346 ASP A N 1
ATOM 2761 C CA . ASP A 1 346 ? 21.456 14.414 2.346 1.00 87.62 346 ASP A CA 1
ATOM 2762 C C . ASP A 1 346 ? 22.779 13.663 2.592 1.00 87.62 346 ASP A C 1
ATOM 2764 O O . ASP A 1 346 ? 23.069 12.635 1.981 1.00 87.62 346 ASP A O 1
ATOM 2768 N N . THR A 1 347 ? 23.610 14.169 3.506 1.00 84.06 347 THR A N 1
ATOM 2769 C CA . THR A 1 347 ? 24.934 13.584 3.789 1.00 84.06 347 THR A CA 1
ATOM 2770 C C . THR A 1 347 ? 24.885 12.201 4.445 1.00 84.06 347 THR A C 1
ATOM 2772 O O . THR A 1 347 ? 25.925 11.555 4.574 1.00 84.06 347 THR A O 1
ATOM 2775 N N . SER A 1 348 ? 23.717 11.755 4.907 1.00 84.44 348 SER A N 1
ATOM 2776 C CA . SER A 1 348 ? 23.514 10.436 5.507 1.00 84.44 348 SER A CA 1
ATOM 2777 C C . SER A 1 348 ? 23.023 9.397 4.500 1.00 84.44 348 SER A C 1
ATOM 2779 O O . SER A 1 348 ? 23.259 8.204 4.703 1.00 84.44 348 SER A O 1
ATOM 2781 N N . ASN A 1 349 ? 22.374 9.838 3.419 1.00 86.69 349 ASN A N 1
ATOM 2782 C CA . ASN A 1 349 ? 21.704 8.967 2.464 1.00 86.69 349 ASN A CA 1
ATOM 2783 C C . ASN A 1 349 ? 22.347 8.948 1.070 1.00 86.69 349 ASN A C 1
ATOM 2785 O O . ASN A 1 349 ? 22.091 7.992 0.344 1.00 86.69 349 ASN A O 1
ATOM 2789 N N . GLU A 1 350 ? 23.196 9.913 0.702 1.00 93.00 350 GLU A N 1
ATOM 2790 C CA . GLU A 1 350 ? 23.828 9.985 -0.620 1.00 93.00 350 GLU A CA 1
ATOM 2791 C C . GLU A 1 350 ? 25.347 10.192 -0.536 1.00 93.00 350 GLU A C 1
ATOM 2793 O O . GLU A 1 350 ? 25.867 11.004 0.230 1.00 93.00 350 GLU A O 1
ATOM 2798 N N . GLU A 1 351 ? 26.069 9.456 -1.376 1.00 93.50 351 GLU A N 1
ATOM 2799 C CA . GLU A 1 351 ? 27.495 9.625 -1.628 1.00 93.50 351 GLU A CA 1
ATOM 2800 C C . GLU A 1 351 ? 27.730 9.617 -3.142 1.00 93.50 351 GLU A C 1
ATOM 2802 O O . GLU A 1 351 ? 27.353 8.666 -3.829 1.00 93.50 351 GLU A O 1
ATOM 2807 N N . ILE A 1 352 ? 28.377 10.666 -3.653 1.00 93.81 352 ILE A N 1
ATOM 2808 C CA . ILE A 1 352 ? 28.791 10.767 -5.055 1.00 93.81 352 ILE A CA 1
ATOM 2809 C C . ILE A 1 352 ? 30.304 10.608 -5.108 1.00 93.81 352 ILE A C 1
ATOM 2811 O O . ILE A 1 352 ? 31.031 11.339 -4.433 1.00 93.81 352 ILE A O 1
ATOM 2815 N N . LEU A 1 353 ? 30.770 9.650 -5.904 1.00 93.38 353 LEU A N 1
ATOM 2816 C CA . LEU A 1 353 ? 32.186 9.464 -6.177 1.00 93.38 353 LEU A CA 1
ATOM 2817 C C . LEU A 1 353 ? 32.516 9.871 -7.602 1.00 93.38 353 LEU A C 1
ATOM 2819 O O . LEU A 1 353 ? 31.850 9.466 -8.563 1.00 93.38 353 LEU A O 1
ATOM 2823 N N . ASP A 1 354 ? 33.603 10.623 -7.708 1.00 92.25 354 ASP A N 1
ATOM 2824 C CA . ASP A 1 354 ? 34.200 10.955 -8.984 1.00 92.25 354 ASP A CA 1
ATOM 2825 C C . ASP A 1 354 ? 35.146 9.837 -9.436 1.00 92.25 354 ASP A C 1
ATOM 2827 O O . ASP A 1 354 ? 35.870 9.246 -8.630 1.00 92.25 354 ASP A O 1
ATOM 2831 N N . ASP A 1 355 ? 35.168 9.570 -10.738 1.00 88.44 355 ASP A N 1
ATOM 2832 C CA . ASP A 1 355 ? 36.110 8.644 -11.370 1.00 88.44 355 ASP A CA 1
ATOM 2833 C C . ASP A 1 355 ? 36.671 9.269 -12.654 1.00 88.44 355 ASP A C 1
ATOM 2835 O O . ASP A 1 355 ? 36.158 10.263 -13.184 1.00 88.44 355 ASP A O 1
ATOM 2839 N N . TRP A 1 356 ? 37.745 8.670 -13.152 1.00 85.56 356 TRP A N 1
ATOM 2840 C CA . TRP A 1 356 ? 38.324 9.017 -14.438 1.00 85.56 356 TRP A CA 1
ATOM 2841 C C . TRP A 1 356 ? 37.422 8.550 -15.589 1.00 85.56 356 TRP A C 1
ATOM 2843 O O . TRP A 1 356 ? 36.863 7.446 -15.532 1.00 85.56 356 TRP A O 1
ATOM 2853 N N . PRO A 1 357 ? 37.314 9.330 -16.679 1.00 85.12 357 PRO A N 1
ATOM 2854 C CA . PRO A 1 357 ? 36.688 8.859 -17.906 1.00 85.12 357 PRO A CA 1
ATOM 2855 C C . PRO A 1 357 ? 37.333 7.573 -18.432 1.00 85.12 357 PRO A C 1
ATOM 2857 O O . PRO A 1 357 ? 38.524 7.307 -18.249 1.00 85.12 357 PRO A O 1
ATOM 2860 N N . ILE A 1 358 ? 36.545 6.760 -19.131 1.00 85.19 358 ILE A N 1
ATOM 2861 C CA . ILE A 1 358 ? 37.037 5.519 -19.727 1.00 85.19 358 ILE A CA 1
ATOM 2862 C C . ILE A 1 358 ? 37.974 5.866 -20.887 1.00 85.19 358 ILE A C 1
ATOM 2864 O O . ILE A 1 358 ? 37.568 6.471 -21.877 1.00 85.19 358 ILE A O 1
ATOM 2868 N N . HIS A 1 359 ? 39.229 5.423 -20.789 1.00 80.69 359 HIS A N 1
ATOM 2869 C CA . HIS A 1 359 ? 40.184 5.525 -21.891 1.00 80.69 359 HIS A CA 1
ATOM 2870 C C . HIS A 1 359 ? 39.695 4.754 -23.121 1.00 80.69 359 HIS A C 1
ATOM 2872 O O . HIS A 1 359 ? 39.295 3.591 -23.014 1.00 80.69 359 HIS A O 1
ATOM 2878 N N . ASN A 1 360 ? 39.826 5.328 -24.313 1.00 77.25 360 ASN A N 1
ATOM 2879 C CA . ASN A 1 360 ? 39.608 4.563 -25.537 1.00 77.25 360 ASN A CA 1
ATOM 2880 C C . ASN A 1 360 ? 40.653 3.430 -25.637 1.00 77.25 360 ASN A C 1
ATOM 2882 O O . ASN A 1 360 ? 41.854 3.658 -25.471 1.00 77.25 360 ASN A O 1
ATOM 2886 N N . SER A 1 361 ? 40.209 2.195 -25.878 1.00 79.62 361 SER A N 1
ATOM 2887 C CA . SER A 1 361 ? 41.083 1.021 -25.929 1.00 79.62 361 SER A CA 1
ATOM 2888 C C . SER A 1 361 ? 40.885 0.228 -27.205 1.00 79.62 361 SER A C 1
ATOM 2890 O O . SER A 1 361 ? 39.784 -0.191 -27.533 1.00 79.62 361 SER A O 1
ATOM 2892 N N . LYS A 1 362 ? 41.999 -0.102 -27.862 1.00 81.44 362 LYS A N 1
ATOM 2893 C CA . LYS A 1 362 ? 42.012 -0.973 -29.045 1.00 81.44 362 LYS A CA 1
ATOM 2894 C C . LYS A 1 362 ? 41.741 -2.449 -28.724 1.00 81.44 362 LYS A C 1
ATOM 2896 O O . LYS A 1 362 ? 41.633 -3.239 -29.654 1.00 81.44 362 LYS A O 1
ATOM 2901 N N . LYS A 1 363 ? 41.707 -2.825 -27.438 1.00 80.31 363 LYS A N 1
ATOM 2902 C CA . LYS A 1 363 ? 41.481 -4.208 -26.978 1.00 80.31 363 LYS A CA 1
ATOM 2903 C C . LYS A 1 363 ? 40.004 -4.574 -26.826 1.00 80.31 363 LYS A C 1
ATOM 2905 O O . LYS A 1 363 ? 39.729 -5.741 -26.598 1.00 80.31 363 LYS A O 1
ATOM 2910 N N . VAL A 1 364 ? 39.111 -3.587 -26.883 1.00 82.31 364 VAL A N 1
ATOM 2911 C CA . VAL A 1 364 ? 37.667 -3.783 -26.740 1.00 82.31 364 VAL A CA 1
ATOM 2912 C C . VAL A 1 364 ? 37.022 -3.469 -28.071 1.00 82.31 364 VAL A C 1
ATOM 2914 O O . VAL A 1 364 ? 37.261 -2.406 -28.648 1.00 82.31 364 VAL A O 1
ATOM 2917 N N . HIS A 1 365 ? 36.212 -4.391 -28.569 1.00 84.50 365 HIS A N 1
ATOM 2918 C CA . HIS A 1 365 ? 35.584 -4.273 -29.881 1.00 84.50 365 HIS A CA 1
ATOM 2919 C C . HIS A 1 365 ? 34.072 -4.048 -29.794 1.00 84.50 365 HIS A C 1
ATOM 2921 O O . HIS A 1 365 ? 33.456 -3.569 -30.747 1.00 84.50 365 HIS A O 1
ATOM 2927 N N . PHE A 1 366 ? 33.456 -4.372 -28.658 1.00 88.94 366 PHE A N 1
ATOM 2928 C CA . PHE A 1 366 ? 32.027 -4.190 -28.425 1.00 88.94 366 PHE A CA 1
ATOM 2929 C C . PHE A 1 366 ? 31.712 -4.129 -26.928 1.00 88.94 366 PHE A C 1
ATOM 2931 O O . PHE A 1 366 ? 32.538 -4.499 -26.106 1.00 88.94 366 PHE A O 1
ATOM 2938 N N . THR A 1 367 ? 30.500 -3.696 -26.571 1.00 92.44 367 THR A N 1
ATOM 2939 C CA . THR A 1 367 ? 29.956 -3.805 -25.209 1.00 92.44 367 THR A CA 1
ATOM 2940 C C . THR A 1 367 ? 28.788 -4.785 -25.154 1.00 92.44 367 THR A C 1
ATOM 2942 O O . THR A 1 367 ? 28.072 -4.971 -26.151 1.00 92.44 367 THR A O 1
ATOM 2945 N N . LYS A 1 368 ? 28.566 -5.373 -23.977 1.00 95.69 368 LYS A N 1
ATOM 2946 C CA . LYS A 1 368 ? 27.406 -6.211 -23.658 1.00 95.69 368 LYS A CA 1
ATOM 2947 C C . LYS A 1 368 ? 26.551 -5.558 -22.583 1.00 95.69 368 LYS A C 1
ATOM 2949 O O . LYS A 1 368 ? 27.078 -5.119 -21.564 1.00 95.69 368 LYS A O 1
ATOM 2954 N N . LEU A 1 369 ? 25.241 -5.507 -22.823 1.00 97.56 369 LEU A N 1
ATOM 2955 C CA . LEU A 1 369 ? 24.237 -5.116 -21.839 1.00 97.56 369 LEU A CA 1
ATOM 2956 C C . LEU A 1 369 ? 23.600 -6.383 -21.270 1.00 97.56 369 LEU A C 1
ATOM 2958 O O . LEU A 1 369 ? 23.069 -7.199 -22.020 1.00 97.56 369 LEU A O 1
ATOM 2962 N N . VAL A 1 370 ? 23.663 -6.540 -19.955 1.00 98.00 370 VAL A N 1
ATOM 2963 C CA . VAL A 1 370 ? 23.171 -7.716 -19.236 1.00 98.00 370 VAL A CA 1
ATOM 2964 C C . VAL A 1 370 ? 22.205 -7.278 -18.147 1.00 98.00 370 VAL A C 1
ATOM 2966 O O . VAL A 1 370 ? 22.447 -6.273 -17.480 1.00 98.00 370 VAL A O 1
ATOM 2969 N N . VAL A 1 371 ? 21.129 -8.038 -17.9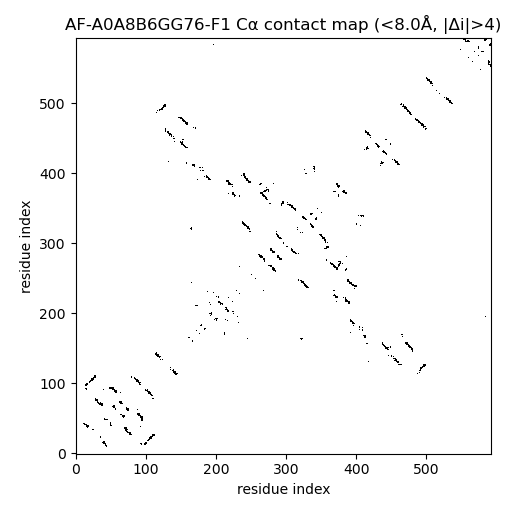64 1.00 98.31 371 VAL A N 1
ATOM 2970 C CA . VAL A 1 371 ? 20.172 -7.892 -16.862 1.00 98.31 371 VAL A CA 1
ATOM 2971 C C . VAL A 1 371 ? 20.310 -9.087 -15.921 1.00 98.31 371 VAL A C 1
ATOM 2973 O O . VAL A 1 371 ? 20.413 -10.228 -16.379 1.00 98.31 371 VAL A O 1
ATOM 2976 N N . GLY A 1 372 ? 20.326 -8.824 -14.614 1.00 97.38 372 GLY A N 1
ATOM 2977 C CA . GLY A 1 372 ? 20.458 -9.840 -13.564 1.00 97.38 372 GLY A CA 1
ATOM 2978 C C . GLY A 1 372 ? 21.891 -10.283 -13.247 1.00 97.38 372 GLY A C 1
ATOM 2979 O O . GLY A 1 372 ? 22.086 -11.099 -12.352 1.00 97.38 372 GLY A O 1
ATOM 2980 N N . ALA A 1 373 ? 22.893 -9.762 -13.959 1.00 97.62 373 ALA A N 1
ATOM 2981 C CA . ALA A 1 373 ? 24.319 -9.962 -13.694 1.00 97.62 373 ALA A CA 1
ATOM 2982 C C . ALA A 1 373 ? 25.152 -8.886 -14.413 1.00 97.62 373 ALA A C 1
ATOM 2984 O O . ALA A 1 373 ? 24.613 -7.995 -15.075 1.00 97.62 373 ALA A O 1
ATOM 2985 N N . CYS A 1 374 ? 26.480 -8.986 -14.325 1.00 97.50 374 CYS A N 1
ATOM 2986 C CA . CYS A 1 374 ? 27.390 -8.252 -15.195 1.00 97.50 374 CYS A CA 1
ATOM 2987 C C . CYS A 1 374 ? 28.299 -9.201 -15.984 1.00 97.50 374 CYS A C 1
ATOM 2989 O O . CYS A 1 374 ? 28.822 -10.176 -15.444 1.00 97.50 374 CYS A O 1
ATOM 2991 N N . TRP A 1 375 ? 28.509 -8.899 -17.263 1.00 97.31 375 TRP A N 1
ATOM 2992 C CA . TRP A 1 375 ? 29.460 -9.618 -18.105 1.00 97.31 375 TRP A CA 1
ATOM 2993 C C . TRP A 1 375 ? 30.906 -9.278 -17.719 1.00 97.31 375 TRP A C 1
ATOM 2995 O O . TRP A 1 375 ? 31.230 -8.115 -17.486 1.00 97.31 375 TRP A O 1
ATOM 3005 N N . GLN A 1 376 ? 31.766 -10.292 -17.633 1.00 95.56 376 GLN A N 1
ATOM 3006 C CA . GLN A 1 376 ? 33.203 -10.144 -17.400 1.00 95.56 376 GLN A CA 1
ATOM 3007 C C . GLN A 1 376 ? 33.940 -10.491 -18.701 1.00 95.56 376 GLN A C 1
ATOM 3009 O O . GLN A 1 376 ? 34.038 -11.659 -19.084 1.00 95.56 376 GLN A O 1
ATOM 3014 N N . GLY A 1 377 ? 34.399 -9.473 -19.434 1.00 91.88 377 GLY A N 1
ATOM 3015 C CA . GLY A 1 377 ? 34.978 -9.630 -20.770 1.00 91.88 377 GLY A CA 1
ATOM 3016 C C . GLY A 1 377 ? 36.346 -10.313 -20.788 1.00 91.88 377 GLY A C 1
ATOM 3017 O O . GLY A 1 377 ? 36.731 -10.858 -21.827 1.00 91.88 377 GLY A O 1
ATOM 3018 N N . LYS A 1 378 ? 37.085 -10.326 -19.672 1.00 91.94 378 LYS A N 1
ATOM 3019 C CA . LYS A 1 378 ? 38.337 -11.093 -19.551 1.00 91.94 378 LYS A CA 1
ATOM 3020 C C . LYS A 1 378 ? 38.090 -12.589 -19.408 1.00 91.94 378 LYS A C 1
ATOM 3022 O O . LYS A 1 378 ? 38.754 -13.378 -20.078 1.00 91.94 378 LYS A O 1
ATOM 3027 N N . GLU A 1 379 ? 37.169 -12.971 -18.531 1.00 93.81 379 GLU A N 1
ATOM 3028 C CA . GLU A 1 379 ? 36.861 -14.367 -18.211 1.00 93.81 379 GLU A CA 1
ATOM 3029 C C . GLU A 1 379 ? 35.806 -14.975 -19.148 1.00 93.81 379 GLU A C 1
ATOM 3031 O O . GLU A 1 379 ? 35.674 -16.196 -19.208 1.00 93.81 379 GLU A O 1
ATOM 3036 N N . ASN A 1 380 ? 35.113 -14.141 -19.933 1.00 93.75 380 ASN A N 1
ATOM 3037 C CA . ASN A 1 380 ? 34.058 -14.538 -20.868 1.00 93.75 380 ASN A CA 1
ATOM 3038 C C . ASN A 1 380 ? 32.892 -15.256 -20.155 1.00 93.75 380 ASN A C 1
ATOM 3040 O O . ASN A 1 380 ? 32.331 -16.227 -20.669 1.00 93.75 380 ASN A O 1
ATOM 3044 N N . GLU A 1 381 ? 32.539 -14.771 -18.962 1.00 95.31 381 GLU A N 1
ATOM 3045 C CA . GLU A 1 381 ? 31.475 -15.311 -18.113 1.00 95.31 381 GLU A CA 1
ATOM 3046 C C . GLU A 1 381 ? 30.616 -14.204 -17.485 1.00 95.31 381 GLU A C 1
ATOM 3048 O O . GLU A 1 381 ? 30.992 -13.030 -17.440 1.00 95.31 381 GLU A O 1
ATOM 3053 N N . PHE A 1 382 ? 29.438 -14.577 -16.985 1.00 95.94 382 PHE A N 1
ATOM 3054 C CA . PHE A 1 382 ? 28.637 -13.698 -16.138 1.00 95.94 382 PHE A CA 1
ATOM 3055 C C . PHE A 1 382 ? 29.105 -13.805 -14.685 1.00 95.94 382 PHE A C 1
ATOM 3057 O O . PHE A 1 382 ? 29.341 -14.899 -14.170 1.00 95.94 382 PHE A O 1
ATOM 3064 N N . GLY A 1 383 ? 29.161 -12.668 -14.001 1.00 94.69 383 GLY A N 1
ATOM 3065 C CA . GLY A 1 383 ? 29.432 -12.596 -12.573 1.00 94.69 383 GLY A CA 1
ATOM 3066 C C . GLY A 1 383 ? 28.513 -11.601 -11.877 1.00 94.69 383 GLY A C 1
ATOM 3067 O O . GLY A 1 383 ? 27.820 -10.813 -12.519 1.00 94.69 383 GLY A O 1
ATOM 3068 N N . LYS A 1 384 ? 28.554 -11.604 -10.539 1.00 94.62 384 LYS A N 1
ATOM 3069 C CA . LYS A 1 384 ? 27.864 -10.600 -9.708 1.00 94.62 384 LYS A CA 1
ATOM 3070 C C . LYS A 1 384 ? 26.342 -10.579 -9.936 1.00 94.62 384 LYS A C 1
ATOM 3072 O O . LYS A 1 384 ? 25.740 -9.529 -10.163 1.00 94.62 384 LYS A O 1
ATOM 3077 N N . TYR A 1 385 ? 25.766 -11.778 -9.915 1.00 96.44 385 TYR A N 1
ATOM 3078 C CA . TYR A 1 385 ? 24.350 -12.046 -10.138 1.00 96.44 385 TYR A CA 1
ATOM 3079 C C . TYR A 1 385 ? 23.463 -11.377 -9.086 1.00 96.44 385 TYR A C 1
ATOM 3081 O O . TYR A 1 385 ? 23.842 -11.287 -7.921 1.00 96.44 385 TYR A O 1
ATOM 3089 N N . PHE A 1 386 ? 22.287 -10.932 -9.510 1.00 96.62 386 PHE A N 1
ATOM 3090 C CA . PHE A 1 386 ? 21.264 -10.331 -8.661 1.00 96.62 386 PHE A CA 1
ATOM 3091 C C . PHE A 1 386 ? 20.349 -11.392 -8.046 1.00 96.62 386 PHE A C 1
ATOM 3093 O O . PHE A 1 386 ? 19.948 -12.328 -8.737 1.00 96.62 386 PHE A O 1
ATOM 3100 N N . HIS A 1 387 ? 19.999 -11.243 -6.767 1.00 94.69 387 HIS A N 1
ATOM 3101 C CA . HIS A 1 387 ? 19.046 -12.117 -6.088 1.00 94.69 387 HIS A CA 1
ATOM 3102 C C . HIS A 1 387 ? 17.731 -11.390 -5.773 1.00 94.69 387 HIS A C 1
ATOM 3104 O O . HIS A 1 387 ? 17.651 -10.527 -4.895 1.00 94.69 387 HIS A O 1
ATOM 3110 N N . GLY A 1 388 ? 16.653 -11.763 -6.459 1.00 93.88 388 GLY A N 1
ATOM 3111 C CA . GLY A 1 388 ? 15.348 -11.144 -6.252 1.00 93.88 388 GLY A CA 1
ATOM 3112 C C . GLY A 1 388 ? 14.439 -11.226 -7.463 1.00 93.88 388 GLY A C 1
ATOM 3113 O O . GLY A 1 388 ? 14.570 -12.111 -8.302 1.00 93.88 388 GLY A O 1
ATOM 3114 N N . TYR A 1 389 ? 13.501 -10.292 -7.545 1.00 93.12 389 TYR A N 1
ATOM 3115 C CA . TYR A 1 389 ? 12.494 -10.243 -8.596 1.00 93.12 389 TYR A CA 1
ATOM 3116 C C . TYR A 1 389 ? 12.534 -8.890 -9.295 1.00 93.12 389 TYR A C 1
ATOM 3118 O O . TYR A 1 389 ? 12.647 -7.858 -8.630 1.00 93.12 389 TYR A O 1
ATOM 3126 N N . LEU A 1 390 ? 12.412 -8.897 -10.622 1.00 93.38 390 LEU A N 1
ATOM 3127 C CA . LEU A 1 390 ? 12.310 -7.692 -11.446 1.00 93.38 390 LEU A CA 1
ATOM 3128 C C . LEU A 1 390 ? 11.064 -7.760 -12.330 1.00 93.38 390 LEU A C 1
ATOM 3130 O O . LEU A 1 390 ? 10.697 -8.828 -12.825 1.00 93.38 390 LEU A O 1
ATOM 3134 N N . ALA A 1 391 ? 10.437 -6.610 -12.558 1.00 88.81 391 ALA A N 1
ATOM 3135 C CA . ALA A 1 391 ? 9.355 -6.467 -13.526 1.00 88.81 391 ALA A CA 1
ATOM 3136 C C . ALA A 1 391 ? 9.395 -5.083 -14.189 1.00 88.81 391 ALA A C 1
ATOM 3138 O O . ALA A 1 391 ? 9.592 -4.068 -13.516 1.00 88.81 391 ALA A O 1
ATOM 3139 N N . GLY A 1 392 ? 9.170 -5.038 -15.505 1.00 88.12 392 GLY A N 1
ATOM 3140 C CA . GLY A 1 392 ? 9.094 -3.788 -16.270 1.00 88.12 392 GLY A CA 1
ATOM 3141 C C . GLY A 1 392 ? 10.384 -2.969 -16.271 1.00 88.12 392 GLY A C 1
ATOM 3142 O O . GLY A 1 392 ? 10.317 -1.742 -16.173 1.00 88.12 392 GLY A O 1
ATOM 3143 N N . LEU A 1 393 ? 11.545 -3.632 -16.333 1.00 95.38 393 LEU A N 1
ATOM 3144 C CA . LEU A 1 393 ? 12.829 -2.948 -16.468 1.00 95.38 393 LEU A CA 1
ATOM 3145 C C . LEU A 1 393 ? 12.898 -2.278 -17.841 1.00 95.38 393 LEU A C 1
ATOM 3147 O O . LEU A 1 393 ? 13.055 -2.956 -18.850 1.00 95.38 393 LEU A O 1
ATOM 3151 N N . SER A 1 394 ? 12.826 -0.951 -17.876 1.00 94.75 394 SER A N 1
ATOM 3152 C CA . SER A 1 394 ? 12.812 -0.189 -19.124 1.00 94.75 394 SER A CA 1
ATOM 3153 C C . SER A 1 394 ? 13.823 0.949 -19.131 1.00 94.75 394 SER A C 1
ATOM 3155 O O . SER A 1 394 ? 14.177 1.485 -18.076 1.00 94.75 394 SER A O 1
ATOM 3157 N N . ILE A 1 395 ? 14.278 1.316 -20.329 1.00 96.88 395 ILE A N 1
ATOM 3158 C CA . ILE A 1 395 ? 15.145 2.470 -20.558 1.00 96.88 395 ILE A CA 1
ATOM 3159 C C . ILE A 1 395 ? 14.491 3.417 -21.560 1.00 96.88 395 ILE A C 1
ATOM 3161 O O . ILE A 1 395 ? 14.267 3.071 -22.721 1.00 96.88 395 ILE A O 1
ATOM 3165 N N . LEU A 1 396 ? 14.275 4.651 -21.121 1.00 96.25 396 LEU A N 1
ATOM 3166 C CA . LEU A 1 396 ? 13.950 5.785 -21.968 1.00 96.25 396 LEU A CA 1
ATOM 3167 C C . LEU A 1 396 ? 15.250 6.485 -22.361 1.00 96.25 396 LEU A C 1
ATOM 3169 O O . LEU A 1 396 ? 15.867 7.160 -21.542 1.00 96.25 396 LEU A O 1
ATOM 3173 N N . LYS A 1 397 ? 15.693 6.283 -23.601 1.00 94.75 397 LYS A N 1
ATOM 3174 C CA . LYS A 1 397 ? 16.948 6.840 -24.114 1.00 94.75 397 LYS A CA 1
ATOM 3175 C C . LYS A 1 397 ? 16.747 8.265 -24.658 1.00 94.75 397 LYS A C 1
ATOM 3177 O O . LYS A 1 397 ? 15.683 8.586 -25.173 1.00 94.75 397 LYS A O 1
ATOM 3182 N N . ASP A 1 398 ? 17.784 9.097 -24.552 1.00 93.88 398 ASP A N 1
ATOM 3183 C CA . ASP A 1 398 ? 17.909 10.457 -25.114 1.00 93.88 398 ASP A CA 1
ATOM 3184 C C . ASP A 1 398 ? 16.955 11.519 -24.534 1.00 93.88 398 ASP A C 1
ATOM 3186 O O . ASP A 1 398 ? 16.971 12.674 -24.959 1.00 93.88 398 ASP A O 1
ATOM 3190 N N . LYS A 1 399 ? 16.166 11.160 -23.517 1.00 95.12 399 LYS A N 1
ATOM 3191 C CA . LYS A 1 399 ? 15.272 12.050 -22.765 1.00 95.12 399 LYS A CA 1
ATOM 3192 C C . LYS A 1 399 ? 14.950 11.468 -21.393 1.00 95.12 399 LYS A C 1
ATOM 3194 O O . LYS A 1 399 ? 15.116 10.275 -21.161 1.00 95.12 399 LYS A O 1
ATOM 3199 N N . THR A 1 400 ? 14.456 12.312 -20.499 1.00 96.38 400 THR A N 1
ATOM 3200 C CA . THR A 1 400 ? 14.020 11.918 -19.159 1.00 96.38 400 THR A CA 1
ATOM 3201 C C . THR A 1 400 ? 12.499 11.794 -19.089 1.00 96.38 400 THR A C 1
ATOM 3203 O O . THR A 1 400 ? 11.762 12.524 -19.756 1.00 96.38 400 THR A O 1
ATOM 3206 N N . GLU A 1 401 ? 12.017 10.829 -18.310 1.00 95.94 401 GLU A N 1
ATOM 3207 C CA . GLU A 1 401 ? 10.589 10.656 -18.044 1.00 95.94 401 GLU A CA 1
ATOM 3208 C C . GLU A 1 401 ? 10.126 11.750 -17.073 1.00 95.94 401 GLU A C 1
ATOM 3210 O O . GLU A 1 401 ? 10.845 12.125 -16.146 1.00 95.94 401 GLU A O 1
ATOM 3215 N N . SER A 1 402 ? 8.921 12.285 -17.274 1.00 95.69 402 SER A N 1
ATOM 3216 C CA . SER A 1 402 ? 8.431 13.361 -16.406 1.00 95.69 402 SER A CA 1
ATOM 3217 C C . SER A 1 402 ? 8.078 12.849 -15.005 1.00 95.69 402 SER A C 1
ATOM 3219 O O . SER A 1 402 ? 7.527 11.758 -14.853 1.00 95.69 402 SER A O 1
ATOM 3221 N N . GLU A 1 403 ? 8.290 13.674 -13.977 1.00 93.12 403 GLU A N 1
ATOM 3222 C CA . GLU A 1 403 ? 7.912 13.343 -12.593 1.00 93.12 403 GLU A CA 1
ATOM 3223 C C . GLU A 1 403 ? 6.417 13.011 -12.464 1.00 93.12 403 GLU A C 1
ATOM 3225 O O . GLU A 1 403 ? 6.042 12.094 -11.740 1.00 93.12 403 GLU A O 1
ATOM 3230 N N . ARG A 1 404 ? 5.554 13.688 -13.237 1.00 92.88 404 ARG A N 1
ATOM 3231 C CA . ARG A 1 404 ? 4.118 13.380 -13.301 1.00 92.88 404 ARG A CA 1
ATOM 3232 C C . ARG A 1 404 ? 3.858 11.943 -13.758 1.00 92.88 404 ARG A C 1
ATOM 3234 O O . ARG A 1 404 ? 2.981 11.289 -13.201 1.00 92.88 404 ARG A O 1
ATOM 3241 N N . VAL A 1 405 ? 4.581 11.466 -14.771 1.00 92.88 405 VAL A N 1
ATOM 3242 C CA . VAL A 1 405 ? 4.450 10.090 -15.275 1.00 92.88 405 VAL A CA 1
ATOM 3243 C C . VAL A 1 405 ? 4.986 9.102 -14.246 1.00 92.88 405 VAL A C 1
ATOM 3245 O O . VAL A 1 405 ? 4.292 8.140 -13.925 1.00 92.88 405 VAL A O 1
ATOM 3248 N N . ILE A 1 406 ? 6.178 9.358 -13.694 1.00 92.00 406 ILE A N 1
ATOM 3249 C CA . ILE A 1 406 ? 6.787 8.506 -12.662 1.00 92.00 406 ILE A CA 1
ATOM 3250 C C . ILE A 1 406 ? 5.838 8.374 -11.466 1.00 92.00 406 ILE A C 1
ATOM 3252 O O . ILE A 1 406 ? 5.607 7.270 -10.989 1.00 92.00 406 ILE A O 1
ATOM 3256 N N . ARG A 1 407 ? 5.222 9.468 -11.016 1.00 88.75 407 ARG A N 1
ATOM 3257 C CA . ARG A 1 407 ? 4.236 9.450 -9.931 1.00 88.75 407 ARG A CA 1
ATOM 3258 C C . ARG A 1 407 ? 2.955 8.704 -10.317 1.00 88.75 407 ARG A C 1
ATOM 3260 O O . ARG A 1 407 ? 2.547 7.800 -9.600 1.00 88.75 407 ARG A O 1
ATOM 3267 N N . CYS A 1 408 ? 2.392 8.978 -11.495 1.00 86.69 408 CYS A N 1
ATOM 3268 C CA . CYS A 1 408 ? 1.189 8.297 -11.990 1.00 86.69 408 CYS A CA 1
ATOM 3269 C C . CYS A 1 408 ? 1.337 6.768 -12.060 1.00 86.69 408 CYS A C 1
ATOM 3271 O O . CYS A 1 408 ? 0.391 6.052 -11.730 1.00 86.69 408 CYS A O 1
ATOM 3273 N N . LEU A 1 409 ? 2.515 6.274 -12.465 1.00 84.00 409 LEU A N 1
ATOM 3274 C CA . LEU A 1 409 ? 2.833 4.841 -12.534 1.00 84.00 409 LEU A CA 1
ATOM 3275 C C . LEU A 1 409 ? 2.894 4.162 -11.156 1.00 84.00 409 LEU A C 1
ATOM 3277 O O . LEU A 1 409 ? 2.823 2.939 -11.078 1.00 84.00 409 LEU A O 1
ATOM 3281 N N . ASN A 1 410 ? 3.024 4.944 -10.082 1.00 82.06 410 ASN A N 1
ATOM 3282 C CA . ASN A 1 410 ? 3.204 4.455 -8.715 1.00 82.06 410 ASN A CA 1
ATOM 3283 C C . ASN A 1 410 ? 2.011 4.747 -7.789 1.00 82.06 410 ASN A C 1
ATOM 3285 O O . ASN A 1 410 ? 1.848 4.064 -6.771 1.00 82.06 410 ASN A O 1
ATOM 3289 N N . ASP A 1 411 ? 1.162 5.713 -8.156 1.00 80.00 411 ASP A N 1
ATOM 3290 C CA . ASP A 1 411 ? -0.025 6.107 -7.400 1.00 80.00 411 ASP A CA 1
ATOM 3291 C C . ASP A 1 411 ? -0.968 4.916 -7.184 1.00 80.00 411 ASP A C 1
ATOM 3293 O O . ASP A 1 411 ? -1.531 4.345 -8.129 1.00 80.00 411 ASP A O 1
ATOM 3297 N N . CYS A 1 412 ? -1.198 4.581 -5.913 1.00 78.88 412 CYS A N 1
ATOM 3298 C CA . CYS A 1 412 ? -2.208 3.604 -5.542 1.00 78.88 412 CYS A CA 1
ATOM 3299 C C . CYS A 1 412 ? -3.587 4.080 -6.001 1.00 78.88 412 CYS A C 1
ATOM 3301 O O . CYS A 1 412 ? -4.021 5.195 -5.706 1.00 78.88 412 CYS A O 1
ATOM 3303 N N . LYS A 1 413 ? -4.300 3.203 -6.713 1.00 81.19 413 LYS A N 1
ATOM 3304 C CA . LYS A 1 413 ? -5.697 3.454 -7.088 1.00 81.19 413 LYS A CA 1
ATOM 3305 C C . LYS A 1 413 ? -6.673 3.129 -5.963 1.00 81.19 413 LYS A C 1
ATOM 3307 O O . LYS A 1 413 ? -7.823 3.540 -6.061 1.00 81.19 413 LYS A O 1
ATOM 3312 N N . GLU A 1 414 ? -6.194 2.435 -4.934 1.00 85.75 414 GLU A N 1
ATOM 3313 C CA . GLU A 1 414 ? -6.887 2.094 -3.698 1.00 85.75 414 GLU A CA 1
ATOM 3314 C C . GLU A 1 414 ? -6.239 2.852 -2.530 1.00 85.75 414 GLU A C 1
ATOM 3316 O O . GLU A 1 414 ? -5.040 2.683 -2.299 1.00 85.75 414 GLU A O 1
ATOM 3321 N N . ASN A 1 415 ? -6.992 3.693 -1.818 1.00 90.56 415 ASN A N 1
ATOM 3322 C CA . ASN A 1 415 ? -6.466 4.487 -0.704 1.00 90.56 415 ASN A CA 1
ATOM 3323 C C . ASN A 1 415 ? -7.550 4.924 0.302 1.00 90.56 415 ASN A C 1
ATOM 3325 O O . ASN A 1 415 ? -8.747 4.680 0.115 1.00 90.56 415 ASN A O 1
ATOM 3329 N N . LEU A 1 416 ? -7.095 5.539 1.397 1.00 93.50 416 LEU A N 1
ATOM 3330 C CA . LEU A 1 416 ? -7.904 6.289 2.348 1.00 93.50 416 LEU A CA 1
ATOM 3331 C C . LEU A 1 416 ? -8.013 7.744 1.884 1.00 93.50 416 LEU A C 1
ATOM 3333 O O . LEU A 1 416 ? -7.009 8.423 1.675 1.00 93.50 416 LEU A O 1
ATOM 3337 N N . GLU A 1 417 ? -9.239 8.231 1.788 1.00 92.31 417 GLU A N 1
ATOM 3338 C CA . GLU A 1 417 ? -9.580 9.575 1.345 1.00 92.31 417 GLU A CA 1
ATOM 3339 C C . GLU A 1 417 ? -10.232 10.373 2.485 1.00 92.31 417 GLU A C 1
ATOM 3341 O O . GLU A 1 417 ? -10.978 9.826 3.304 1.00 92.31 417 GLU A O 1
ATOM 3346 N N . PHE A 1 418 ? -9.950 11.679 2.544 1.00 91.88 418 PHE A N 1
ATOM 3347 C CA . PHE A 1 418 ? -10.472 12.589 3.564 1.00 91.88 418 PHE A CA 1
ATOM 3348 C C . PHE A 1 418 ? -10.603 14.016 3.025 1.00 91.88 418 PHE A C 1
ATOM 3350 O O . PHE A 1 418 ? -9.629 14.595 2.543 1.00 91.88 418 PHE A O 1
ATOM 3357 N N . HIS A 1 419 ? -11.792 14.604 3.180 1.00 84.81 419 HIS A N 1
ATOM 3358 C CA . HIS A 1 419 ? -12.142 15.905 2.589 1.00 84.81 419 HIS A CA 1
ATOM 3359 C C . HIS A 1 419 ? -12.536 16.992 3.605 1.00 84.81 419 HIS A C 1
ATOM 3361 O O . HIS A 1 419 ? -13.034 18.041 3.214 1.00 84.81 419 HIS A O 1
ATOM 3367 N N . ALA A 1 420 ? -12.273 16.796 4.902 1.00 83.31 420 ALA A N 1
ATOM 3368 C CA . ALA A 1 420 ? -12.697 17.714 5.973 1.00 83.31 420 ALA A CA 1
ATOM 3369 C C . ALA A 1 420 ? -11.573 18.607 6.546 1.00 83.31 420 ALA A C 1
ATOM 3371 O O . ALA A 1 420 ? -11.670 19.106 7.667 1.00 83.31 420 ALA A O 1
ATOM 3372 N N . LEU A 1 421 ? -10.502 18.853 5.779 1.00 81.75 421 LEU A N 1
ATOM 3373 C CA . LEU A 1 421 ? -9.357 19.669 6.226 1.00 81.75 421 LEU A CA 1
ATOM 3374 C C . LEU A 1 421 ? -9.732 21.129 6.540 1.00 81.75 421 LEU A C 1
ATOM 3376 O O . LEU A 1 421 ? -9.161 21.728 7.447 1.00 81.75 421 LEU A O 1
ATOM 3380 N N . SER A 1 422 ? -10.686 21.710 5.806 1.00 79.50 422 SER A N 1
ATOM 3381 C CA . SER A 1 422 ? -11.128 23.101 5.996 1.00 79.50 422 SER A CA 1
ATOM 3382 C C . SER A 1 422 ? -12.006 23.311 7.229 1.00 79.50 422 SER A C 1
ATOM 3384 O O . SER A 1 422 ? -12.276 24.451 7.597 1.00 79.50 422 SER A O 1
ATOM 3386 N N . GLU A 1 423 ? -12.471 22.230 7.848 1.00 79.12 423 GLU A N 1
ATOM 3387 C CA . GLU A 1 423 ? -13.430 22.262 8.951 1.00 79.12 423 GLU A CA 1
ATOM 3388 C C . GLU A 1 423 ? -12.794 21.895 10.295 1.00 79.12 423 GLU A C 1
ATOM 3390 O O . GLU A 1 423 ? -13.518 21.704 11.267 1.00 79.12 423 GLU A O 1
ATOM 3395 N N . MET A 1 424 ? -11.470 21.739 10.366 1.00 89.56 424 MET A N 1
ATOM 3396 C CA . MET A 1 424 ? -10.790 21.285 11.582 1.00 89.56 424 MET A CA 1
ATOM 3397 C C . MET A 1 424 ? -10.751 22.367 12.667 1.00 89.56 424 MET A C 1
ATOM 3399 O O . MET A 1 424 ? -10.466 23.537 12.395 1.00 89.56 424 MET A O 1
ATOM 3403 N N . GLU A 1 425 ? -10.957 21.959 13.918 1.00 90.19 425 GLU A N 1
ATOM 3404 C CA . GLU A 1 425 ? -10.742 22.830 15.077 1.00 90.19 425 GLU A CA 1
ATOM 3405 C C . GLU A 1 425 ? -9.254 23.202 15.257 1.00 90.19 425 GLU A C 1
ATOM 3407 O O . GLU A 1 425 ? -8.339 22.428 14.958 1.00 90.19 425 GLU A O 1
ATOM 3412 N N . SER A 1 426 ? -8.994 24.396 15.805 1.00 87.06 426 SER A N 1
ATOM 3413 C CA . SER A 1 426 ? -7.639 24.850 16.144 1.00 87.06 426 SER A CA 1
ATOM 3414 C C . SER A 1 426 ? -6.945 23.884 17.109 1.00 87.06 426 SER A C 1
ATOM 3416 O O . SER A 1 426 ? -7.468 23.586 18.179 1.00 87.06 426 SER A O 1
ATOM 3418 N N . GLY A 1 427 ? -5.729 23.453 16.764 1.00 85.94 427 GLY A N 1
ATOM 3419 C CA . GLY A 1 427 ? -4.962 22.482 17.555 1.00 85.94 427 GLY A CA 1
ATOM 3420 C C . GLY A 1 427 ? -5.172 21.024 17.134 1.00 85.94 427 GLY A C 1
ATOM 3421 O O . GLY A 1 427 ? -4.504 20.145 17.675 1.00 85.94 427 GLY A O 1
ATOM 3422 N N . THR A 1 428 ? -6.034 20.765 16.147 1.00 94.12 428 THR A N 1
ATOM 3423 C CA . THR A 1 428 ? -6.164 19.454 15.506 1.00 94.12 428 THR A CA 1
ATOM 3424 C C . THR A 1 428 ? -5.200 19.329 14.328 1.00 94.12 428 THR A C 1
ATOM 3426 O O . THR A 1 428 ? -5.037 20.260 13.537 1.00 94.12 428 THR A O 1
ATOM 3429 N N . SER A 1 429 ? -4.558 18.172 14.192 1.00 93.88 429 SER A N 1
ATOM 3430 C CA . SER A 1 429 ? -3.729 17.832 13.039 1.00 93.88 429 SER A CA 1
ATOM 3431 C C . SER A 1 429 ? -4.146 16.500 12.432 1.00 93.88 429 SER A C 1
ATOM 3433 O O . SER A 1 429 ? -4.471 15.541 13.134 1.00 93.88 429 SER A O 1
ATOM 3435 N N . VAL A 1 430 ? -4.122 16.464 11.103 1.00 94.19 430 VAL A N 1
ATOM 3436 C CA . VAL A 1 430 ? -4.398 15.284 10.290 1.00 94.19 430 VAL A CA 1
ATOM 3437 C C . VAL A 1 430 ? -3.210 15.056 9.365 1.00 94.19 430 VAL A C 1
ATOM 3439 O O . VAL A 1 430 ? -2.683 16.010 8.788 1.00 94.19 430 VAL A O 1
ATOM 3442 N N . SER A 1 431 ? -2.776 13.809 9.223 1.00 92.81 431 SER A N 1
ATOM 3443 C CA . SER A 1 431 ? -1.703 13.441 8.300 1.00 92.81 431 SER A CA 1
ATOM 3444 C C . SER A 1 431 ? -1.939 12.085 7.644 1.00 92.81 431 SER A C 1
ATOM 3446 O O . SER A 1 431 ? -2.633 11.220 8.183 1.00 92.81 431 SER A O 1
ATOM 3448 N N . PHE A 1 432 ? -1.324 11.919 6.474 1.00 89.75 432 PHE A N 1
ATOM 3449 C CA . PHE A 1 432 ? -1.311 10.688 5.693 1.00 89.75 432 PHE A CA 1
ATOM 3450 C C . PHE A 1 432 ? 0.127 10.259 5.406 1.00 89.75 432 PHE A C 1
ATOM 3452 O O . PHE A 1 432 ? 1.021 11.107 5.327 1.00 89.75 432 PHE A O 1
ATOM 3459 N N . ASN A 1 433 ? 0.351 8.960 5.212 1.00 85.94 433 ASN A N 1
ATOM 3460 C CA . ASN A 1 433 ? 1.575 8.501 4.553 1.00 85.94 433 ASN A CA 1
ATOM 3461 C C . ASN A 1 433 ? 1.526 8.793 3.037 1.00 85.94 433 ASN A C 1
ATOM 3463 O O . ASN A 1 433 ? 0.488 9.166 2.490 1.00 85.94 433 ASN A O 1
ATOM 3467 N N . SER A 1 434 ? 2.653 8.610 2.346 1.00 75.31 434 SER A N 1
ATOM 3468 C CA . SER A 1 434 ? 2.769 8.856 0.899 1.00 75.31 434 SER A CA 1
ATOM 3469 C C . SER A 1 434 ? 1.798 8.026 0.054 1.00 75.31 434 SER A C 1
ATOM 3471 O O . SER A 1 434 ? 1.338 8.502 -0.978 1.00 75.31 434 SER A O 1
ATOM 3473 N N . GLU A 1 435 ? 1.463 6.813 0.499 1.00 77.19 435 GLU A N 1
ATOM 3474 C CA . GLU A 1 435 ? 0.536 5.910 -0.195 1.00 77.19 435 GLU A CA 1
ATOM 3475 C C . GLU A 1 435 ? -0.940 6.142 0.167 1.00 77.19 435 GLU A C 1
ATOM 3477 O O . GLU A 1 435 ? -1.809 5.467 -0.381 1.00 77.19 435 GLU A O 1
ATOM 3482 N N . MET A 1 436 ? -1.235 7.056 1.101 1.00 87.06 436 MET A N 1
ATOM 3483 C CA . MET A 1 436 ? -2.579 7.276 1.651 1.00 87.06 436 MET A CA 1
ATOM 3484 C C . MET A 1 436 ? -3.231 5.989 2.203 1.00 87.06 436 MET A C 1
ATOM 3486 O O . MET A 1 436 ? -4.444 5.826 2.187 1.00 87.06 436 MET A O 1
ATOM 3490 N N . THR A 1 437 ? -2.431 5.052 2.710 1.00 89.19 437 THR A N 1
ATOM 3491 C CA . THR A 1 437 ? -2.872 3.811 3.376 1.00 89.19 437 THR A CA 1
ATOM 3492 C C . THR A 1 437 ? -2.815 3.917 4.898 1.00 89.19 437 THR A C 1
ATOM 3494 O O . THR A 1 437 ? -3.286 3.036 5.615 1.00 89.19 437 THR A O 1
ATOM 3497 N N . GLU A 1 438 ? -2.242 4.999 5.417 1.00 92.88 438 GLU A N 1
ATOM 3498 C CA . GLU A 1 438 ? -2.165 5.297 6.837 1.00 92.88 438 GLU A CA 1
ATOM 3499 C C . GLU A 1 438 ? -2.693 6.705 7.089 1.00 92.88 438 GLU A C 1
ATOM 3501 O O . GLU A 1 438 ? -2.237 7.662 6.466 1.00 92.88 438 GLU A O 1
ATOM 3506 N N . PHE A 1 439 ? -3.638 6.818 8.016 1.00 94.94 439 PHE A N 1
ATOM 3507 C CA . PHE A 1 439 ? -4.309 8.057 8.382 1.00 94.94 439 PHE A CA 1
ATOM 3508 C C . PHE A 1 439 ? -4.145 8.306 9.877 1.00 94.94 439 PHE A C 1
ATOM 3510 O O . PHE A 1 439 ? -4.397 7.412 10.687 1.00 94.94 439 PHE A O 1
ATOM 3517 N N . SER A 1 440 ? -3.719 9.508 10.255 1.00 97.00 440 SER A N 1
ATOM 3518 C CA . SER A 1 440 ? -3.518 9.878 11.657 1.00 97.00 440 SER A CA 1
ATOM 3519 C C . SER A 1 440 ? -4.257 11.164 12.008 1.00 97.00 440 SER A C 1
ATOM 3521 O O . SER A 1 440 ? -4.165 12.144 11.275 1.00 97.00 440 SER A O 1
ATOM 3523 N N . ILE A 1 441 ? -4.934 11.170 13.159 1.00 96.56 441 ILE A N 1
ATOM 3524 C CA . ILE A 1 441 ? -5.546 12.353 13.776 1.00 96.56 441 ILE A CA 1
ATOM 3525 C C . ILE A 1 441 ? -4.876 12.585 15.126 1.00 96.56 441 ILE A C 1
ATOM 3527 O O . ILE A 1 441 ? -4.703 11.657 15.917 1.00 96.56 441 ILE A O 1
ATOM 3531 N N . THR A 1 442 ? -4.538 13.831 15.424 1.00 96.81 442 THR A N 1
ATOM 3532 C CA . THR A 1 442 ? -4.214 14.280 16.777 1.00 96.81 442 THR A CA 1
ATOM 3533 C C . THR A 1 442 ? -5.086 15.475 17.129 1.00 96.81 442 THR A C 1
ATOM 3535 O O . THR A 1 442 ? -5.111 16.447 16.384 1.00 96.81 442 THR A O 1
ATOM 3538 N N . SER A 1 443 ? -5.788 15.424 18.259 1.00 95.94 443 SER A N 1
ATOM 3539 C CA . SER A 1 443 ? -6.608 16.540 18.750 1.00 95.94 443 SER A CA 1
ATOM 3540 C C . SER A 1 443 ? -6.646 16.574 20.279 1.00 95.94 443 SER A C 1
ATOM 3542 O O . SER A 1 443 ? -6.206 15.639 20.944 1.00 95.94 443 SER A O 1
ATOM 3544 N N . HIS A 1 444 ? -7.190 17.645 20.848 1.00 93.75 444 HIS A N 1
ATOM 3545 C CA . HIS A 1 444 ? -7.468 17.786 22.280 1.00 93.75 444 HIS A CA 1
ATOM 3546 C C . HIS A 1 444 ? -8.926 17.434 22.638 1.00 93.75 444 HIS A C 1
ATOM 3548 O O . HIS A 1 444 ? -9.281 17.391 23.813 1.00 93.75 444 HIS A O 1
ATOM 3554 N N . ASN A 1 445 ? -9.778 17.180 21.639 1.00 92.31 445 ASN A N 1
ATOM 3555 C CA . ASN A 1 445 ? -11.218 16.995 21.804 1.00 92.31 445 ASN A CA 1
ATOM 3556 C C . ASN A 1 445 ? -11.673 15.654 21.202 1.00 92.31 445 ASN A C 1
ATOM 3558 O O . ASN A 1 445 ? -11.459 15.398 20.020 1.00 92.31 445 ASN A O 1
ATOM 3562 N N . ILE A 1 446 ? -12.324 14.803 22.005 1.00 93.88 446 ILE A N 1
ATOM 3563 C CA . ILE A 1 446 ? -12.840 13.498 21.548 1.00 93.88 446 ILE A CA 1
ATOM 3564 C C . ILE A 1 446 ? -13.888 13.678 20.449 1.00 93.88 446 ILE A C 1
ATOM 3566 O O . ILE A 1 446 ? -13.810 13.000 19.430 1.00 93.88 446 ILE A O 1
ATOM 3570 N N . THR A 1 447 ? -14.821 14.614 20.628 1.00 93.81 447 THR A N 1
ATOM 3571 C CA . THR A 1 447 ? -15.918 14.851 19.679 1.00 93.81 447 THR A CA 1
ATOM 3572 C C . THR A 1 447 ? -15.391 15.255 18.303 1.00 93.81 447 THR A C 1
ATOM 3574 O O . THR A 1 447 ? -15.949 14.871 17.279 1.00 93.81 447 THR A O 1
ATOM 3577 N N . GLU A 1 448 ? -14.284 16.000 18.267 1.00 94.62 448 GLU A N 1
ATOM 3578 C CA . GLU A 1 448 ? -13.628 16.371 17.014 1.00 94.62 448 GLU A CA 1
ATOM 3579 C C . GLU A 1 448 ? -12.967 15.155 16.355 1.00 94.62 448 GLU A C 1
ATOM 3581 O O . GLU A 1 448 ? -13.126 14.948 15.156 1.00 94.62 448 GLU A O 1
ATOM 3586 N N . VAL A 1 449 ? -12.290 14.293 17.125 1.00 95.50 449 VAL A N 1
ATOM 3587 C CA . VAL A 1 449 ? -11.720 13.042 16.589 1.00 95.50 449 VAL A CA 1
ATOM 3588 C C . VAL A 1 449 ? -12.807 12.136 16.009 1.00 95.50 449 VAL A C 1
ATOM 3590 O O . VAL A 1 449 ? -12.606 11.578 14.934 1.00 95.50 449 VAL A O 1
ATOM 3593 N N . GLU A 1 450 ? -13.953 12.007 16.682 1.00 95.69 450 GLU A N 1
ATOM 3594 C CA . GLU A 1 450 ? -15.107 11.257 16.169 1.00 95.69 450 GLU A CA 1
ATOM 3595 C C . GLU A 1 450 ? -15.605 11.844 14.846 1.00 95.69 450 GLU A C 1
ATOM 3597 O O . GLU A 1 450 ? -15.699 11.124 13.854 1.00 95.69 450 GLU A O 1
ATOM 3602 N N . ARG A 1 451 ? -15.853 13.158 14.802 1.00 95.12 451 ARG A N 1
ATOM 3603 C CA . ARG A 1 451 ? -16.342 13.848 13.60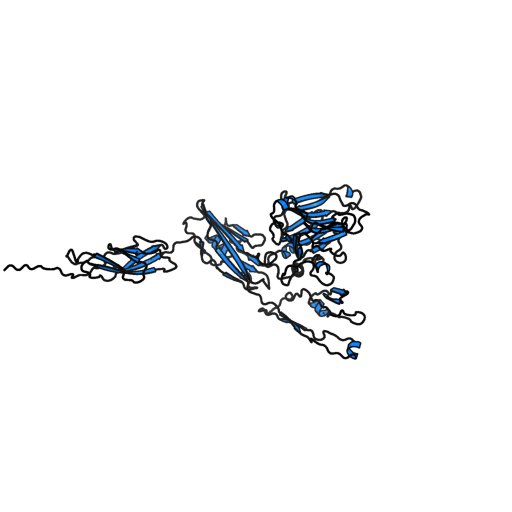3 1.00 95.12 451 ARG A CA 1
ATOM 3604 C C . ARG A 1 451 ? -15.387 13.691 12.421 1.00 95.12 451 ARG A C 1
ATOM 3606 O O . ARG A 1 451 ? -15.828 13.409 11.313 1.00 95.12 451 ARG A O 1
ATOM 3613 N N . LEU A 1 452 ? -14.083 13.843 12.647 1.00 95.50 452 LEU A N 1
ATOM 3614 C CA . LEU A 1 452 ? -13.082 13.670 11.595 1.00 95.50 452 LEU A CA 1
ATOM 3615 C C . LEU A 1 452 ? -12.969 12.208 11.144 1.00 95.50 452 LEU A C 1
ATOM 3617 O O . LEU A 1 452 ? -12.832 11.952 9.949 1.00 95.50 452 LEU A O 1
ATOM 3621 N N . LEU A 1 453 ? -13.082 11.243 12.062 1.00 95.81 453 LEU A N 1
ATOM 3622 C CA . LEU A 1 453 ? -13.123 9.819 11.720 1.00 95.81 453 LEU A CA 1
ATOM 3623 C C . LEU A 1 453 ? -14.328 9.480 10.825 1.00 95.81 453 LEU A C 1
ATOM 3625 O O . LEU A 1 453 ? -14.205 8.645 9.928 1.00 95.81 453 LEU A O 1
ATOM 3629 N N . HIS A 1 454 ? -15.474 10.143 11.022 1.00 95.56 454 HIS A N 1
ATOM 3630 C CA . HIS A 1 454 ? -16.677 9.940 10.201 1.00 95.56 454 HIS A CA 1
ATOM 3631 C C . HIS A 1 454 ? -16.503 10.378 8.743 1.00 95.56 454 HIS A C 1
ATOM 3633 O O . HIS A 1 454 ? -17.294 9.968 7.891 1.00 95.56 454 HIS A O 1
ATOM 3639 N N . GLU A 1 455 ? -15.491 11.187 8.436 1.00 95.44 455 GLU A N 1
ATOM 3640 C CA . GLU A 1 455 ? -15.187 11.652 7.077 1.00 95.44 455 GLU A CA 1
ATOM 3641 C C . GLU A 1 455 ? -14.120 10.809 6.368 1.00 95.44 455 GLU A C 1
ATOM 3643 O O . GLU A 1 455 ? -13.878 11.001 5.176 1.00 95.44 455 GLU A O 1
ATOM 3648 N N . VAL A 1 456 ? -13.518 9.834 7.056 1.00 95.81 456 VAL A N 1
ATOM 3649 C CA . VAL A 1 456 ? -12.552 8.917 6.441 1.00 95.81 456 VAL A CA 1
ATOM 3650 C C . VAL A 1 456 ? -13.284 7.908 5.570 1.00 95.81 456 VAL A C 1
ATOM 3652 O O . VAL A 1 456 ? -14.139 7.142 6.035 1.00 95.81 456 VAL A O 1
ATOM 3655 N N . SER A 1 457 ? -12.912 7.884 4.298 1.00 96.12 457 SER A N 1
ATOM 3656 C CA . SER A 1 457 ? -13.488 6.989 3.305 1.00 96.12 457 SER A CA 1
ATOM 3657 C C . SER A 1 457 ? -12.422 6.102 2.690 1.00 96.12 457 SER A C 1
ATOM 3659 O O . SER A 1 457 ? -11.270 6.486 2.549 1.00 96.12 457 SER A O 1
ATOM 3661 N N . TYR A 1 458 ? -12.820 4.902 2.309 1.00 95.44 458 TYR A N 1
ATOM 3662 C CA . TYR A 1 458 ? -12.062 4.063 1.406 1.00 95.44 458 TYR A CA 1
ATOM 3663 C C . TYR A 1 458 ? -12.517 4.338 -0.024 1.00 95.44 458 TYR A C 1
ATOM 3665 O O . TYR A 1 458 ? -13.720 4.388 -0.292 1.00 95.44 458 TYR A O 1
ATOM 3673 N N . ILE A 1 459 ? -11.578 4.460 -0.952 1.00 93.06 459 ILE A N 1
ATOM 3674 C CA . ILE A 1 459 ? -11.885 4.599 -2.372 1.00 93.06 459 ILE A CA 1
ATOM 3675 C C . ILE A 1 459 ? -10.986 3.685 -3.194 1.00 93.06 459 ILE A C 1
ATOM 3677 O O . ILE A 1 459 ? -9.786 3.569 -2.946 1.00 93.06 459 ILE A O 1
ATOM 3681 N N . ASN A 1 460 ? -11.573 3.052 -4.208 1.00 89.31 460 ASN A N 1
ATOM 3682 C CA . ASN A 1 460 ? -10.832 2.407 -5.274 1.00 89.31 460 ASN A CA 1
ATOM 3683 C C . ASN A 1 460 ? -11.273 2.999 -6.618 1.00 89.31 460 ASN A C 1
ATOM 3685 O O . ASN A 1 460 ? -12.382 2.775 -7.096 1.00 89.31 460 ASN A O 1
ATOM 3689 N N . SER A 1 461 ? -10.386 3.784 -7.223 1.00 83.38 461 SER A N 1
ATOM 3690 C CA . SER A 1 461 ? -10.621 4.490 -8.490 1.00 83.38 461 SER A CA 1
ATOM 3691 C C . SER A 1 461 ? -10.559 3.579 -9.725 1.00 83.38 461 SER A C 1
ATOM 3693 O O . SER A 1 461 ? -10.730 4.050 -10.852 1.00 83.38 461 SER A O 1
ATOM 3695 N N . ARG A 1 462 ? -10.317 2.271 -9.555 1.00 78.12 462 ARG A N 1
ATOM 3696 C CA . ARG A 1 462 ? -10.314 1.307 -10.661 1.00 78.12 462 ARG A CA 1
ATOM 3697 C C . ARG A 1 462 ? -11.722 0.998 -11.135 1.00 78.12 462 ARG A C 1
ATOM 3699 O O . ARG A 1 462 ? -12.651 0.810 -10.357 1.00 78.12 462 ARG A O 1
ATOM 3706 N N . ARG A 1 463 ? -11.830 0.795 -12.446 1.00 74.31 463 ARG A N 1
ATOM 3707 C CA . ARG A 1 463 ? -13.021 0.215 -13.073 1.00 74.31 463 ARG A CA 1
ATOM 3708 C C . ARG A 1 463 ? -13.214 -1.263 -12.706 1.00 74.31 463 ARG A C 1
ATOM 3710 O O . ARG A 1 463 ? -14.336 -1.705 -12.480 1.00 74.31 463 ARG A O 1
ATOM 3717 N N . TYR A 1 464 ? -12.112 -2.008 -12.613 1.00 77.00 464 TYR A N 1
ATOM 3718 C CA . TYR A 1 464 ? -12.087 -3.426 -12.250 1.00 77.00 464 TYR A CA 1
ATOM 3719 C C . TYR A 1 464 ? -11.125 -3.636 -11.066 1.00 77.00 464 TYR A C 1
ATOM 3721 O O . TYR A 1 464 ? -9.993 -4.069 -11.274 1.00 77.00 464 TYR A O 1
ATOM 3729 N N . PRO A 1 465 ? -11.520 -3.253 -9.838 1.00 81.62 465 PRO A N 1
ATOM 3730 C CA . PRO A 1 465 ? -10.675 -3.417 -8.658 1.00 81.62 465 PRO A CA 1
ATOM 3731 C C . PRO A 1 465 ? -10.430 -4.901 -8.350 1.00 81.62 465 PRO A C 1
ATOM 3733 O O . PRO A 1 465 ? -11.287 -5.746 -8.628 1.00 81.62 465 PRO A O 1
ATOM 3736 N N . THR A 1 466 ? -9.278 -5.223 -7.757 1.00 79.94 466 THR A N 1
ATOM 3737 C CA . THR A 1 466 ? -8.949 -6.603 -7.376 1.00 79.94 466 THR A CA 1
ATOM 3738 C C . THR A 1 466 ? -9.835 -7.042 -6.209 1.00 79.94 466 THR A C 1
ATOM 3740 O O . THR A 1 466 ? -9.728 -6.468 -5.115 1.00 79.94 466 THR A O 1
ATOM 3743 N N . PRO A 1 467 ? -10.688 -8.068 -6.391 1.00 84.88 467 PRO A N 1
ATOM 3744 C CA . PRO A 1 467 ? -11.612 -8.496 -5.353 1.00 84.88 467 PRO A CA 1
ATOM 3745 C C . PRO A 1 467 ? -10.880 -9.081 -4.147 1.00 84.88 467 PRO A C 1
ATOM 3747 O O . PRO A 1 467 ? -9.793 -9.651 -4.262 1.00 84.88 467 PRO A O 1
ATOM 3750 N N . GLY A 1 468 ? -11.503 -8.974 -2.976 1.00 85.94 468 GLY A N 1
ATOM 3751 C CA . GLY A 1 468 ? -11.030 -9.612 -1.753 1.00 85.94 468 GLY A CA 1
ATOM 3752 C C . GLY A 1 468 ? -10.987 -8.693 -0.539 1.00 85.94 468 GLY A C 1
ATOM 3753 O O . GLY A 1 468 ? -11.389 -7.531 -0.569 1.00 85.94 468 GLY A O 1
ATOM 3754 N N . ARG A 1 469 ? -10.483 -9.257 0.557 1.00 89.75 469 ARG A N 1
ATOM 3755 C CA . ARG A 1 469 ? -10.439 -8.629 1.879 1.00 89.75 469 ARG A CA 1
ATOM 3756 C C . ARG A 1 469 ? -9.281 -7.630 1.991 1.00 89.75 469 ARG A C 1
ATOM 3758 O O . ARG A 1 469 ? -8.179 -7.926 1.539 1.00 89.75 469 ARG A O 1
ATOM 3765 N N . ARG A 1 470 ? -9.525 -6.483 2.625 1.00 90.00 470 ARG A N 1
ATOM 3766 C CA . ARG A 1 470 ? -8.542 -5.468 3.041 1.00 90.00 470 ARG A CA 1
ATOM 3767 C C . ARG A 1 470 ? -8.701 -5.238 4.528 1.00 90.00 470 ARG A C 1
ATOM 3769 O O . ARG A 1 470 ? -9.776 -4.822 4.946 1.00 90.00 470 ARG A O 1
ATOM 3776 N N . ASN A 1 471 ? -7.697 -5.545 5.338 1.00 92.75 471 ASN A N 1
ATOM 3777 C CA . ASN A 1 471 ? -7.825 -5.312 6.778 1.00 92.75 471 ASN A CA 1
ATOM 3778 C C . ASN A 1 471 ? -7.667 -3.821 7.083 1.00 92.75 471 ASN A C 1
ATOM 3780 O O . ASN A 1 471 ? -6.867 -3.140 6.442 1.00 92.75 471 ASN A O 1
ATOM 3784 N N . VAL A 1 472 ? -8.436 -3.332 8.049 1.00 95.25 472 VAL A N 1
ATOM 3785 C CA . VAL A 1 472 ? -8.360 -1.963 8.551 1.00 95.25 472 VAL A CA 1
ATOM 3786 C C . VAL A 1 472 ? -8.184 -2.027 10.056 1.00 95.25 472 VAL A C 1
ATOM 3788 O O . VAL A 1 472 ? -9.083 -2.467 10.773 1.00 95.25 472 VAL A O 1
ATOM 3791 N N . ASP A 1 473 ? -7.042 -1.544 10.523 1.00 95.56 473 ASP A N 1
ATOM 3792 C CA . ASP A 1 473 ? -6.685 -1.554 11.934 1.00 95.56 473 ASP A CA 1
ATOM 3793 C C . ASP A 1 473 ? -6.647 -0.124 12.457 1.00 95.56 473 ASP A C 1
ATOM 3795 O O . ASP A 1 473 ? -6.007 0.748 11.867 1.00 95.56 473 ASP A O 1
ATOM 3799 N N . MET A 1 474 ? -7.294 0.128 13.591 1.00 97.00 474 MET A N 1
ATOM 3800 C CA . MET A 1 474 ? -7.327 1.444 14.215 1.00 97.00 474 MET A CA 1
ATOM 3801 C C . MET A 1 474 ? -6.800 1.382 15.647 1.00 97.00 474 MET A C 1
ATOM 3803 O O . MET A 1 474 ? -7.327 0.683 16.516 1.00 97.00 474 MET A O 1
ATOM 3807 N N . ARG A 1 475 ? -5.732 2.145 15.884 1.00 97.75 475 ARG A N 1
ATOM 3808 C CA . ARG A 1 475 ? -5.081 2.322 17.183 1.00 97.75 475 ARG A CA 1
ATOM 3809 C C . ARG A 1 475 ? -5.423 3.693 17.736 1.00 97.75 475 ARG A C 1
ATOM 3811 O O . ARG A 1 475 ? -5.379 4.689 17.017 1.00 97.75 475 ARG A O 1
ATOM 3818 N N . THR A 1 476 ? -5.718 3.751 19.028 1.00 97.62 476 THR A N 1
ATOM 3819 C CA . THR A 1 476 ? -6.028 5.008 19.709 1.00 97.62 476 THR A CA 1
ATOM 3820 C C . THR A 1 476 ? -5.293 5.077 21.038 1.00 97.62 476 THR A C 1
ATOM 3822 O O . THR A 1 476 ? -5.303 4.110 21.804 1.00 97.62 476 THR A O 1
ATOM 3825 N N . SER A 1 477 ? -4.669 6.218 21.317 1.00 96.88 477 SER A N 1
ATOM 3826 C CA . SER A 1 477 ? -4.123 6.541 22.632 1.00 96.88 477 SER A CA 1
ATOM 3827 C C . SER A 1 477 ? -4.664 7.875 23.133 1.00 96.88 477 SER A C 1
ATOM 3829 O O . SER A 1 477 ? -4.905 8.807 22.362 1.00 96.88 477 SER A O 1
ATOM 3831 N N . ILE A 1 478 ? -4.898 7.948 24.440 1.00 96.19 478 ILE A N 1
ATOM 3832 C CA . ILE A 1 478 ? -5.405 9.138 25.118 1.00 96.19 478 ILE A CA 1
ATOM 3833 C C . ILE A 1 478 ? -4.413 9.513 26.214 1.00 96.19 478 ILE A C 1
ATOM 3835 O O . ILE A 1 478 ? -4.163 8.725 27.127 1.00 96.19 478 ILE A O 1
ATOM 3839 N N . LEU A 1 479 ? -3.861 10.720 26.131 1.00 95.44 479 LEU A N 1
ATOM 3840 C CA . LEU A 1 479 ? -3.067 11.335 27.186 1.00 95.44 479 LEU A CA 1
ATOM 3841 C C . LEU A 1 479 ? -3.991 12.125 28.106 1.00 95.44 479 LEU A C 1
ATOM 3843 O O . LEU A 1 479 ? -4.733 13.004 27.657 1.00 95.44 479 LEU A O 1
ATOM 3847 N N . CYS A 1 480 ? -3.929 11.828 29.397 1.00 93.25 480 CYS A N 1
ATOM 3848 C CA . CYS A 1 480 ? -4.659 12.572 30.405 1.00 93.25 480 CYS A CA 1
ATOM 3849 C C . CYS A 1 480 ? -3.911 12.579 31.738 1.00 93.25 480 CYS A C 1
ATOM 3851 O O . CYS A 1 480 ? -3.541 11.512 32.230 1.00 93.25 480 CYS A O 1
ATOM 3853 N N . LYS A 1 481 ? -3.733 13.755 32.356 1.00 90.75 481 LYS A N 1
ATOM 3854 C CA . LYS A 1 481 ? -3.006 13.918 33.628 1.00 90.75 481 LYS A CA 1
ATOM 3855 C C . LYS A 1 481 ? -1.617 13.278 33.565 1.00 90.75 481 LYS A C 1
ATOM 3857 O O . LYS A 1 481 ? -1.269 12.484 34.438 1.00 90.75 481 LYS A O 1
ATOM 3862 N N . GLU A 1 482 ? -0.882 13.547 32.485 1.00 89.12 482 GLU A N 1
ATOM 3863 C CA . GLU A 1 482 ? 0.447 12.969 32.201 1.00 89.12 482 GLU A CA 1
ATOM 3864 C C . GLU A 1 482 ? 0.487 11.431 32.064 1.00 89.12 482 GLU A C 1
ATOM 3866 O O . GLU A 1 482 ? 1.559 10.837 31.951 1.00 89.12 482 GLU A O 1
ATOM 3871 N N . LYS A 1 483 ? -0.669 10.756 32.037 1.00 91.69 483 LYS A N 1
ATOM 3872 C CA . LYS A 1 483 ? -0.772 9.310 31.833 1.00 91.69 483 LYS A CA 1
ATOM 3873 C C . LYS A 1 483 ? -1.332 9.013 30.448 1.00 91.69 483 LYS A C 1
ATOM 3875 O O . LYS A 1 483 ? -2.465 9.374 30.135 1.00 91.69 483 LYS A O 1
ATOM 3880 N N . GLU A 1 484 ? -0.557 8.302 29.637 1.00 94.38 484 GLU A N 1
ATOM 3881 C CA . GLU A 1 484 ? -1.031 7.772 28.361 1.00 94.38 484 GLU A CA 1
ATOM 3882 C C . GLU A 1 484 ? -1.766 6.442 28.570 1.00 94.38 484 GLU A C 1
ATOM 3884 O O . GLU A 1 484 ? -1.278 5.530 29.242 1.00 94.38 484 GLU A O 1
ATOM 3889 N N . THR A 1 485 ? -2.963 6.337 28.000 1.00 93.81 485 THR A N 1
ATOM 3890 C CA . THR A 1 485 ? -3.787 5.127 27.997 1.00 93.81 485 THR A CA 1
ATOM 3891 C C . THR A 1 485 ? -3.976 4.667 26.560 1.00 93.81 485 THR A C 1
ATOM 3893 O O . THR A 1 485 ? -4.553 5.385 25.746 1.00 93.81 485 THR A O 1
ATOM 3896 N N . ILE A 1 486 ? -3.495 3.464 26.247 1.00 95.38 486 ILE A N 1
ATOM 3897 C CA . ILE A 1 486 ? -3.685 2.826 24.940 1.00 95.38 486 ILE A CA 1
ATOM 3898 C C . ILE A 1 486 ? -4.995 2.040 24.981 1.00 95.38 486 ILE A C 1
ATOM 3900 O O . ILE A 1 486 ? -5.209 1.229 25.886 1.00 95.38 486 ILE A O 1
ATOM 3904 N N . LEU A 1 487 ? -5.874 2.295 24.017 1.00 94.88 487 LEU A N 1
ATOM 3905 C CA . LEU A 1 487 ? -7.163 1.618 23.910 1.00 94.88 487 LEU A CA 1
ATOM 3906 C C . LEU A 1 487 ? -7.032 0.267 23.191 1.00 94.88 487 LEU A C 1
ATOM 3908 O O . LEU A 1 487 ? -6.059 0.055 22.461 1.00 94.88 487 LEU A O 1
ATOM 3912 N N . PRO A 1 488 ? -8.004 -0.650 23.365 1.00 94.50 488 PRO A N 1
ATOM 3913 C CA . PRO A 1 488 ? -8.059 -1.880 22.582 1.00 94.50 488 PRO A CA 1
ATOM 3914 C C . PRO A 1 488 ? -8.026 -1.599 21.075 1.00 94.50 488 PRO A C 1
ATOM 3916 O O . PRO A 1 488 ? -8.641 -0.641 20.600 1.00 94.50 488 PRO A O 1
ATOM 3919 N N . LEU A 1 489 ? -7.315 -2.451 20.329 1.00 95.69 489 LEU A N 1
ATOM 3920 C CA . LEU A 1 489 ? -7.263 -2.375 18.870 1.00 95.69 489 LEU A CA 1
ATOM 3921 C C . LEU A 1 489 ? -8.679 -2.524 18.301 1.00 95.69 489 LEU A C 1
ATOM 3923 O O . LEU A 1 489 ? -9.400 -3.447 18.673 1.00 95.69 489 LEU A O 1
ATOM 3927 N N . SER A 1 490 ? -9.069 -1.609 17.417 1.00 96.69 490 SER A N 1
ATOM 3928 C CA . SER A 1 490 ? -10.330 -1.704 16.681 1.00 96.69 490 SER A CA 1
ATOM 3929 C C . SER A 1 490 ? -10.036 -2.254 15.290 1.00 96.69 490 SER A C 1
ATOM 3931 O O . SER A 1 490 ? -9.323 -1.619 14.516 1.00 96.69 490 SER A O 1
ATOM 3933 N N . GLU A 1 491 ? -10.545 -3.448 15.002 1.00 95.75 491 GLU A N 1
ATOM 3934 C CA . GLU A 1 491 ? -10.286 -4.181 13.761 1.00 95.75 491 GLU A CA 1
ATOM 3935 C C . GLU A 1 491 ? -11.537 -4.191 12.879 1.00 95.75 491 GLU A C 1
ATOM 3937 O O . GLU A 1 491 ? -12.656 -4.418 13.347 1.00 95.75 491 GLU A O 1
ATOM 3942 N N . SER A 1 492 ? -11.338 -3.965 11.587 1.00 96.19 492 SER A N 1
ATOM 3943 C CA . SER A 1 492 ? -12.356 -4.065 10.547 1.00 96.19 492 SER A CA 1
ATOM 3944 C C . SER A 1 492 ? -11.746 -4.656 9.283 1.00 96.19 492 SER A C 1
ATOM 3946 O O . SER A 1 492 ? -10.538 -4.889 9.184 1.00 96.19 492 SER A O 1
ATOM 3948 N N . TYR A 1 493 ? -12.578 -4.909 8.284 1.00 95.44 493 TYR A N 1
ATOM 3949 C CA . TYR A 1 493 ? -12.090 -5.173 6.945 1.00 95.44 493 TYR A CA 1
ATOM 3950 C C . TYR A 1 493 ? -13.059 -4.673 5.886 1.00 95.44 493 TYR A C 1
ATOM 3952 O O . TYR A 1 493 ? -14.275 -4.687 6.064 1.00 95.44 493 TYR A O 1
ATOM 3960 N N . ILE A 1 494 ? -12.506 -4.287 4.747 1.00 95.31 494 ILE A N 1
ATOM 3961 C CA . ILE A 1 494 ? -13.258 -3.930 3.553 1.00 95.31 494 ILE A CA 1
ATOM 3962 C C . ILE A 1 494 ? -13.241 -5.140 2.623 1.00 95.31 494 ILE A C 1
ATOM 3964 O O . ILE A 1 494 ? -12.183 -5.696 2.324 1.00 95.31 494 ILE A O 1
ATOM 3968 N N . MET A 1 495 ? -14.416 -5.593 2.205 1.00 93.81 495 MET A N 1
ATOM 3969 C CA . MET A 1 495 ? -14.589 -6.655 1.224 1.00 93.81 495 MET A CA 1
ATOM 3970 C C . MET A 1 495 ? -14.872 -6.023 -0.134 1.00 93.81 495 MET A C 1
ATOM 3972 O O . MET A 1 495 ? -15.984 -5.559 -0.391 1.00 93.81 495 MET A O 1
ATOM 3976 N N . VAL A 1 496 ? -13.856 -6.001 -0.995 1.00 91.69 496 VAL A N 1
ATOM 3977 C CA . VAL A 1 496 ? -13.987 -5.539 -2.379 1.00 91.69 496 VAL A CA 1
ATOM 3978 C C . VAL A 1 496 ? -14.676 -6.632 -3.184 1.00 91.69 496 VAL A C 1
ATOM 3980 O O . VAL A 1 496 ? -14.132 -7.730 -3.338 1.00 91.69 496 VAL A O 1
ATOM 3983 N N . GLN A 1 497 ? -15.875 -6.337 -3.678 1.00 90.00 497 GLN A N 1
ATOM 3984 C CA . GLN A 1 497 ? -16.650 -7.278 -4.480 1.00 90.00 497 GLN A CA 1
ATOM 3985 C C . GLN A 1 497 ? -16.064 -7.431 -5.888 1.00 90.00 497 GLN A C 1
ATOM 3987 O O . GLN A 1 497 ? -15.388 -6.544 -6.412 1.00 90.00 497 GLN A O 1
ATOM 3992 N N . GLN A 1 498 ? -16.325 -8.578 -6.511 1.00 83.94 498 GLN A N 1
ATOM 3993 C CA . GLN A 1 498 ? -15.870 -8.856 -7.870 1.00 83.94 498 GLN A CA 1
ATOM 3994 C C . GLN A 1 498 ? -16.604 -7.972 -8.884 1.00 83.94 498 GLN A C 1
ATOM 3996 O O . GLN A 1 498 ? -17.832 -7.931 -8.910 1.00 83.94 498 GLN A O 1
ATOM 4001 N N . SER A 1 499 ? -15.841 -7.287 -9.741 1.00 79.88 499 SER A N 1
ATOM 4002 C CA . SER A 1 499 ? -16.396 -6.542 -10.873 1.00 79.88 499 SER A CA 1
ATOM 4003 C C . SER A 1 499 ? -16.780 -7.489 -12.011 1.00 79.88 499 SER A C 1
ATOM 4005 O O . SER A 1 499 ? -16.119 -8.505 -12.243 1.00 79.88 499 SER A O 1
ATOM 4007 N N . THR A 1 500 ? -17.843 -7.161 -12.740 1.00 72.44 500 THR A N 1
ATOM 4008 C CA . THR A 1 500 ? -18.253 -7.893 -13.942 1.00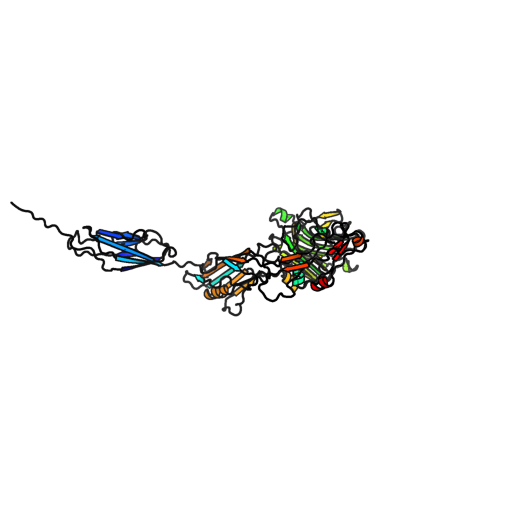 72.44 500 THR A CA 1
ATOM 4009 C C . THR A 1 500 ? -17.267 -7.606 -15.072 1.00 72.44 500 THR A C 1
ATOM 4011 O O . THR A 1 500 ? -17.269 -6.514 -15.639 1.00 72.44 500 THR A O 1
ATOM 4014 N N . GLN A 1 501 ? -16.405 -8.573 -15.389 1.00 69.19 501 GLN A N 1
ATOM 4015 C CA . GLN A 1 501 ? -15.417 -8.441 -16.460 1.00 69.19 501 GLN A CA 1
ATOM 4016 C C . GLN A 1 501 ? -16.076 -8.524 -17.851 1.00 69.19 501 GLN A C 1
ATOM 4018 O O . GLN A 1 501 ? -17.053 -9.261 -18.021 1.00 69.19 501 GLN A O 1
ATOM 4023 N N . PRO A 1 502 ? -15.557 -7.790 -18.853 1.00 70.31 502 PRO A N 1
ATOM 4024 C CA . PRO A 1 502 ? -16.017 -7.916 -20.230 1.00 70.31 502 PRO A CA 1
ATOM 4025 C C . PRO A 1 502 ? -15.662 -9.302 -20.779 1.00 70.31 502 PRO A C 1
ATOM 4027 O O . PRO A 1 502 ? -14.577 -9.822 -20.522 1.00 70.31 502 PRO A O 1
ATOM 4030 N N . THR A 1 503 ? -16.564 -9.900 -21.555 1.00 73.25 503 THR A N 1
ATOM 4031 C CA . THR A 1 503 ? -16.332 -11.204 -22.187 1.00 73.25 503 THR A CA 1
ATOM 4032 C C . THR A 1 503 ? -16.041 -11.007 -23.668 1.00 73.25 503 THR A C 1
ATOM 4034 O O . THR A 1 503 ? -16.888 -10.520 -24.417 1.00 73.25 503 THR A O 1
ATOM 4037 N N . LEU A 1 504 ? -14.845 -11.401 -24.109 1.00 73.44 504 LEU A N 1
ATOM 4038 C CA . LEU A 1 504 ? -14.478 -11.386 -25.522 1.00 73.44 504 LEU A CA 1
ATOM 4039 C C . LEU A 1 504 ? -14.879 -12.718 -26.162 1.00 73.44 504 LEU A C 1
ATOM 4041 O O . LEU A 1 504 ? -14.372 -13.776 -25.798 1.00 73.44 504 LEU A O 1
ATOM 4045 N N . THR A 1 505 ? -15.806 -12.669 -27.114 1.00 77.56 505 THR A N 1
ATOM 4046 C CA . THR A 1 505 ? -16.286 -13.843 -27.846 1.00 77.56 505 THR A CA 1
ATOM 4047 C C . THR A 1 505 ? -15.778 -13.785 -29.279 1.00 77.56 505 THR A C 1
ATOM 4049 O O . THR A 1 505 ? -16.117 -12.869 -30.028 1.00 77.56 505 THR A O 1
ATOM 4052 N N . ILE A 1 506 ? -14.992 -14.788 -29.671 1.00 79.25 506 ILE A N 1
ATOM 4053 C CA . ILE A 1 506 ? -14.539 -14.979 -31.052 1.00 79.25 506 ILE A CA 1
ATOM 4054 C C . ILE A 1 506 ? -15.460 -16.008 -31.707 1.00 79.25 506 ILE A C 1
ATOM 4056 O O . ILE A 1 506 ? -15.621 -17.117 -31.199 1.00 79.25 506 ILE A O 1
ATOM 4060 N N . GLN A 1 507 ? -16.083 -15.640 -32.821 1.00 82.31 507 GLN A N 1
ATOM 4061 C CA . GLN A 1 507 ? -16.987 -16.498 -33.585 1.00 82.31 507 GLN A CA 1
ATOM 4062 C C . GLN A 1 507 ? -16.476 -16.620 -35.015 1.00 82.31 507 GLN A C 1
ATOM 4064 O O . GLN A 1 507 ? -16.055 -15.627 -35.585 1.00 82.31 507 GLN A O 1
ATOM 4069 N N . GLY A 1 508 ? -16.520 -17.813 -35.598 1.00 81.69 508 GLY A N 1
ATOM 4070 C CA . GLY A 1 508 ? -16.121 -18.063 -36.983 1.00 81.69 508 GLY A CA 1
ATOM 4071 C C . GLY A 1 508 ? -16.113 -19.557 -37.285 1.00 81.69 508 GLY A C 1
ATOM 4072 O O . GLY A 1 508 ? -16.289 -20.379 -36.376 1.00 81.69 508 GLY A O 1
ATOM 4073 N N . LYS A 1 509 ? -15.923 -19.937 -38.549 1.00 82.19 509 LYS A N 1
ATOM 4074 C CA . LYS A 1 509 ? -15.752 -21.349 -38.912 1.00 82.19 509 LYS A CA 1
ATOM 4075 C C . LYS A 1 509 ? -14.452 -21.895 -38.329 1.00 82.19 509 LYS A C 1
ATOM 4077 O O . LYS A 1 509 ? -13.384 -21.323 -38.511 1.00 82.19 509 LYS A O 1
ATOM 4082 N N . SER A 1 510 ? -14.541 -23.059 -37.690 1.00 78.69 510 SER A N 1
ATOM 4083 C CA . SER A 1 510 ? -13.368 -23.794 -37.204 1.00 78.69 510 SER A CA 1
ATOM 4084 C C . SER A 1 510 ? -12.647 -24.576 -38.304 1.00 78.69 510 SER A C 1
ATOM 4086 O O . SER A 1 510 ? -11.472 -24.884 -38.150 1.00 78.69 510 SER A O 1
ATOM 4088 N N . ASN A 1 511 ? -13.338 -24.888 -39.406 1.00 79.44 511 ASN A N 1
ATOM 4089 C CA . ASN A 1 511 ? -12.796 -25.613 -40.552 1.00 79.44 511 ASN A CA 1
ATOM 4090 C C . ASN A 1 511 ? -13.237 -24.947 -41.857 1.00 79.44 511 ASN A C 1
ATOM 4092 O O . ASN A 1 511 ? -14.390 -24.526 -41.990 1.00 79.44 511 ASN A O 1
ATOM 4096 N N . ILE A 1 512 ? -12.329 -24.899 -42.830 1.00 75.62 512 ILE A N 1
ATOM 4097 C CA . ILE A 1 512 ? -12.594 -24.382 -44.172 1.00 75.62 512 ILE A CA 1
ATOM 4098 C C . ILE A 1 512 ? -12.253 -25.471 -45.180 1.00 75.62 512 ILE A C 1
ATOM 4100 O O . ILE A 1 512 ? -11.104 -25.894 -45.281 1.00 75.62 512 ILE A O 1
ATOM 4104 N N . ASP A 1 513 ? -13.250 -25.870 -45.965 1.00 80.38 513 ASP A N 1
ATOM 4105 C CA . ASP A 1 513 ? -13.068 -26.766 -47.100 1.00 80.38 513 ASP A CA 1
ATOM 4106 C C . ASP A 1 513 ? -12.904 -25.945 -48.385 1.00 80.38 513 ASP A C 1
ATOM 4108 O O . ASP A 1 513 ? -13.693 -25.040 -48.676 1.00 80.38 513 ASP A O 1
ATOM 4112 N N . ALA A 1 514 ? -11.881 -26.260 -49.180 1.00 77.94 514 ALA A N 1
ATOM 4113 C CA . ALA A 1 514 ? -11.611 -25.591 -50.449 1.00 77.94 514 ALA A CA 1
ATOM 4114 C C . ALA A 1 514 ? -11.179 -26.596 -51.522 1.00 77.94 514 ALA A C 1
ATOM 4116 O O . ALA A 1 514 ? -10.482 -27.573 -51.240 1.00 77.94 514 ALA A O 1
ATOM 4117 N N . SER A 1 515 ? -11.571 -26.356 -52.776 1.00 84.44 515 SER A N 1
ATOM 4118 C CA . SER A 1 515 ? -11.088 -27.174 -53.887 1.00 84.44 515 SER A CA 1
ATOM 4119 C C . SER A 1 515 ? -9.645 -26.805 -54.251 1.00 84.44 515 SER A C 1
ATOM 4121 O O . SER A 1 515 ? -9.188 -25.685 -54.021 1.00 84.44 515 SER A O 1
ATOM 4123 N N . VAL A 1 516 ? -8.927 -27.717 -54.914 1.00 80.12 516 VAL A N 1
ATOM 4124 C CA . VAL A 1 516 ? -7.555 -27.465 -55.405 1.00 80.12 516 VAL A CA 1
ATOM 4125 C C . VAL A 1 516 ? -7.489 -26.237 -56.326 1.00 80.12 516 VAL A C 1
ATOM 4127 O O . VAL A 1 516 ? -6.470 -25.551 -56.381 1.00 80.12 516 VAL A O 1
ATOM 4130 N N . LYS A 1 517 ? -8.572 -25.942 -57.055 1.00 82.50 517 LYS A N 1
ATOM 4131 C CA . LYS A 1 517 ? -8.656 -24.761 -57.919 1.00 82.50 517 LYS A CA 1
ATOM 4132 C C . LYS A 1 517 ? -8.756 -23.469 -57.101 1.00 82.50 517 LYS A C 1
ATOM 4134 O O . LYS A 1 517 ? -8.123 -22.488 -57.476 1.00 82.50 517 LYS A O 1
ATOM 4139 N N . ASP A 1 518 ? -9.493 -23.493 -55.993 1.00 78.38 518 ASP A N 1
ATOM 4140 C CA . ASP A 1 518 ? -9.671 -22.337 -55.107 1.00 78.38 518 ASP A CA 1
ATOM 4141 C C . ASP A 1 518 ? -8.388 -22.027 -54.332 1.00 78.38 518 ASP A C 1
ATOM 4143 O O . ASP A 1 518 ? -8.018 -20.865 -54.199 1.00 78.38 518 ASP A O 1
ATOM 4147 N N . LEU A 1 519 ? -7.654 -23.059 -53.901 1.00 73.44 519 LEU A N 1
ATOM 4148 C CA . LEU A 1 519 ? -6.346 -22.890 -53.260 1.00 73.44 519 LEU A CA 1
ATOM 4149 C C . LEU A 1 519 ? -5.336 -22.220 -54.202 1.00 73.44 519 LEU A C 1
ATOM 4151 O O . LEU A 1 519 ? -4.636 -21.298 -53.799 1.00 73.44 519 LEU A O 1
ATOM 4155 N N . LYS A 1 520 ? -5.313 -22.613 -55.483 1.00 75.00 520 LYS A N 1
ATOM 4156 C CA . LYS A 1 520 ? -4.443 -21.991 -56.499 1.00 75.00 520 LYS A CA 1
ATOM 4157 C C . LYS A 1 520 ? -4.802 -20.538 -56.818 1.00 75.00 520 LYS A C 1
ATOM 4159 O O . LYS A 1 520 ? -3.948 -19.813 -57.316 1.00 75.00 520 LYS A O 1
ATOM 4164 N N . ALA A 1 521 ? -6.047 -20.129 -56.585 1.00 78.31 521 ALA A N 1
ATOM 4165 C CA . ALA A 1 521 ? -6.498 -18.753 -56.790 1.00 78.31 521 ALA A CA 1
ATOM 4166 C C . ALA A 1 521 ? -6.260 -17.853 -55.560 1.00 78.31 521 ALA A C 1
ATOM 4168 O O . ALA A 1 521 ? -6.454 -16.642 -55.656 1.00 78.31 521 ALA A O 1
ATOM 4169 N N . GLY A 1 522 ? -5.835 -18.434 -54.432 1.00 70.50 522 GLY A N 1
ATOM 4170 C CA . GLY A 1 522 ? -5.747 -17.767 -53.137 1.00 70.50 522 GLY A CA 1
ATOM 4171 C C . GLY A 1 522 ? -7.093 -17.773 -52.403 1.00 70.50 522 GLY A C 1
ATOM 4172 O O . GLY A 1 522 ? -8.131 -17.414 -52.962 1.00 70.50 522 GLY A O 1
ATOM 4173 N N . ARG A 1 523 ? -7.088 -18.170 -51.124 1.00 73.50 523 ARG A N 1
ATOM 4174 C CA . ARG A 1 523 ? -8.287 -18.242 -50.272 1.00 73.50 523 ARG A CA 1
ATOM 4175 C C . ARG A 1 523 ? -8.087 -17.436 -48.993 1.00 73.50 523 ARG A C 1
ATOM 4177 O O . ARG A 1 523 ? -7.028 -17.488 -48.380 1.00 73.50 523 ARG A O 1
ATOM 4184 N N . ARG A 1 524 ? -9.128 -16.717 -48.565 1.00 71.31 524 ARG A N 1
ATOM 4185 C CA . ARG A 1 524 ? -9.158 -16.063 -47.250 1.00 71.31 524 ARG A CA 1
ATOM 4186 C C . ARG A 1 524 ? -9.477 -17.099 -46.172 1.00 71.31 524 ARG A C 1
ATOM 4188 O O . ARG A 1 524 ? -10.518 -17.742 -46.243 1.00 71.31 524 ARG A O 1
ATOM 4195 N N . VAL A 1 525 ? -8.579 -17.241 -45.200 1.00 69.88 525 VAL A N 1
ATOM 4196 C CA . VAL A 1 525 ? -8.638 -18.275 -44.145 1.00 69.88 525 VAL A CA 1
ATOM 4197 C C . VAL A 1 525 ? -9.451 -17.827 -42.919 1.00 69.88 525 VAL A C 1
ATOM 4199 O O . VAL A 1 525 ? -9.830 -18.643 -42.094 1.00 69.88 525 VAL A O 1
ATOM 4202 N N . PHE A 1 526 ? -9.777 -16.535 -42.821 1.00 70.44 526 PHE A N 1
ATOM 4203 C CA . PHE A 1 526 ? -10.590 -15.951 -41.747 1.00 70.44 526 PHE A CA 1
ATOM 4204 C C . PHE A 1 526 ? -11.716 -15.093 -42.336 1.00 70.44 526 PHE A C 1
ATOM 4206 O O . PHE A 1 526 ? -11.840 -13.908 -42.041 1.00 70.44 526 PHE A O 1
ATOM 4213 N N . GLU A 1 527 ? -12.487 -15.665 -43.265 1.00 70.75 527 GLU A N 1
ATOM 4214 C CA . GLU A 1 527 ? -13.546 -14.935 -43.980 1.00 70.75 527 GLU A CA 1
ATOM 4215 C C . GLU A 1 527 ? -14.718 -14.517 -43.076 1.00 70.75 527 GLU A C 1
ATOM 4217 O O . GLU A 1 527 ? -15.409 -13.551 -43.393 1.00 70.75 527 GLU A O 1
ATOM 4222 N N . ASP A 1 528 ? -14.928 -15.228 -41.969 1.00 74.69 528 ASP A N 1
ATOM 4223 C CA . ASP A 1 528 ? -16.088 -15.092 -41.090 1.00 74.69 528 ASP A CA 1
ATOM 4224 C C . ASP A 1 528 ? -15.730 -15.001 -39.600 1.00 74.69 528 ASP A C 1
ATOM 4226 O O . ASP A 1 528 ? -16.605 -15.181 -38.753 1.00 74.69 528 ASP A O 1
ATOM 4230 N N . ILE A 1 529 ? -14.467 -14.695 -39.269 1.00 75.25 529 ILE A N 1
ATOM 4231 C CA . ILE A 1 529 ? -14.102 -14.393 -37.884 1.00 75.25 529 ILE A CA 1
ATOM 4232 C C . ILE A 1 529 ? -14.697 -13.038 -37.486 1.00 75.25 529 ILE A C 1
ATOM 4234 O O . ILE A 1 529 ? -14.317 -11.995 -38.015 1.00 75.25 529 ILE A O 1
ATOM 4238 N N . GLY A 1 530 ? -15.606 -13.062 -36.518 1.00 72.56 530 GLY A N 1
ATOM 4239 C CA . GLY A 1 530 ? -16.105 -11.908 -35.786 1.00 72.56 530 GLY A CA 1
ATOM 4240 C C . GLY A 1 530 ? -15.596 -11.918 -34.348 1.00 72.56 530 GLY A C 1
ATOM 4241 O O . GLY A 1 530 ? -15.621 -12.949 -33.676 1.00 72.56 530 GLY A O 1
ATOM 4242 N N . ILE A 1 531 ? -15.152 -10.759 -33.865 1.00 72.12 531 ILE A N 1
ATOM 4243 C CA . ILE A 1 531 ? -14.790 -10.543 -32.462 1.00 72.12 531 ILE A CA 1
ATOM 4244 C C . ILE A 1 531 ? -15.861 -9.639 -31.861 1.00 72.12 531 ILE A C 1
ATOM 4246 O O . ILE A 1 531 ? -16.008 -8.492 -32.276 1.00 72.12 531 ILE A O 1
ATOM 4250 N N . ASN A 1 532 ? -16.609 -10.164 -30.897 1.00 70.88 532 ASN A N 1
ATOM 4251 C CA . ASN A 1 532 ? -17.618 -9.417 -30.157 1.00 70.88 532 ASN A CA 1
ATOM 4252 C C . ASN A 1 532 ? -17.158 -9.247 -28.713 1.00 70.88 532 ASN A C 1
ATOM 4254 O O . ASN A 1 532 ? -16.669 -10.196 -28.102 1.00 70.88 532 ASN A O 1
ATOM 4258 N N . VAL A 1 533 ? -17.349 -8.055 -28.158 1.00 70.00 533 VAL A N 1
ATOM 4259 C CA . VAL A 1 533 ? -17.110 -7.804 -26.736 1.00 70.00 533 VAL A CA 1
ATOM 4260 C C . VAL A 1 533 ? -18.454 -7.608 -26.063 1.00 70.00 533 VAL A C 1
ATOM 4262 O O . VAL A 1 533 ? -19.145 -6.626 -26.329 1.00 70.00 533 VAL A O 1
ATOM 4265 N N . ASP A 1 534 ? -18.833 -8.563 -25.220 1.00 69.12 534 ASP A N 1
ATOM 4266 C CA . ASP A 1 534 ? -20.022 -8.445 -24.388 1.00 69.12 534 ASP A CA 1
ATOM 4267 C C . ASP A 1 534 ? -19.633 -7.766 -23.075 1.00 69.12 534 ASP A C 1
ATOM 4269 O O . ASP A 1 534 ? -18.728 -8.208 -22.359 1.00 69.12 534 ASP A O 1
ATOM 4273 N N . MET A 1 535 ? -20.292 -6.652 -22.783 1.00 63.75 535 MET A N 1
ATOM 4274 C CA . MET A 1 535 ? -20.060 -5.886 -21.574 1.00 63.75 535 MET A CA 1
ATOM 4275 C C . MET A 1 535 ? -21.344 -5.878 -20.758 1.00 63.75 535 MET A C 1
ATOM 4277 O O . MET A 1 535 ? -22.326 -5.235 -21.126 1.00 63.75 535 MET A O 1
ATOM 4281 N N . HIS A 1 536 ? -21.317 -6.533 -19.599 1.00 58.62 536 HIS A N 1
ATOM 4282 C CA . HIS A 1 536 ? -22.348 -6.372 -18.578 1.00 58.62 536 HIS A CA 1
ATOM 4283 C C . HIS A 1 536 ? -22.185 -5.012 -17.881 1.00 58.62 536 HIS A C 1
ATOM 4285 O O . HIS A 1 536 ? -21.825 -4.931 -16.712 1.00 58.62 536 HIS A O 1
ATOM 4291 N N . ILE A 1 537 ? -22.405 -3.921 -18.615 1.00 55.34 537 ILE A N 1
ATOM 4292 C CA . ILE A 1 537 ? -22.380 -2.559 -18.075 1.00 55.34 537 ILE A CA 1
ATOM 4293 C C . ILE A 1 537 ? -23.815 -2.158 -17.713 1.00 55.34 537 ILE A C 1
ATOM 4295 O O . ILE A 1 537 ? -24.721 -2.237 -18.539 1.00 55.34 537 ILE A O 1
ATOM 4299 N N . GLN A 1 538 ? -24.027 -1.719 -16.468 1.00 50.22 538 GLN A N 1
ATOM 4300 C CA . GLN A 1 538 ? -25.311 -1.160 -16.016 1.00 50.22 538 GLN A CA 1
ATOM 4301 C C . GLN A 1 538 ? -25.555 0.281 -16.520 1.00 50.22 538 GLN A C 1
ATOM 4303 O O . GLN A 1 538 ? -26.680 0.775 -16.465 1.00 50.22 538 GLN A O 1
ATOM 4308 N N . GLU A 1 539 ? -24.528 0.957 -17.042 1.00 49.53 539 GLU A N 1
ATOM 4309 C CA . GLU A 1 539 ? -24.598 2.314 -17.597 1.00 49.53 539 GLU A CA 1
ATOM 4310 C C . GLU A 1 539 ? -24.892 2.355 -19.111 1.00 49.53 539 GLU A C 1
ATOM 4312 O O . GLU A 1 539 ? -24.379 1.576 -19.908 1.00 49.53 539 GLU A O 1
ATOM 4317 N N . LYS A 1 540 ? -25.712 3.328 -19.532 1.00 43.19 540 LYS A N 1
ATOM 4318 C CA . LYS A 1 540 ? -26.189 3.497 -20.921 1.00 43.19 540 LYS A CA 1
ATOM 4319 C C . LYS A 1 540 ? -25.142 4.026 -21.913 1.00 43.19 540 LYS A C 1
ATOM 4321 O O . LYS A 1 540 ? -25.450 4.146 -23.096 1.00 43.19 540 LYS A O 1
ATOM 4326 N N . THR A 1 541 ? -23.941 4.367 -21.459 1.00 44.47 541 THR A N 1
ATOM 4327 C CA . THR A 1 541 ? -22.892 4.981 -22.282 1.00 44.47 541 THR A CA 1
ATOM 4328 C C . THR A 1 541 ? -21.556 4.324 -21.988 1.00 44.47 541 THR A C 1
ATOM 4330 O O . THR A 1 541 ? -21.044 4.418 -20.878 1.00 44.47 541 THR A O 1
ATOM 4333 N N . VAL A 1 542 ? -20.996 3.663 -22.996 1.00 49.50 542 VAL A N 1
ATOM 4334 C CA . VAL A 1 542 ? -19.638 3.121 -22.973 1.00 49.50 542 VAL A CA 1
ATOM 4335 C C . VAL A 1 542 ? -18.690 4.269 -23.345 1.00 49.50 542 VAL A C 1
ATOM 4337 O O . VAL A 1 542 ? -18.850 4.814 -24.435 1.00 49.50 542 VAL A O 1
ATOM 4340 N N . PRO A 1 543 ? -17.746 4.684 -22.481 1.00 51.75 543 PRO A N 1
ATOM 4341 C CA . PRO A 1 543 ? -16.711 5.646 -22.869 1.00 51.75 543 PRO A CA 1
ATOM 4342 C C . PRO A 1 543 ? -15.855 5.081 -24.013 1.00 51.75 543 PRO A C 1
ATOM 4344 O O . PRO A 1 543 ? -15.568 3.885 -23.991 1.00 51.75 543 PRO A O 1
ATOM 4347 N N . ASP A 1 544 ? -15.404 5.914 -24.959 1.00 45.56 544 ASP A N 1
ATOM 4348 C CA . ASP A 1 544 ? -14.541 5.487 -26.085 1.00 45.56 544 ASP A CA 1
ATOM 4349 C C . ASP A 1 544 ? -13.266 4.748 -25.615 1.00 45.56 544 ASP A C 1
ATOM 4351 O O . ASP A 1 544 ? -12.764 3.860 -26.299 1.00 45.56 544 ASP A O 1
ATOM 4355 N N . ASP A 1 545 ? -12.807 5.019 -24.390 1.00 50.12 545 ASP A N 1
ATOM 4356 C CA . ASP A 1 545 ? -11.619 4.410 -23.776 1.00 50.12 545 ASP A CA 1
ATOM 4357 C C . ASP A 1 545 ? -11.884 3.030 -23.125 1.00 50.12 545 ASP A C 1
ATOM 4359 O O . ASP A 1 545 ? -11.014 2.462 -22.464 1.00 50.12 545 ASP A O 1
ATOM 4363 N N . ALA A 1 546 ? -13.102 2.483 -23.229 1.00 50.50 546 ALA A N 1
ATOM 4364 C CA . ALA A 1 546 ? -13.514 1.271 -22.506 1.00 50.50 546 ALA A CA 1
ATOM 4365 C C . ALA A 1 546 ? -12.978 -0.047 -23.090 1.00 50.50 546 ALA A C 1
ATOM 4367 O O . ALA A 1 546 ? -13.064 -1.080 -22.426 1.00 50.50 546 ALA A O 1
ATOM 4368 N N . LEU A 1 547 ? -12.468 -0.022 -24.321 1.00 56.56 547 LEU A N 1
ATOM 4369 C CA . LEU A 1 547 ? -12.072 -1.200 -25.092 1.00 56.56 547 LEU A CA 1
ATOM 4370 C C . LEU A 1 547 ? -10.612 -1.071 -25.532 1.00 56.56 547 LEU A C 1
ATOM 4372 O O . LEU A 1 547 ? -10.306 -0.929 -26.713 1.00 56.56 547 LEU A O 1
ATOM 4376 N N . LEU A 1 548 ? -9.701 -1.107 -24.562 1.00 58.16 548 LEU A N 1
ATOM 4377 C CA . LEU A 1 548 ? -8.271 -1.176 -24.840 1.00 58.16 548 LEU A CA 1
ATOM 4378 C C . LEU A 1 548 ? -7.873 -2.649 -24.978 1.00 58.16 548 LEU A C 1
ATOM 4380 O O . LEU A 1 548 ? -7.811 -3.387 -23.999 1.00 58.16 548 LEU A O 1
ATOM 4384 N N . LEU A 1 549 ? -7.654 -3.086 -26.218 1.00 62.69 549 LEU A N 1
ATOM 4385 C CA . LEU A 1 549 ? -6.997 -4.356 -26.514 1.00 62.69 549 LEU A CA 1
ATOM 4386 C C . LEU A 1 549 ? -5.487 -4.165 -26.347 1.00 62.69 549 LEU A C 1
ATOM 4388 O O . LEU A 1 549 ? -4.873 -3.385 -27.073 1.00 62.69 549 LEU A O 1
ATOM 4392 N N . ASP A 1 550 ? -4.895 -4.877 -25.388 1.00 58.47 550 ASP A N 1
ATOM 4393 C CA . ASP A 1 550 ? -3.468 -4.748 -25.079 1.00 58.47 550 ASP A CA 1
ATOM 4394 C C . ASP A 1 550 ? -2.579 -5.312 -26.200 1.00 58.47 550 ASP A C 1
ATOM 4396 O O . ASP A 1 550 ? -1.603 -4.671 -26.599 1.00 58.47 550 ASP A O 1
ATOM 4400 N N . ARG A 1 551 ? -2.912 -6.508 -26.711 1.00 64.81 551 ARG A N 1
ATOM 4401 C CA . ARG A 1 551 ? -2.147 -7.224 -27.744 1.00 64.81 551 ARG A CA 1
ATOM 4402 C C . ARG A 1 551 ? -3.016 -8.246 -28.474 1.00 64.81 551 ARG A C 1
ATOM 4404 O O . ARG A 1 551 ? -3.797 -8.952 -27.837 1.00 64.81 551 ARG A O 1
ATOM 4411 N N . CYS A 1 552 ? -2.822 -8.397 -29.782 1.00 65.75 552 CYS A N 1
ATOM 4412 C CA . CYS A 1 552 ? -3.417 -9.478 -30.567 1.00 65.75 552 CYS A CA 1
ATOM 4413 C C . CYS A 1 552 ? -2.312 -10.219 -31.321 1.00 65.75 552 CYS A C 1
ATOM 4415 O O . CYS A 1 552 ? -1.685 -9.658 -32.208 1.00 65.75 552 CYS A O 1
ATOM 4417 N N . THR A 1 553 ? -2.060 -11.482 -30.973 1.00 66.75 553 THR A N 1
ATOM 4418 C CA . THR A 1 553 ? -1.020 -12.273 -31.641 1.00 66.75 553 THR A CA 1
ATOM 4419 C C . THR A 1 553 ? -1.646 -13.309 -32.559 1.00 66.75 553 THR A C 1
ATOM 4421 O O . THR A 1 553 ? -2.438 -14.139 -32.114 1.00 66.75 553 THR A O 1
ATOM 4424 N N . ILE A 1 554 ? -1.238 -13.301 -33.827 1.00 67.44 554 ILE A N 1
ATOM 4425 C CA . ILE A 1 554 ? -1.625 -14.315 -34.812 1.00 67.44 554 ILE A CA 1
ATOM 4426 C C . ILE A 1 554 ? -0.409 -15.199 -35.088 1.00 67.44 554 ILE A C 1
ATOM 4428 O O . ILE A 1 554 ? 0.661 -14.705 -35.455 1.00 67.44 554 ILE A O 1
ATOM 4432 N N . LYS A 1 555 ? -0.581 -16.514 -34.920 1.00 65.38 555 LYS A N 1
ATOM 4433 C CA . LYS A 1 555 ? 0.432 -17.531 -35.222 1.00 65.38 555 LYS A CA 1
ATOM 4434 C C . LYS A 1 555 ? -0.146 -18.552 -36.199 1.00 65.38 555 LYS A C 1
ATOM 4436 O O . LYS A 1 555 ? -1.210 -19.110 -35.942 1.00 65.38 555 LYS A O 1
ATOM 4441 N N . ALA A 1 556 ? 0.569 -18.802 -37.292 1.00 66.88 556 ALA A N 1
ATOM 4442 C CA . ALA A 1 556 ? 0.275 -19.893 -38.216 1.00 66.88 556 ALA A CA 1
ATOM 4443 C C . ALA A 1 556 ? 1.134 -21.118 -37.873 1.00 66.88 556 ALA A C 1
ATOM 4445 O O . ALA A 1 556 ? 2.329 -20.984 -37.601 1.00 66.88 556 ALA A O 1
ATOM 4446 N N . GLU A 1 557 ? 0.529 -22.305 -37.870 1.00 64.75 557 GLU A N 1
ATOM 4447 C CA . GLU A 1 557 ? 1.239 -23.567 -37.669 1.00 64.75 557 GLU A CA 1
ATOM 4448 C C . GLU A 1 557 ? 0.710 -24.620 -38.663 1.00 64.75 557 GLU A C 1
ATOM 4450 O O . GLU A 1 557 ? -0.455 -25.009 -38.555 1.00 64.75 557 GLU A O 1
ATOM 4455 N N . PRO A 1 558 ? 1.518 -25.076 -39.646 1.00 67.56 558 PRO A N 1
ATOM 4456 C CA . PRO A 1 558 ? 2.917 -24.711 -39.897 1.00 67.56 558 PRO A CA 1
ATOM 4457 C C . PRO A 1 558 ? 3.113 -23.239 -40.342 1.00 67.56 558 PRO A C 1
ATOM 4459 O O . PRO A 1 558 ? 2.145 -22.567 -40.695 1.00 67.56 558 PRO A O 1
ATOM 4462 N N . PRO A 1 559 ? 4.362 -22.734 -40.300 1.00 65.75 559 PRO A N 1
ATOM 4463 C CA . PRO A 1 559 ? 4.763 -21.431 -40.844 1.00 65.75 559 PRO A CA 1
ATOM 4464 C C . PRO A 1 559 ? 4.178 -21.120 -42.226 1.00 65.75 559 PRO A C 1
ATOM 4466 O O . PRO A 1 559 ? 4.200 -22.000 -43.082 1.00 65.75 559 PRO A O 1
ATOM 4469 N N . LEU A 1 560 ? 3.750 -19.871 -42.467 1.00 67.50 560 LEU A N 1
ATOM 4470 C CA . LEU A 1 560 ? 3.376 -19.433 -43.818 1.00 67.50 560 LEU A CA 1
ATOM 4471 C C . LEU A 1 560 ? 4.593 -19.432 -44.759 1.00 67.50 560 LEU A C 1
ATOM 4473 O O . LEU A 1 560 ? 5.668 -18.967 -44.370 1.00 67.50 560 LEU A O 1
ATOM 4477 N N . ASP A 1 561 ? 4.414 -19.888 -45.998 1.00 69.69 561 ASP A N 1
ATOM 4478 C CA . ASP A 1 561 ? 5.405 -19.758 -47.073 1.00 69.69 561 ASP A CA 1
ATOM 4479 C C . ASP A 1 561 ? 5.170 -18.466 -47.866 1.00 69.69 561 ASP A C 1
ATOM 4481 O O . ASP A 1 561 ? 4.330 -18.403 -48.760 1.00 69.69 561 ASP A O 1
ATOM 4485 N N . PHE A 1 562 ? 5.961 -17.431 -47.588 1.00 64.56 562 PHE A N 1
ATOM 4486 C CA . PHE A 1 562 ? 5.823 -16.098 -48.192 1.00 64.56 562 PHE A CA 1
ATOM 4487 C C . PHE A 1 562 ? 6.024 -16.033 -49.710 1.00 64.56 562 PHE A C 1
ATOM 4489 O O . PHE A 1 562 ? 5.723 -15.006 -50.324 1.00 64.56 562 PHE A O 1
ATOM 4496 N N . HIS A 1 563 ? 6.524 -17.102 -50.333 1.00 66.56 563 HIS A N 1
ATOM 4497 C CA . HIS A 1 563 ? 6.645 -17.174 -51.789 1.00 66.56 563 HIS A CA 1
ATOM 4498 C C . HIS A 1 563 ? 5.290 -17.433 -52.461 1.00 66.56 563 HIS A C 1
ATOM 4500 O O . HIS A 1 563 ? 5.144 -17.175 -53.658 1.00 66.56 563 HIS A O 1
ATOM 4506 N N . VAL A 1 564 ? 4.310 -17.947 -51.710 1.00 70.25 564 VAL A N 1
ATOM 4507 C CA . VAL A 1 564 ? 2.994 -18.368 -52.217 1.00 70.25 564 VAL A CA 1
ATOM 4508 C C . VAL A 1 564 ? 1.815 -17.931 -51.340 1.00 70.25 564 VAL A C 1
ATOM 4510 O O . VAL A 1 564 ? 0.691 -17.853 -51.835 1.00 70.25 564 VAL A O 1
ATOM 4513 N N . GLU A 1 565 ? 2.046 -17.614 -50.069 1.00 67.94 565 GLU A N 1
ATOM 4514 C CA . GLU A 1 565 ? 1.037 -17.240 -49.082 1.00 67.94 565 GLU A CA 1
ATOM 4515 C C . GLU A 1 565 ? 1.230 -15.790 -48.627 1.00 67.94 565 GLU A C 1
ATOM 4517 O O . GLU A 1 565 ? 2.334 -15.331 -48.332 1.00 67.94 565 GLU A O 1
ATOM 4522 N N . HIS A 1 566 ? 0.123 -15.051 -48.549 1.00 65.69 566 HIS A N 1
ATOM 4523 C CA . HIS A 1 566 ? 0.117 -13.648 -48.147 1.00 65.69 566 HIS A CA 1
ATOM 4524 C C . HIS A 1 566 ? -0.939 -13.413 -47.071 1.00 65.69 566 HIS A C 1
ATOM 4526 O O . HIS A 1 566 ? -2.074 -13.876 -47.192 1.00 65.69 566 HIS A O 1
ATOM 4532 N N . MET A 1 567 ? -0.583 -12.642 -46.043 1.00 65.44 567 MET A N 1
ATOM 4533 C CA . MET A 1 567 ? -1.510 -12.213 -45.000 1.00 65.44 567 MET A CA 1
ATOM 4534 C C . MET A 1 567 ? -1.798 -10.717 -45.132 1.00 65.44 567 MET A C 1
ATOM 4536 O O . MET A 1 567 ? -0.888 -9.895 -45.191 1.00 65.44 567 MET A O 1
ATOM 4540 N N . THR A 1 568 ? -3.083 -10.368 -45.162 1.00 66.50 568 THR A N 1
ATOM 4541 C CA . THR A 1 568 ? -3.565 -8.982 -45.171 1.00 66.50 568 THR A CA 1
ATOM 4542 C C . THR A 1 568 ? -4.348 -8.711 -43.898 1.00 66.50 568 THR A C 1
ATOM 4544 O O . THR A 1 568 ? -5.297 -9.438 -43.604 1.00 66.50 568 THR A O 1
ATOM 4547 N N . VAL A 1 569 ? -3.981 -7.657 -43.172 1.00 65.94 569 VAL A N 1
ATOM 4548 C CA . VAL A 1 569 ? -4.643 -7.250 -41.925 1.00 65.94 569 VAL A CA 1
ATOM 4549 C C . VAL A 1 569 ? -5.642 -6.121 -42.224 1.00 65.94 569 VAL A C 1
ATOM 4551 O O . VAL A 1 569 ? -5.325 -5.239 -43.026 1.00 65.94 569 VAL A O 1
ATOM 4554 N N . PRO A 1 570 ? -6.855 -6.128 -41.641 1.00 67.31 570 PRO A N 1
ATOM 4555 C CA . PRO A 1 570 ? -7.849 -5.078 -41.866 1.00 67.31 570 PRO A CA 1
ATOM 4556 C C . PRO A 1 570 ? -7.388 -3.731 -41.284 1.00 67.31 570 PRO A C 1
ATOM 4558 O O . PRO A 1 570 ? -7.435 -3.510 -40.076 1.00 67.31 570 PRO A O 1
ATOM 4561 N N . VAL A 1 571 ? -6.964 -2.817 -42.163 1.00 69.12 571 VAL A N 1
ATOM 4562 C CA . VAL A 1 571 ? -6.437 -1.481 -41.810 1.00 69.12 571 VAL A CA 1
ATOM 4563 C C . VAL A 1 571 ? -7.444 -0.652 -41.006 1.00 69.12 571 VAL A C 1
ATOM 4565 O O . VAL A 1 571 ? -7.057 0.060 -40.079 1.00 69.12 571 VAL A O 1
ATOM 4568 N N . ASP A 1 572 ? -8.733 -0.788 -41.310 1.00 65.19 572 ASP A N 1
ATOM 4569 C CA . ASP A 1 572 ? -9.801 -0.054 -40.630 1.00 65.19 572 ASP A CA 1
ATOM 4570 C C . ASP A 1 572 ? -9.902 -0.445 -39.145 1.00 65.19 572 ASP A C 1
ATOM 4572 O O . ASP A 1 572 ? -10.015 0.425 -38.284 1.00 65.19 572 ASP A O 1
ATOM 4576 N N . ILE A 1 573 ? -9.756 -1.740 -38.828 1.00 65.31 573 ILE A N 1
ATOM 4577 C CA . ILE A 1 573 ? -9.759 -2.250 -37.444 1.00 65.31 573 ILE A CA 1
ATOM 4578 C C . ILE A 1 573 ? -8.485 -1.812 -36.714 1.00 65.31 573 ILE A C 1
ATOM 4580 O O . ILE A 1 573 ? -8.546 -1.378 -35.565 1.00 65.31 573 ILE A O 1
ATOM 4584 N N . MET A 1 574 ? -7.330 -1.868 -37.386 1.00 66.81 574 MET A N 1
ATOM 4585 C CA . MET A 1 574 ? -6.062 -1.396 -36.814 1.00 66.81 574 MET A CA 1
ATOM 4586 C C . MET A 1 574 ? -6.133 0.090 -36.443 1.00 66.81 574 MET A C 1
ATOM 4588 O O . MET A 1 574 ? -5.660 0.488 -35.382 1.00 66.81 574 MET A O 1
ATOM 4592 N N . THR A 1 575 ? -6.778 0.898 -37.287 1.00 68.25 575 THR A N 1
ATOM 4593 C CA . THR A 1 575 ? -6.966 2.335 -37.054 1.00 68.25 575 THR A CA 1
ATOM 4594 C C . THR A 1 575 ? -7.974 2.590 -35.931 1.00 68.25 575 THR A C 1
ATOM 4596 O O . THR A 1 575 ? -7.725 3.438 -35.078 1.00 68.25 575 THR A O 1
ATOM 4599 N N . GLN A 1 576 ? -9.073 1.829 -35.885 1.00 63.53 576 GLN A N 1
ATOM 4600 C CA . GLN A 1 576 ? -10.104 1.939 -34.847 1.00 63.53 576 GLN A CA 1
ATOM 4601 C C . GLN A 1 576 ? -9.552 1.688 -33.436 1.00 63.53 576 GLN A C 1
ATOM 4603 O O . GLN A 1 576 ? -9.886 2.429 -32.517 1.00 63.53 576 GLN A O 1
ATOM 4608 N N . PHE A 1 577 ? -8.705 0.672 -33.260 1.00 62.09 577 PHE A N 1
ATOM 4609 C CA . PHE A 1 577 ? -8.130 0.319 -31.953 1.00 62.09 577 PHE A CA 1
ATOM 4610 C C . PHE A 1 577 ? -6.729 0.906 -31.719 1.00 62.09 577 PHE A C 1
ATOM 4612 O O . PHE A 1 577 ? -6.061 0.533 -30.756 1.00 62.09 577 PHE A O 1
ATOM 4619 N N . ASN A 1 578 ? -6.263 1.809 -32.593 1.00 63.97 578 ASN A N 1
ATOM 4620 C CA . ASN A 1 578 ? -4.921 2.403 -32.543 1.00 63.97 578 ASN A CA 1
ATOM 4621 C C . ASN A 1 578 ? -3.794 1.353 -32.401 1.00 63.97 578 ASN A C 1
ATOM 4623 O O . ASN A 1 578 ? -2.822 1.532 -31.660 1.00 63.97 578 ASN A O 1
ATOM 4627 N N . MET A 1 579 ? -3.949 0.224 -33.092 1.00 63.00 579 MET A N 1
ATOM 4628 C CA . MET A 1 579 ? -2.991 -0.876 -33.083 1.00 63.00 579 MET A CA 1
ATOM 4629 C C . MET A 1 579 ? -1.879 -0.607 -34.099 1.00 63.00 579 MET A C 1
ATOM 4631 O O . MET A 1 579 ? -2.119 -0.093 -35.194 1.00 63.00 579 MET A O 1
ATOM 4635 N N . LYS A 1 580 ? -0.649 -0.989 -33.753 1.00 64.25 580 LYS A N 1
ATOM 4636 C CA . LYS A 1 580 ? 0.483 -1.019 -34.686 1.00 64.25 580 LYS A CA 1
ATOM 4637 C C . LYS A 1 580 ? 0.763 -2.464 -35.053 1.00 64.25 580 LYS A C 1
ATOM 4639 O O . LYS A 1 580 ? 0.687 -3.326 -34.194 1.00 64.25 580 LYS A O 1
ATOM 4644 N N . LEU A 1 581 ? 1.059 -2.700 -36.326 1.00 62.31 581 LEU A N 1
ATOM 4645 C CA . LEU A 1 581 ? 1.430 -4.020 -36.810 1.00 62.31 581 LEU A CA 1
ATOM 4646 C C . LEU A 1 581 ? 2.926 -4.231 -36.588 1.00 62.31 581 LEU A C 1
ATOM 4648 O O . LEU A 1 581 ? 3.731 -3.534 -37.211 1.00 62.31 581 LEU A O 1
ATOM 4652 N N . GLU A 1 582 ? 3.294 -5.212 -35.776 1.00 59.44 582 GLU A N 1
ATOM 4653 C CA . GLU A 1 582 ? 4.663 -5.713 -35.719 1.00 59.44 582 GLU A CA 1
ATOM 4654 C C . GLU A 1 582 ? 4.704 -7.122 -36.306 1.00 59.44 582 GLU A C 1
ATOM 4656 O O . GLU A 1 582 ? 4.067 -8.051 -35.819 1.00 59.44 582 GLU A O 1
ATOM 4661 N N . SER A 1 583 ? 5.448 -7.294 -37.396 1.00 57.91 583 SER A N 1
ATOM 4662 C CA . SER A 1 583 ? 5.630 -8.592 -38.040 1.00 57.91 583 SER A CA 1
ATOM 4663 C C . SER A 1 583 ? 7.103 -8.955 -38.046 1.00 57.91 583 SER A C 1
ATOM 4665 O O . SER A 1 583 ? 7.921 -8.161 -38.514 1.00 57.91 583 SER A O 1
ATOM 4667 N N . SER A 1 584 ? 7.439 -10.168 -37.610 1.00 52.09 584 SER A N 1
ATOM 4668 C CA . SER A 1 584 ? 8.767 -10.722 -37.874 1.00 52.09 584 SER A CA 1
ATOM 4669 C C . SER A 1 584 ? 8.668 -12.096 -38.515 1.00 52.09 584 SER A C 1
ATOM 4671 O O . SER A 1 584 ? 7.834 -12.927 -38.140 1.00 52.09 584 SER A O 1
ATOM 4673 N N . GLU A 1 585 ? 9.558 -12.320 -39.469 1.00 53.81 585 GLU A N 1
ATOM 4674 C CA . GLU A 1 585 ? 9.775 -13.602 -40.108 1.00 53.81 585 GLU A CA 1
ATOM 4675 C C . GLU A 1 585 ? 10.766 -14.403 -39.254 1.00 53.81 585 GLU A C 1
ATOM 4677 O O . GLU A 1 585 ? 11.923 -14.020 -39.083 1.00 53.81 585 GLU A O 1
ATOM 4682 N N . THR A 1 586 ? 10.290 -15.491 -38.647 1.00 53.22 586 THR A N 1
ATOM 4683 C CA . THR A 1 586 ? 11.118 -16.386 -37.828 1.00 53.22 586 THR A CA 1
ATOM 4684 C C . THR A 1 586 ? 11.312 -17.728 -38.531 1.00 53.22 586 THR A C 1
ATOM 4686 O O . THR A 1 586 ? 10.531 -18.102 -39.402 1.00 53.22 586 THR A O 1
ATOM 4689 N N . ASN A 1 587 ? 12.286 -18.530 -38.087 1.00 43.91 587 ASN A N 1
ATOM 4690 C CA . ASN A 1 587 ? 12.440 -19.927 -38.532 1.00 43.91 587 ASN A CA 1
ATOM 4691 C C . ASN A 1 587 ? 11.202 -20.803 -38.218 1.00 43.91 587 ASN A C 1
ATOM 4693 O O . ASN A 1 587 ? 11.080 -21.911 -38.731 1.00 43.91 587 ASN A O 1
ATOM 4697 N N . SER A 1 588 ? 10.297 -20.311 -37.365 1.00 46.00 588 SER A N 1
ATOM 4698 C CA . SER A 1 588 ? 8.988 -20.882 -37.026 1.00 46.00 588 SER A CA 1
ATOM 4699 C C . SER A 1 588 ? 7.814 -20.129 -37.669 1.00 46.00 588 SER A C 1
ATOM 4701 O O . SER A 1 588 ? 6.681 -20.275 -37.216 1.00 46.00 588 SER A O 1
ATOM 4703 N N . GLY A 1 589 ? 8.064 -19.352 -38.726 1.00 51.94 589 GLY A N 1
ATOM 4704 C CA . GLY A 1 589 ? 7.050 -18.676 -39.533 1.00 51.94 589 GLY A CA 1
ATOM 4705 C C . GLY A 1 589 ? 6.790 -17.223 -39.189 1.00 51.94 589 GLY A C 1
ATOM 4706 O O . GLY A 1 589 ? 7.522 -16.598 -38.416 1.00 51.94 589 GLY A O 1
ATOM 4707 N N . LEU A 1 590 ? 5.738 -16.690 -39.815 1.00 51.34 590 LEU A N 1
ATOM 4708 C CA . LEU A 1 590 ? 5.242 -15.347 -39.563 1.00 51.34 590 LEU A CA 1
ATOM 4709 C C . LEU A 1 590 ? 4.546 -15.308 -38.208 1.00 51.34 590 LEU A C 1
ATOM 4711 O O . LEU A 1 590 ? 3.563 -16.019 -37.987 1.00 51.34 590 LEU A O 1
ATOM 4715 N N . GLN A 1 591 ? 5.013 -14.431 -37.332 1.00 50.81 591 GLN A N 1
ATOM 4716 C CA . GLN A 1 591 ? 4.276 -14.083 -36.131 1.00 50.81 591 GLN A CA 1
ATOM 4717 C C . GLN A 1 591 ? 4.011 -12.577 -36.172 1.00 50.81 591 GLN A C 1
ATOM 4719 O O . GLN A 1 591 ? 4.932 -11.778 -36.367 1.00 50.81 591 GLN A O 1
ATOM 4724 N N . ILE A 1 592 ? 2.730 -12.221 -36.065 1.00 54.91 592 ILE A N 1
ATOM 4725 C CA . ILE A 1 592 ? 2.248 -10.839 -36.063 1.00 54.91 592 ILE A CA 1
ATOM 4726 C C . ILE A 1 592 ? 1.752 -10.506 -34.664 1.00 54.91 592 ILE A C 1
ATOM 4728 O O . ILE A 1 592 ? 1.038 -11.317 -34.068 1.00 54.91 592 ILE A O 1
ATOM 4732 N N . THR A 1 593 ? 2.155 -9.344 -34.160 1.00 52.53 593 THR A N 1
ATOM 4733 C CA . THR A 1 593 ? 1.768 -8.792 -32.858 1.00 52.53 593 THR A CA 1
ATOM 4734 C C . THR A 1 593 ? 1.161 -7.406 -33.009 1.00 52.53 593 THR A C 1
ATOM 4736 O O . THR A 1 593 ? 1.594 -6.679 -33.937 1.00 52.53 593 THR A O 1
#

Solvent-accessible surface area (backbone atoms only — not comparable to full-atom values): 33670 Å² total; per-residue (Å²): 138,87,84,87,84,80,88,75,88,74,83,77,60,52,30,39,54,91,55,64,64,47,78,37,78,44,60,40,76,46,66,43,90,65,65,48,75,52,66,65,51,40,79,36,89,46,86,56,43,26,33,75,57,36,39,44,61,73,51,82,95,56,64,58,46,46,40,64,82,26,36,28,22,46,74,51,59,46,48,36,91,82,49,54,62,48,79,43,35,37,33,38,23,26,62,77,65,48,62,23,74,65,29,38,37,42,36,35,40,36,71,70,80,60,63,35,76,41,67,59,49,67,64,42,85,41,60,60,68,68,56,72,41,62,64,30,67,68,32,42,75,43,75,59,85,83,66,77,50,68,32,41,39,38,40,39,38,50,52,45,65,89,40,84,73,31,40,67,66,80,76,53,24,66,72,52,44,35,56,77,44,67,41,73,86,73,45,43,65,76,55,48,69,60,48,82,96,34,56,68,46,62,82,58,51,62,57,97,57,82,93,40,61,66,36,37,52,27,76,41,74,81,51,63,37,66,57,54,64,91,81,44,72,84,78,79,79,56,25,24,21,42,34,30,37,38,26,36,64,57,75,86,50,68,72,56,59,77,61,46,57,56,23,15,55,30,20,30,17,27,51,30,72,34,62,56,62,39,34,33,38,29,40,44,66,69,26,47,32,43,37,48,44,50,66,47,90,47,81,71,43,56,78,42,77,38,81,25,35,44,36,34,51,51,70,70,61,61,67,59,40,54,46,36,43,34,45,37,31,54,64,94,48,72,46,50,26,52,60,42,39,75,63,80,83,45,90,86,34,44,49,78,40,64,40,66,38,42,75,90,54,94,69,45,90,50,71,41,38,21,36,23,14,30,57,31,13,64,80,73,44,78,42,47,27,17,39,29,37,42,33,64,34,29,39,28,72,80,36,62,78,53,68,71,30,50,25,54,73,46,58,56,42,45,33,56,44,75,84,60,77,92,72,61,60,94,78,53,48,74,52,64,48,97,65,26,38,34,43,37,40,36,28,54,45,70,70,56,54,38,57,56,45,33,52,32,18,41,31,48,79,37,80,62,48,78,56,44,81,28,46,33,44,35,44,40,36,38,30,38,93,94,42,76,46,76,44,70,76,45,65,28,29,38,38,33,42,77,47,77,71,69,45,80,46,80,44,56,78,93,72,85,89,76,53,77,69,46,59,75,70,62,72,78,90,67,81,57,64,44,81,46,76,48,67,81,63,92,62,100,69,81,59,92,81,74,73,78,78,90,80,62,76,52,76,48,85,72,46,65,53,75,93,82,47,84,90,84,77,64,62,69,60,32,60,74,66,69,55,70,88,45,76,49,86,46,101,73,18,50,36,38,62